Protein AF-A0A8S7B113-F1 (afdb_monomer)

InterPro domains:
  IPR005068 Bacteriophage lambda, Tail fiber protein, repeat-2 [PF03406] (5-46)
  IPR051934 Bacteriophage Tail Fiber Structural Protein [PTHR35191] (2-451)

Secondary structure (DSSP, 8-state):
-PPP-SSS-----EE--SS---TTSEEPHHHHHHHHHHHHHTT-GGGTTTT-TTHHHHHHHTT--EEEEEEE---SSEE-HHHHHHHHHHTTGGGSSEEEEEE-S-GGGS-EE---SS--EE-TT-EEEEEEETTEEEEEEE--S--SSSPPPS-EEEEEES-GGG--EEEEE--SSSPPPGGGGTPPBTTB----SPPP-SS---SPPPSTTTS--S-SS-EEETTEEE-SSS----BTTTB--S------TTT--S-SS-EEETTEEE-SSS----BTTTB--S----S-TTT--S-SS-EEETTEEE-SSS----BTTTB--SS-----TTT--S-SS-EEETTEEE-SSSPPP--SSEEEEE-PPP-TT---SSSEEEEEEEESSSSSSSEEEEEEEE-SSS--EEEEEEEPPSSTTPPPPEEEEEE-SSTTPPPPPPEEE--TTS--TTB-TTSSB--TTTTTT-SS-SS-EEETTEEE-SSS----BTTTBS-----SS--SS-SS-SSPEEETTEEE-SSS----BTTTB--S------TTT-SS-SSPEEETTEEE-SSS-----TTTTT---HHHHHHHHHHHGGG------EEE-S------TTB-HHHHHHHHHHTTGGGSSEEEEETTTTT-TT-EEEEETTTEEEE-TT-EEEEEE-TTS-EEEEEE--S--TTS---SEEEEEEE-TTSSSS-EEEEEE--------

Nearest PDB structures (foldseek):
  8ju3-assembly1_A  TM=5.873E-01  e=2.689E-17  Escherichia phage Mu

Solvent-accessible surface area (backbone atoms only — not comparable to full-atom values): 43780 Å² total; per-residue (Å²): 131,76,71,91,53,98,86,55,95,66,88,73,56,72,38,66,60,79,80,69,84,59,90,84,44,46,74,32,72,67,15,53,48,54,50,50,54,53,55,62,64,54,83,32,75,92,52,75,62,68,84,50,77,59,57,68,61,50,34,36,75,72,54,46,70,50,73,47,66,60,71,45,67,70,36,63,56,78,34,46,65,67,57,49,52,53,50,40,49,74,73,47,33,44,73,23,56,27,21,34,38,21,24,19,77,46,56,70,35,20,29,29,35,67,73,42,88,60,60,33,45,35,36,25,46,10,39,40,39,35,36,37,32,88,65,42,31,37,38,37,38,39,30,32,84,66,64,72,93,74,30,52,47,62,33,40,37,39,36,43,35,66,41,89,90,56,72,56,48,52,42,57,60,70,44,96,90,44,61,75,52,37,76,76,72,77,43,79,44,96,94,52,84,83,80,92,68,94,82,86,74,86,90,71,84,90,77,88,64,80,60,70,76,66,62,58,52,55,47,97,68,57,44,74,57,96,86,38,79,44,34,68,74,62,86,86,73,44,57,52,76,79,37,93,47,92,50,85,66,93,62,74,75,91,76,68,58,56,51,96,66,64,44,73,52,91,88,36,82,43,36,66,75,63,88,85,78,37,58,43,77,81,36,94,48,96,51,87,66,95,61,76,73,94,75,63,56,59,51,97,67,63,44,75,52,88,88,38,81,44,32,72,71,62,88,85,70,38,53,48,77,81,35,93,46,90,54,88,59,91,66,59,78,92,74,64,57,55,51,95,66,64,45,67,57,97,82,42,80,44,32,60,82,59,88,84,83,75,70,90,62,48,72,69,48,76,52,66,52,76,56,60,54,62,76,82,93,62,65,40,68,36,31,34,28,34,62,76,35,77,47,101,40,57,37,30,44,29,43,38,38,26,44,85,85,52,70,25,36,39,38,42,36,41,28,58,42,96,44,93,92,49,82,54,59,34,34,39,36,43,25,56,61,48,83,83,35,46,56,50,72,78,41,74,61,81,52,87,86,51,85,48,91,65,32,49,91,82,76,49,79,45,64,81,72,54,69,93,74,51,56,51,48,95,69,59,44,72,54,89,87,36,80,42,32,69,73,58,87,84,72,39,46,61,77,79,38,94,47,90,53,91,58,97,61,75,70,93,76,55,57,51,50,94,68,61,44,75,55,90,89,36,82,43,32,71,72,59,87,84,72,40,51,44,77,78,38,93,46,96,44,89,61,93,62,58,80,94,75,59,52,54,50,99,66,62,44,67,59,63,84,43,78,44,33,69,73,62,88,85,85,78,52,39,76,44,70,80,42,79,43,74,66,54,51,51,51,54,53,58,53,60,61,72,77,60,93,73,78,72,76,51,78,60,80,66,73,39,92,74,34,58,70,58,33,45,68,70,56,52,53,48,53,40,48,78,72,43,33,70,80,32,60,37,25,43,40,37,20,48,30,60,18,14,68,74,10,26,39,35,79,41,86,95,66,46,39,34,42,31,35,70,12,42,41,35,30,41,32,45,97,87,77,28,37,37,40,38,37,38,27,24,87,68,60,92,82,76,28,55,45,52,29,39,37,37,35,47,39,40,92,90,47,86,79,63,50,52,78,43,80,51,70,66,84,82,76,85,80,82,136

Radius of gyration: 77.64 Å; Cα contacts (8 Å, |Δi|>4): 1077; chains: 1; bounding box: 162×115×204 Å

Organism: Escherichia coli (NCBI:txid562)

Structure (mmCIF, N/CA/C/O backbone):
data_AF-A0A8S7B113-F1
#
_entry.id   AF-A0A8S7B113-F1
#
loop_
_atom_site.group_PDB
_atom_site.id
_atom_site.type_symbol
_atom_site.label_atom_id
_atom_site.label_alt_id
_atom_site.label_comp_id
_atom_site.label_asym_id
_atom_site.label_entity_id
_atom_site.label_seq_id
_atom_site.pdbx_PDB_ins_code
_atom_site.Cartn_x
_atom_site.Cartn_y
_atom_site.Cartn_z
_atom_site.occupancy
_atom_site.B_iso_or_equiv
_atom_site.auth_seq_id
_atom_site.auth_comp_id
_atom_site.auth_asym_id
_atom_site.auth_atom_id
_atom_site.pdbx_PDB_model_num
ATOM 1 N N . MET A 1 1 ? -66.115 15.717 40.373 1.00 54.06 1 MET A N 1
ATOM 2 C CA . MET A 1 1 ? -64.845 16.170 40.979 1.00 54.06 1 MET A CA 1
ATOM 3 C C . MET A 1 1 ? -63.897 16.385 39.825 1.00 54.06 1 MET A C 1
ATOM 5 O O . MET A 1 1 ? -63.901 15.538 38.944 1.00 54.06 1 MET A O 1
ATOM 9 N N . GLU A 1 2 ? -63.210 17.523 39.769 1.00 51.72 2 GLU A N 1
ATOM 10 C CA . GLU A 1 2 ? -62.232 17.773 38.703 1.00 51.72 2 GLU A CA 1
ATOM 11 C C . GLU A 1 2 ? -61.093 16.748 38.760 1.00 51.72 2 GLU A C 1
ATOM 13 O O . GLU A 1 2 ? -60.703 16.305 39.846 1.00 51.72 2 GLU A O 1
ATOM 18 N N . ASP A 1 3 ? -60.583 16.389 37.583 1.00 65.88 3 ASP A N 1
ATOM 19 C CA . ASP A 1 3 ? -59.358 15.612 37.420 1.00 65.88 3 ASP A CA 1
ATOM 20 C C . ASP A 1 3 ? -58.132 16.387 37.945 1.00 65.88 3 ASP A C 1
ATOM 22 O O . ASP A 1 3 ? -58.198 17.570 38.288 1.00 65.88 3 ASP A O 1
ATOM 26 N N . ALA A 1 4 ? -56.988 15.707 38.054 1.00 65.56 4 ALA A N 1
ATOM 27 C CA . ALA A 1 4 ? -55.756 16.287 38.588 1.00 65.56 4 ALA A CA 1
ATOM 28 C C . ALA A 1 4 ? -55.324 17.571 37.834 1.00 65.56 4 ALA A C 1
ATOM 30 O O . ALA A 1 4 ? -55.227 17.573 36.609 1.00 65.56 4 ALA A O 1
ATOM 31 N N . SER A 1 5 ? -55.006 18.646 38.572 1.00 69.44 5 SER A N 1
ATOM 32 C CA . SER A 1 5 ? -54.564 19.947 38.035 1.00 69.44 5 SER A CA 1
ATOM 33 C C . SER A 1 5 ? -53.130 20.285 38.467 1.00 69.44 5 SER A C 1
ATOM 35 O O . SER A 1 5 ? -52.732 20.016 39.601 1.00 69.44 5 SER A O 1
ATOM 37 N N . LEU A 1 6 ? -52.351 20.907 37.570 1.00 72.00 6 LEU A N 1
ATOM 38 C CA . LEU A 1 6 ? -51.001 21.422 37.863 1.00 72.00 6 LEU A CA 1
ATOM 39 C C . LEU A 1 6 ? -51.016 22.794 38.559 1.00 72.00 6 LEU A C 1
ATOM 41 O O . LEU A 1 6 ? -49.986 23.234 39.066 1.00 72.00 6 LEU A O 1
ATOM 45 N N . THR A 1 7 ? -52.159 23.484 38.573 1.00 75.62 7 THR A N 1
ATOM 46 C CA . THR A 1 7 ? -52.284 24.880 39.026 1.00 75.62 7 THR A CA 1
ATOM 47 C C . THR A 1 7 ? -53.353 25.082 40.107 1.00 75.62 7 THR A C 1
ATOM 49 O O . THR A 1 7 ? -53.442 26.169 40.677 1.00 75.62 7 THR A O 1
ATOM 52 N N . THR A 1 8 ? -54.150 24.060 40.442 1.00 64.75 8 THR A N 1
ATOM 53 C CA . THR A 1 8 ? -55.261 24.148 41.412 1.00 64.75 8 THR A CA 1
ATOM 54 C C . THR A 1 8 ? -55.312 22.902 42.311 1.00 64.75 8 THR A C 1
ATOM 56 O O . THR A 1 8 ? -55.013 21.798 41.866 1.00 64.75 8 THR A O 1
ATOM 59 N N . LYS A 1 9 ? -55.660 23.050 43.602 1.00 56.91 9 LYS A N 1
ATOM 60 C CA . LYS A 1 9 ? -55.700 21.926 44.566 1.00 56.91 9 LYS A CA 1
ATOM 61 C C . LYS A 1 9 ? -56.939 21.038 44.350 1.00 56.91 9 LYS A C 1
ATOM 63 O O . LYS A 1 9 ? -58.054 21.526 44.498 1.00 56.91 9 LYS A O 1
ATOM 68 N N . GLY A 1 10 ? -56.736 19.737 44.115 1.00 70.44 10 GLY A N 1
ATOM 69 C CA . GLY A 1 10 ? -57.782 18.700 44.034 1.00 70.44 10 GLY A CA 1
ATOM 70 C C . GLY A 1 10 ? -57.450 17.440 44.856 1.00 70.44 10 GLY A C 1
ATOM 71 O O . GLY A 1 10 ? -56.366 17.340 45.433 1.00 70.44 10 GLY A O 1
ATOM 72 N N . VAL A 1 11 ? -58.378 16.473 44.930 1.00 73.38 11 VAL A N 1
ATOM 73 C CA . VAL A 1 11 ? -58.171 15.179 45.622 1.00 73.38 11 VAL A CA 1
ATOM 74 C C . VAL A 1 11 ? -57.669 14.145 44.613 1.00 73.38 11 VAL A C 1
ATOM 76 O O . VAL A 1 11 ? -58.414 13.738 43.730 1.00 73.38 11 VAL A O 1
ATOM 79 N N . VAL A 1 12 ? -56.417 13.700 44.755 1.00 78.62 12 VAL A N 1
ATOM 80 C CA . VAL A 1 12 ? -55.773 12.730 43.851 1.00 78.62 12 VAL A CA 1
ATOM 81 C C . VAL A 1 12 ? -55.412 11.464 44.623 1.00 78.62 12 VAL A C 1
ATOM 83 O O . VAL A 1 12 ? -54.853 11.535 45.719 1.00 78.62 12 VAL A O 1
ATOM 86 N N . LYS A 1 13 ? -55.713 10.292 44.057 1.00 85.00 13 LYS A N 1
ATOM 87 C CA . LYS A 1 13 ? -55.262 9.012 44.614 1.00 85.00 13 LYS A CA 1
ATOM 88 C C . LYS A 1 13 ? -53.806 8.767 44.217 1.00 85.00 13 LYS A C 1
ATOM 90 O O . LYS A 1 13 ? -53.444 8.884 43.048 1.00 85.00 13 LYS A O 1
ATOM 95 N N . LEU A 1 14 ? -52.977 8.431 45.200 1.00 91.00 14 LEU A N 1
ATOM 96 C CA . LEU A 1 14 ? -51.532 8.304 45.034 1.00 91.00 14 LEU A CA 1
A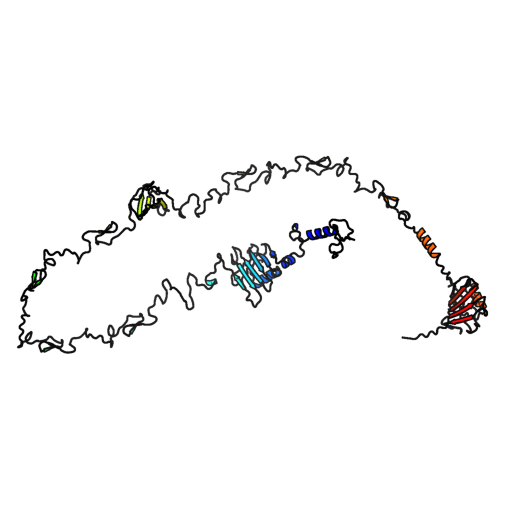TOM 97 C C . LEU A 1 14 ? -51.092 6.841 45.064 1.00 91.00 14 LEU A C 1
ATOM 99 O O . LEU A 1 14 ? -51.600 6.054 45.862 1.00 91.00 14 LEU A O 1
ATOM 103 N N . SER A 1 15 ? -50.094 6.500 44.252 1.00 92.81 15 SER A N 1
ATOM 104 C CA . SER A 1 15 ? -49.420 5.201 44.276 1.00 92.81 15 SER A CA 1
ATOM 105 C C . SER A 1 15 ? -47.916 5.374 44.462 1.00 92.81 15 SER A C 1
ATOM 107 O O . SER A 1 15 ? -47.302 6.286 43.911 1.00 92.81 15 SER A O 1
ATOM 109 N N . SER A 1 16 ? -47.315 4.488 45.258 1.00 94.31 16 SER A N 1
ATOM 110 C CA . SER A 1 16 ? -45.856 4.417 45.425 1.00 94.31 16 SER A CA 1
ATOM 111 C C . SER A 1 16 ? -45.215 3.247 44.667 1.00 94.31 16 SER A C 1
ATOM 113 O O . SER A 1 16 ? -44.033 2.979 44.872 1.00 94.31 16 SER A O 1
ATOM 115 N N . ALA A 1 17 ? -45.980 2.538 43.832 1.00 93.75 17 ALA A N 1
ATOM 116 C CA . ALA A 1 17 ? -45.459 1.479 42.973 1.00 93.75 17 ALA A CA 1
ATOM 117 C C . ALA A 1 17 ? -44.628 2.073 41.820 1.00 93.75 17 ALA A C 1
ATOM 119 O O . ALA A 1 17 ? -44.971 3.127 41.285 1.00 93.75 17 ALA A O 1
ATOM 120 N N . VAL A 1 18 ? -43.532 1.405 41.452 1.00 91.69 18 VAL A N 1
ATOM 121 C CA . VAL A 1 18 ? -42.600 1.836 40.384 1.00 91.69 18 VAL A CA 1
ATOM 122 C C . VAL A 1 18 ? -42.880 1.167 39.034 1.00 91.69 18 VAL A C 1
ATOM 124 O O . VAL A 1 18 ? -42.269 1.512 38.031 1.00 91.69 18 VAL A O 1
ATOM 127 N N . ASP A 1 19 ? -43.819 0.230 39.019 1.00 92.38 19 ASP A N 1
ATOM 128 C CA . ASP A 1 19 ? -44.293 -0.577 37.895 1.00 92.38 19 ASP A CA 1
ATOM 129 C C . ASP A 1 19 ? -45.807 -0.396 37.661 1.00 92.38 19 ASP A C 1
ATOM 131 O O . ASP A 1 19 ? -46.447 -1.195 36.981 1.00 92.38 19 ASP A O 1
ATOM 135 N N . SER A 1 20 ? -46.399 0.657 38.237 1.00 90.56 20 SER A N 1
ATOM 136 C CA . SER A 1 20 ? -47.830 0.941 38.112 1.00 90.56 20 SER A CA 1
ATOM 137 C C . SER A 1 20 ? -48.217 1.208 36.659 1.00 90.56 20 SER A C 1
ATOM 139 O O . SER A 1 20 ? -47.766 2.183 36.065 1.00 90.56 20 SER A O 1
ATOM 141 N N . THR A 1 21 ? -49.138 0.406 36.128 1.00 91.31 21 THR A N 1
ATOM 142 C CA . THR A 1 21 ? -49.782 0.622 34.821 1.00 91.31 21 THR A CA 1
ATOM 143 C C . THR A 1 21 ? -51.059 1.468 34.910 1.00 91.31 21 THR A C 1
ATOM 145 O O . THR A 1 21 ? -51.736 1.678 33.911 1.00 91.31 21 THR A O 1
ATOM 148 N N . SER A 1 22 ? -51.424 1.942 36.107 1.00 86.50 22 SER A N 1
ATOM 149 C CA . SER A 1 22 ? -52.656 2.703 36.329 1.00 86.50 22 SER A CA 1
ATOM 150 C C . SER A 1 22 ? -52.570 4.129 35.786 1.00 86.50 22 SER A C 1
ATOM 152 O O . SER A 1 22 ? -51.805 4.938 36.302 1.00 86.50 22 SER A O 1
ATOM 154 N N . GLU A 1 23 ? -53.465 4.472 34.863 1.00 85.50 23 GLU A N 1
ATOM 155 C CA . GLU A 1 23 ? -53.651 5.843 34.359 1.00 85.50 23 GLU A CA 1
ATOM 156 C C . GLU A 1 23 ? -54.512 6.724 35.289 1.00 85.50 23 GLU A C 1
ATOM 158 O O . GLU A 1 23 ? -54.588 7.934 35.112 1.00 85.50 23 GLU A O 1
ATOM 163 N N . SER A 1 24 ? -55.140 6.138 36.317 1.00 83.06 24 SER A N 1
ATOM 164 C CA . SER A 1 24 ? -56.037 6.840 37.259 1.00 83.06 24 SER A CA 1
ATOM 165 C C . SER A 1 24 ? -55.395 7.227 38.603 1.00 83.06 24 SER A C 1
ATOM 167 O O . SER A 1 24 ? -56.065 7.782 39.477 1.00 83.06 24 SER A O 1
ATOM 169 N N . LEU A 1 25 ? -54.107 6.922 38.803 1.00 88.31 25 LEU A N 1
ATOM 170 C CA . LEU A 1 25 ? -53.369 7.167 40.050 1.00 88.31 25 LEU A CA 1
ATOM 171 C C . LEU A 1 25 ? -52.114 7.992 39.757 1.00 88.31 25 LEU A C 1
ATOM 173 O O . LEU A 1 25 ? -51.383 7.679 38.823 1.00 88.31 25 LEU A O 1
ATOM 177 N N . ALA A 1 26 ? -51.813 8.993 40.586 1.00 87.94 26 ALA A N 1
ATOM 178 C CA . ALA A 1 26 ? -50.578 9.765 40.447 1.00 87.94 26 ALA A CA 1
ATOM 179 C C . ALA A 1 26 ? -49.415 9.127 41.226 1.00 87.94 26 ALA A C 1
ATOM 181 O O . ALA A 1 26 ? -49.587 8.624 42.342 1.00 87.94 26 ALA A O 1
ATOM 182 N N . ALA A 1 27 ? -48.210 9.175 40.656 1.00 92.69 27 ALA A N 1
ATOM 183 C CA . ALA A 1 27 ? -46.998 8.696 41.315 1.00 92.69 27 ALA A CA 1
ATOM 184 C C . ALA A 1 27 ? -46.603 9.609 42.487 1.00 92.69 27 ALA A C 1
ATOM 186 O O . ALA A 1 27 ? -46.608 10.836 42.376 1.00 92.69 27 ALA A O 1
ATOM 187 N N . THR A 1 28 ? -46.212 9.023 43.619 1.00 93.81 28 THR A N 1
ATOM 188 C CA . THR A 1 28 ? -45.641 9.793 44.733 1.00 93.81 28 THR A CA 1
ATOM 189 C C . THR A 1 28 ? -44.197 10.222 44.439 1.00 93.81 28 THR A C 1
ATOM 191 O O . THR A 1 28 ? -43.488 9.535 43.698 1.00 93.81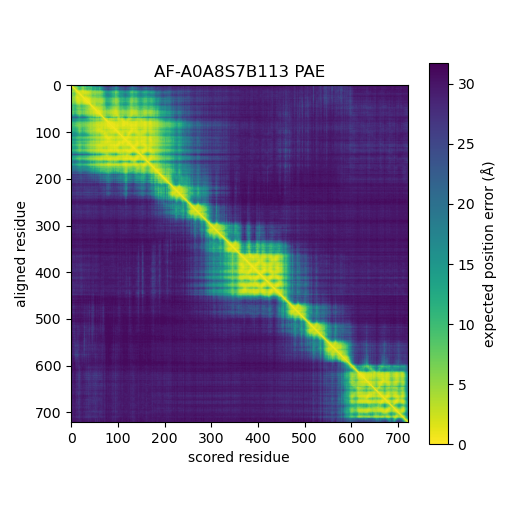 28 THR A O 1
ATOM 194 N N . PRO A 1 29 ? -43.672 11.273 45.105 1.00 93.88 29 PRO A N 1
ATOM 195 C CA . PRO A 1 29 ? -42.243 11.598 45.055 1.00 93.88 29 PRO A CA 1
ATOM 196 C C . PRO A 1 29 ? -41.334 10.419 45.435 1.00 93.88 29 PRO A C 1
ATOM 198 O O . PRO A 1 29 ? -40.223 10.306 44.925 1.00 93.88 29 PRO A O 1
ATOM 201 N N . LYS A 1 30 ? -41.813 9.506 46.295 1.00 94.06 30 LYS A N 1
ATOM 202 C CA . LYS A 1 30 ? -41.113 8.262 46.641 1.00 94.06 30 LYS A CA 1
ATOM 203 C C . LYS A 1 30 ? -40.966 7.338 45.428 1.00 94.06 30 LYS A C 1
ATOM 205 O O . LYS A 1 30 ? -39.863 6.850 45.200 1.00 94.06 30 LYS A O 1
ATOM 210 N N . ALA A 1 31 ? -42.037 7.117 44.659 1.00 95.06 31 ALA A N 1
ATOM 211 C CA . ALA A 1 31 ? -41.982 6.317 43.432 1.00 95.06 31 ALA A CA 1
ATOM 212 C C . ALA A 1 31 ? -41.057 6.955 42.388 1.00 95.06 31 ALA A C 1
ATOM 214 O O . ALA A 1 31 ? -40.193 6.273 41.841 1.00 95.06 31 ALA A O 1
ATOM 215 N N . VAL A 1 32 ? -41.172 8.273 42.179 1.00 94.50 32 VAL A N 1
ATOM 216 C CA . VAL A 1 32 ? -40.324 9.019 41.233 1.00 94.50 32 VAL A CA 1
ATOM 217 C C . VAL A 1 32 ? -38.848 8.929 41.626 1.00 94.50 32 VAL A C 1
ATOM 219 O O . VAL A 1 32 ? -38.003 8.631 40.784 1.00 94.50 32 VAL A O 1
ATOM 222 N N . LYS A 1 33 ? -38.524 9.115 42.913 1.00 95.00 33 LYS A N 1
ATOM 223 C CA . LYS A 1 33 ? -37.150 8.971 43.409 1.00 95.00 33 LYS A CA 1
ATOM 224 C C . LYS A 1 33 ? -36.627 7.548 43.218 1.00 95.00 33 LYS A C 1
ATOM 226 O O . LYS A 1 33 ? -35.521 7.388 42.719 1.00 95.00 33 LYS A O 1
ATOM 231 N N . ALA A 1 34 ? -37.408 6.528 43.578 1.00 94.88 34 ALA A N 1
ATOM 232 C CA . ALA A 1 34 ? -36.997 5.132 43.431 1.00 94.88 34 ALA A CA 1
ATOM 233 C C . ALA A 1 34 ? -36.744 4.751 41.960 1.00 94.88 34 ALA A C 1
ATOM 235 O O . ALA A 1 34 ? -35.751 4.087 41.659 1.00 94.88 34 ALA A O 1
ATOM 236 N N . ALA A 1 35 ? -37.592 5.218 41.039 1.00 93.12 35 ALA A N 1
ATOM 237 C CA . ALA A 1 35 ? -37.396 5.030 39.604 1.00 93.12 35 ALA A CA 1
ATOM 238 C C . ALA A 1 35 ? -36.121 5.734 39.100 1.00 93.12 35 ALA A C 1
ATOM 240 O O . ALA A 1 35 ? -35.330 5.127 38.376 1.00 93.12 35 ALA A O 1
ATOM 241 N N . ASN A 1 36 ? -35.882 6.979 39.530 1.00 92.94 36 ASN A N 1
ATOM 242 C CA . ASN A 1 36 ? -34.690 7.749 39.166 1.00 92.94 36 ASN A CA 1
ATOM 243 C C . ASN A 1 36 ? -33.395 7.140 39.734 1.00 92.94 36 ASN A C 1
ATOM 245 O O . ASN A 1 36 ? -32.389 7.067 39.033 1.00 92.94 36 ASN A O 1
ATOM 249 N N . ASP A 1 37 ? -33.411 6.661 40.979 1.00 91.69 37 ASP A N 1
ATOM 250 C CA . ASP A 1 37 ? -32.266 5.989 41.604 1.00 91.69 37 ASP A CA 1
ATOM 251 C C . ASP A 1 37 ? -31.928 4.677 40.870 1.00 91.69 37 ASP A C 1
ATOM 253 O O . ASP A 1 37 ? -30.760 4.424 40.574 1.00 91.69 37 ASP A O 1
ATOM 257 N N . ASN A 1 38 ? -32.938 3.872 40.504 1.00 89.56 38 ASN A N 1
ATOM 258 C CA . ASN A 1 38 ? -32.733 2.684 39.670 1.00 89.56 38 ASN A CA 1
ATOM 259 C C . ASN A 1 38 ? -32.123 3.065 38.314 1.00 89.56 38 ASN A C 1
ATOM 261 O O . ASN A 1 38 ? -31.116 2.473 37.937 1.00 89.56 38 ASN A O 1
ATOM 265 N N . ALA A 1 39 ? -32.666 4.073 37.619 1.00 87.56 39 ALA A N 1
ATOM 266 C CA . ALA A 1 39 ? -32.130 4.537 36.337 1.00 87.56 39 ALA A CA 1
ATOM 267 C C . ALA A 1 39 ? -30.661 4.984 36.447 1.00 87.56 39 ALA A C 1
ATOM 269 O O . ALA A 1 39 ? -29.834 4.556 35.647 1.00 87.56 39 ALA A O 1
ATOM 270 N N . ASN A 1 40 ? -30.312 5.754 37.483 1.00 86.19 40 ASN A N 1
ATOM 271 C CA . ASN A 1 40 ? -28.939 6.207 37.729 1.00 86.19 40 ASN A CA 1
ATOM 272 C C . ASN A 1 40 ? -27.962 5.066 38.059 1.00 86.19 40 ASN A C 1
ATOM 274 O O . ASN A 1 40 ? -26.755 5.236 37.898 1.00 86.19 40 ASN A O 1
ATOM 278 N N . SER A 1 41 ? -28.460 3.912 38.515 1.00 84.00 41 SER A N 1
ATOM 279 C CA . SER A 1 41 ? -27.631 2.738 38.811 1.00 84.00 41 SER A CA 1
ATOM 280 C C . SER A 1 41 ? -27.372 1.822 37.608 1.00 84.00 41 SER A C 1
ATOM 282 O O . SER A 1 41 ? -26.519 0.943 37.703 1.00 84.00 41 SER A O 1
ATOM 284 N N . ARG A 1 42 ? -28.080 1.996 36.481 1.00 85.31 42 ARG A N 1
ATOM 285 C CA . ARG A 1 42 ? -27.907 1.172 35.271 1.00 85.31 42 ARG A CA 1
ATOM 286 C C . ARG A 1 42 ? -26.934 1.841 34.304 1.00 85.31 42 ARG A C 1
ATOM 288 O O . ARG A 1 42 ? -27.140 2.989 33.929 1.00 85.31 42 ARG A O 1
ATOM 295 N N . LEU A 1 43 ? -25.914 1.110 33.856 1.00 83.44 43 LEU A N 1
ATOM 296 C CA . LEU A 1 43 ? -24.853 1.592 32.963 1.00 83.44 43 LEU A CA 1
ATOM 297 C C . LEU A 1 43 ? -24.201 2.875 33.489 1.00 83.44 43 LEU A C 1
ATOM 299 O O . LEU A 1 43 ? -23.991 3.850 32.761 1.00 83.44 43 LEU A O 1
ATOM 303 N N . ALA A 1 44 ? -23.908 2.882 34.789 1.00 85.12 44 ALA A N 1
ATOM 304 C CA . ALA A 1 44 ? -23.406 4.060 35.472 1.00 85.12 44 ALA A CA 1
ATOM 305 C C . ALA A 1 44 ? -22.057 4.496 34.869 1.00 85.12 44 ALA A C 1
ATOM 307 O O . ALA A 1 44 ? -21.067 3.762 34.913 1.00 85.12 44 ALA A O 1
ATOM 308 N N . LYS A 1 45 ? -21.995 5.717 34.312 1.00 83.00 45 LYS A N 1
ATOM 309 C CA . LYS A 1 45 ? -20.801 6.231 33.604 1.00 83.00 45 LYS A CA 1
ATOM 310 C C . LYS A 1 45 ? -19.531 6.161 34.454 1.00 83.00 45 LYS A C 1
ATOM 312 O O . LYS A 1 45 ? -18.469 5.832 33.947 1.00 83.00 45 LYS A O 1
ATOM 317 N N . ASN A 1 46 ? -19.643 6.446 35.750 1.00 87.50 46 ASN A N 1
ATOM 318 C CA . ASN A 1 46 ? -18.523 6.407 36.693 1.00 87.50 46 ASN A CA 1
ATOM 319 C C . ASN A 1 46 ? -18.040 4.983 37.025 1.00 87.50 46 ASN A C 1
ATOM 321 O O . ASN A 1 46 ? -16.961 4.838 37.591 1.00 87.50 46 ASN A O 1
ATOM 325 N N . GLN A 1 47 ? -18.810 3.948 36.683 1.00 89.12 47 GLN A N 1
ATOM 326 C CA . GLN A 1 47 ? -18.435 2.550 36.883 1.00 89.12 47 GLN A CA 1
ATOM 327 C C . GLN A 1 47 ? -17.782 1.914 35.650 1.00 89.12 47 GLN A C 1
ATOM 329 O O . GLN A 1 47 ? -17.285 0.795 35.752 1.00 89.12 47 GLN A O 1
ATOM 334 N N . ASN A 1 48 ? -17.750 2.600 34.498 1.00 89.00 48 ASN A N 1
ATOM 335 C CA . ASN A 1 48 ? -17.089 2.134 33.270 1.00 89.00 48 ASN A CA 1
ATOM 336 C C . ASN A 1 48 ? -17.452 0.681 32.879 1.00 89.00 48 ASN A C 1
ATOM 338 O O . ASN A 1 48 ? -16.589 -0.102 32.484 1.00 89.00 48 ASN A O 1
ATOM 342 N N . GLY A 1 49 ? -18.728 0.301 33.020 1.00 88.75 49 GLY A N 1
ATOM 343 C CA . GLY A 1 49 ? -19.232 -1.036 32.678 1.00 88.75 49 GLY A CA 1
ATOM 344 C C . GLY A 1 49 ? -18.986 -2.121 33.735 1.00 88.75 49 GLY A C 1
ATOM 345 O O . GLY A 1 49 ? -19.207 -3.304 33.461 1.00 88.75 49 GLY A O 1
ATOM 346 N N . ALA A 1 50 ? -18.534 -1.766 34.945 1.00 88.94 50 ALA A N 1
ATOM 347 C CA . ALA A 1 50 ? -18.372 -2.722 36.043 1.00 88.94 50 ALA A CA 1
ATOM 348 C C . ALA A 1 50 ? -19.700 -3.385 36.455 1.00 88.94 50 ALA A C 1
ATOM 350 O O . ALA A 1 50 ? -19.694 -4.573 36.791 1.00 88.94 50 ALA A O 1
ATOM 351 N N . ASP A 1 51 ? -20.813 -2.661 36.344 1.00 89.06 51 ASP A N 1
ATOM 352 C CA . ASP A 1 51 ? -22.184 -3.092 36.635 1.00 89.06 51 ASP A CA 1
ATOM 353 C C . ASP A 1 51 ? -22.771 -4.089 35.632 1.00 89.06 51 ASP A C 1
ATOM 355 O O . ASP A 1 51 ? -23.799 -4.698 35.918 1.00 89.06 51 ASP A O 1
ATOM 359 N N . ILE A 1 52 ? -22.129 -4.295 34.478 1.00 92.12 52 ILE A N 1
ATOM 360 C CA . ILE A 1 52 ? -22.610 -5.220 33.449 1.00 92.12 52 ILE A CA 1
ATOM 361 C C . ILE A 1 52 ? -22.460 -6.672 33.941 1.00 92.12 52 ILE A C 1
ATOM 363 O O . ILE A 1 52 ? -21.320 -7.140 34.130 1.00 92.12 52 ILE A O 1
ATOM 367 N N . PRO A 1 53 ? -23.573 -7.419 34.109 1.00 90.12 53 PRO A N 1
ATOM 368 C CA . PRO A 1 53 ? -23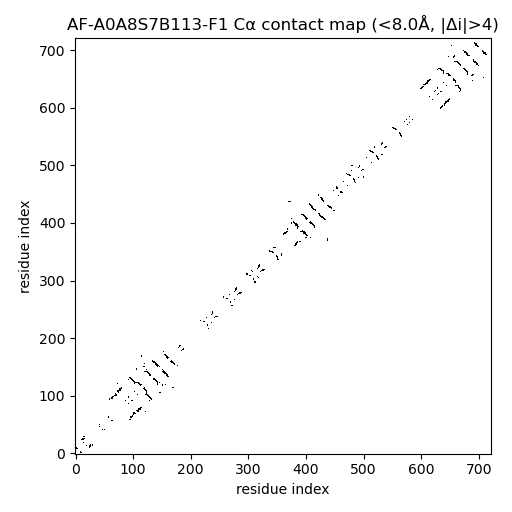.538 -8.851 34.385 1.00 90.12 53 PRO A CA 1
ATOM 369 C C . PRO A 1 53 ? -23.111 -9.604 33.121 1.00 90.12 53 PRO A C 1
ATOM 371 O O . PRO A 1 53 ? -23.607 -9.321 32.034 1.00 90.12 53 PRO A O 1
ATOM 374 N N . GLY A 1 54 ? -22.188 -10.564 33.239 1.00 92.31 54 GLY A N 1
ATOM 375 C CA . GLY A 1 54 ? -21.745 -11.359 32.085 1.00 92.31 54 GLY A CA 1
ATOM 376 C C . GLY A 1 54 ? -21.098 -10.516 30.976 1.00 92.31 54 GLY A C 1
ATOM 377 O O . GLY A 1 54 ? -21.550 -10.537 29.834 1.00 92.31 54 GLY A O 1
ATOM 378 N N . LYS A 1 55 ? -20.026 -9.780 31.308 1.00 90.25 55 LYS A N 1
ATOM 379 C CA . LYS A 1 55 ? -19.302 -8.868 30.393 1.00 90.25 55 LYS A CA 1
ATOM 380 C C . LYS A 1 55 ? -18.913 -9.515 29.056 1.00 90.25 55 LYS A C 1
ATOM 382 O O . LYS A 1 55 ? -18.919 -8.845 28.027 1.00 90.25 55 LYS A O 1
ATOM 387 N N . ASP A 1 56 ? -18.606 -10.809 29.068 1.00 89.12 56 ASP A N 1
ATOM 388 C CA . ASP A 1 56 ? -18.254 -11.584 27.876 1.00 89.12 56 ASP A CA 1
ATOM 389 C C . ASP A 1 56 ? -19.440 -11.706 26.896 1.00 89.12 56 ASP A C 1
ATOM 391 O O . ASP A 1 56 ? -19.342 -11.282 25.743 1.00 89.12 56 ASP A O 1
ATOM 395 N N . THR A 1 57 ? -20.606 -12.140 27.389 1.00 92.31 57 THR A N 1
ATOM 396 C CA . THR A 1 57 ? -21.870 -12.169 26.632 1.00 92.31 57 THR A CA 1
ATOM 397 C C . THR A 1 57 ? -22.289 -10.778 26.169 1.00 92.31 57 THR A C 1
ATOM 399 O O . THR A 1 57 ? -22.729 -10.615 25.033 1.00 92.31 57 THR A O 1
ATOM 402 N N . PHE A 1 58 ? -22.130 -9.758 27.018 1.00 92.44 58 PHE A N 1
ATOM 403 C CA . PHE A 1 58 ? -22.413 -8.377 26.630 1.00 92.44 58 PHE A CA 1
ATOM 404 C C . PHE A 1 58 ? -21.548 -7.948 25.438 1.00 92.44 58 PHE A C 1
ATOM 406 O O . PHE A 1 58 ? -22.090 -7.504 24.431 1.00 92.44 58 PHE A O 1
ATOM 413 N N . THR A 1 59 ? -20.229 -8.168 25.517 1.00 91.38 59 THR A N 1
ATOM 414 C CA . THR A 1 59 ? -19.253 -7.853 24.455 1.00 91.38 59 THR A CA 1
ATOM 415 C C . THR A 1 59 ? -19.610 -8.560 23.148 1.00 91.38 59 THR A C 1
ATOM 417 O O . THR A 1 59 ? -19.598 -7.940 22.085 1.00 91.38 59 THR A O 1
ATOM 420 N N . LYS A 1 60 ? -20.000 -9.839 23.230 1.00 91.12 60 LYS A N 1
ATOM 421 C CA . LYS A 1 60 ? -20.500 -10.623 22.095 1.00 91.12 60 LYS A CA 1
ATOM 422 C C . LYS A 1 60 ? -21.745 -9.995 21.459 1.00 91.12 60 LYS A C 1
ATOM 424 O O . LYS A 1 60 ? -21.768 -9.816 20.246 1.00 91.12 60 LYS A O 1
ATOM 429 N N . ASN A 1 61 ? -22.754 -9.654 22.261 1.00 92.38 61 ASN A N 1
ATOM 430 C CA . ASN A 1 61 ? -24.043 -9.157 21.769 1.00 92.38 61 ASN A CA 1
ATOM 431 C C . ASN A 1 61 ? -23.938 -7.784 21.099 1.00 92.38 61 ASN A C 1
ATOM 433 O O . ASN A 1 61 ? -24.640 -7.532 20.125 1.00 92.38 61 ASN A O 1
ATOM 437 N N . ILE A 1 62 ? -23.063 -6.905 21.599 1.00 92.88 62 ILE A N 1
ATOM 438 C CA . ILE A 1 62 ? -22.858 -5.575 21.005 1.00 92.88 62 ILE A CA 1
ATOM 439 C C . ILE A 1 62 ? -21.872 -5.584 19.825 1.00 92.88 62 ILE A C 1
ATOM 441 O O . ILE A 1 62 ? -21.638 -4.539 19.226 1.00 92.88 62 ILE A O 1
ATOM 445 N N . GLY A 1 63 ? -21.258 -6.731 19.510 1.00 89.44 63 GLY A N 1
ATOM 446 C CA . GLY A 1 63 ? -20.256 -6.847 18.446 1.00 89.44 63 GLY A CA 1
ATOM 447 C C . GLY A 1 63 ? -18.946 -6.105 18.731 1.00 89.44 63 GLY A C 1
ATOM 448 O O . GLY A 1 63 ? -18.205 -5.795 17.801 1.00 89.44 63 GLY A O 1
ATOM 449 N N . ALA A 1 64 ? -18.654 -5.805 20.000 1.00 90.19 64 ALA A N 1
ATOM 450 C CA . ALA A 1 64 ? -17.406 -5.159 20.382 1.00 90.19 64 ALA A CA 1
ATOM 451 C C . ALA A 1 64 ? -16.245 -6.153 20.308 1.00 90.19 64 ALA A C 1
ATOM 453 O O . ALA A 1 64 ? -16.392 -7.345 20.588 1.00 90.19 64 ALA A O 1
ATOM 454 N N . GLY A 1 65 ? -15.069 -5.646 19.946 1.00 87.94 65 GLY A N 1
ATOM 455 C CA . GLY A 1 65 ? -13.890 -6.481 19.820 1.00 87.94 65 GLY A CA 1
ATOM 456 C C . GLY A 1 65 ? -13.374 -6.987 21.157 1.00 87.94 65 GLY A C 1
ATOM 457 O O . GLY A 1 65 ? -13.045 -6.193 22.037 1.00 87.94 65 GLY A O 1
ATOM 458 N N . ARG A 1 66 ? -13.245 -8.309 21.298 1.00 90.25 66 ARG A N 1
ATOM 459 C CA . ARG A 1 66 ? -12.604 -8.915 22.471 1.00 90.25 66 ARG A CA 1
ATOM 460 C C . ARG A 1 66 ? -11.092 -8.937 22.273 1.00 90.25 66 ARG A C 1
ATOM 462 O O . ARG A 1 66 ? -10.593 -9.726 21.477 1.00 90.25 66 ARG A O 1
ATOM 469 N N . ALA A 1 67 ? -10.383 -8.057 22.975 1.00 87.81 67 ALA A N 1
ATOM 470 C CA . ALA A 1 67 ? -8.944 -7.858 22.822 1.00 87.81 67 ALA A CA 1
ATOM 471 C C . ALA A 1 67 ? -8.143 -8.441 23.997 1.00 87.81 67 ALA A C 1
ATOM 473 O O . ALA A 1 67 ? -8.411 -8.126 25.157 1.00 87.81 67 ALA A O 1
ATOM 474 N N . PHE A 1 68 ? -7.114 -9.232 23.694 1.00 85.00 68 PHE A N 1
ATOM 475 C CA . PHE A 1 68 ? -6.110 -9.698 24.653 1.00 85.00 68 PHE A CA 1
ATOM 476 C C . PHE A 1 68 ? -4.793 -8.935 24.469 1.00 85.00 68 PHE A C 1
ATOM 478 O O . PHE A 1 68 ? -4.336 -8.721 23.344 1.00 85.00 68 PHE A O 1
ATOM 485 N N . GLY A 1 69 ? -4.173 -8.527 25.582 1.00 77.88 69 GLY A N 1
ATOM 486 C CA . GLY A 1 69 ? -2.914 -7.775 25.587 1.00 77.88 69 GLY A CA 1
ATOM 487 C C . GLY A 1 69 ? -1.719 -8.552 25.015 1.00 77.88 69 GLY A C 1
ATOM 488 O O . GLY A 1 69 ? -1.790 -9.756 24.789 1.00 77.88 69 GLY A O 1
ATOM 489 N N . GLY A 1 70 ? -0.591 -7.860 24.812 1.00 76.31 70 GLY A N 1
ATOM 490 C CA . GLY A 1 70 ? 0.621 -8.368 24.143 1.00 76.31 70 GLY A CA 1
ATOM 491 C C . GLY A 1 70 ? 1.441 -9.433 24.878 1.00 76.31 70 GLY A C 1
ATOM 492 O O . GLY A 1 70 ? 2.648 -9.495 24.668 1.00 76.31 70 GLY A O 1
ATOM 493 N N . SER A 1 71 ? 0.826 -10.235 25.745 1.00 83.94 71 SER A N 1
ATOM 494 C CA . SER A 1 71 ? 1.502 -11.239 26.580 1.00 83.94 71 SER A CA 1
ATOM 495 C C . SER A 1 71 ? 1.071 -12.672 26.263 1.00 83.94 71 SER A C 1
ATOM 497 O O . SER A 1 71 ? 1.372 -13.583 27.033 1.00 83.94 71 SER A O 1
ATOM 499 N N . VAL A 1 72 ? 0.363 -12.894 25.152 1.00 89.88 72 VAL A N 1
ATOM 500 C CA . VAL A 1 72 ? -0.067 -14.241 24.765 1.00 89.88 72 VAL A CA 1
ATOM 501 C C . VAL A 1 72 ? 1.150 -15.054 24.322 1.00 89.88 72 VAL A C 1
ATOM 503 O O . VAL A 1 72 ? 1.858 -14.664 23.397 1.00 89.88 72 VAL A O 1
ATOM 506 N N . ASN A 1 73 ? 1.401 -16.174 25.002 1.00 91.38 73 ASN A N 1
ATOM 507 C CA . ASN A 1 73 ? 2.488 -17.101 24.697 1.00 91.38 73 ASN A CA 1
ATOM 508 C C . ASN A 1 73 ? 1.900 -18.369 24.087 1.00 91.38 73 ASN A C 1
ATOM 510 O O . ASN A 1 73 ? 1.068 -19.027 24.707 1.00 91.38 73 ASN A O 1
ATOM 514 N N . THR A 1 74 ? 2.365 -18.732 22.896 1.00 92.44 74 THR A N 1
ATOM 515 C CA . THR A 1 74 ? 1.943 -19.968 22.223 1.00 92.44 74 THR A CA 1
ATOM 516 C C . THR A 1 74 ? 2.932 -21.116 22.416 1.00 92.44 74 THR A C 1
ATOM 518 O O . THR A 1 74 ? 2.657 -22.211 21.942 1.00 92.44 74 THR A O 1
ATOM 521 N N . THR A 1 75 ? 4.014 -20.918 23.187 1.00 91.88 75 THR A N 1
ATOM 522 C CA . THR A 1 75 ? 5.179 -21.823 23.363 1.00 91.88 75 THR A CA 1
ATOM 523 C C . THR A 1 75 ? 6.037 -21.950 22.098 1.00 91.88 75 THR A C 1
ATOM 525 O O . THR A 1 75 ? 5.664 -21.435 21.052 1.00 91.88 75 THR A O 1
ATOM 528 N N . ALA A 1 76 ? 7.202 -22.598 22.178 1.00 90.81 76 ALA A N 1
ATOM 529 C CA . ALA A 1 76 ? 8.069 -22.824 21.018 1.00 90.81 76 ALA A CA 1
ATOM 530 C C . ALA A 1 76 ? 7.481 -23.850 20.026 1.00 90.81 76 ALA A C 1
ATOM 532 O O . ALA A 1 76 ? 6.640 -24.684 20.385 1.00 90.81 76 ALA A O 1
ATOM 533 N N . GLY A 1 77 ? 7.985 -23.840 18.790 1.00 92.88 77 GLY A N 1
ATOM 534 C CA . GLY A 1 77 ? 7.745 -24.874 17.777 1.00 92.88 77 GLY A CA 1
ATOM 535 C C . GLY A 1 77 ? 6.775 -24.463 16.670 1.00 92.88 77 GLY A C 1
ATOM 536 O O . GLY A 1 77 ? 6.389 -23.303 16.558 1.00 92.88 77 GLY A O 1
ATOM 537 N N . ASN A 1 78 ? 6.373 -25.432 15.849 1.00 95.62 78 ASN A N 1
ATOM 538 C CA . ASN A 1 78 ? 5.577 -25.171 14.651 1.00 95.62 78 ASN A CA 1
ATOM 539 C C . ASN A 1 78 ? 4.119 -25.600 14.834 1.00 95.62 78 ASN A C 1
ATOM 541 O O . ASN A 1 78 ? 3.815 -26.515 15.604 1.00 95.62 78 ASN A O 1
ATOM 545 N N . TRP A 1 79 ? 3.231 -24.945 14.095 1.00 97.44 79 TRP A N 1
ATOM 546 C CA . TRP A 1 79 ? 1.837 -25.326 13.934 1.00 97.44 79 TRP A CA 1
ATOM 547 C C . TRP A 1 79 ? 1.480 -25.486 12.461 1.00 97.44 79 TRP A C 1
ATOM 549 O O . TRP A 1 79 ? 1.939 -24.741 11.598 1.00 97.44 79 TRP A O 1
ATOM 559 N N . THR A 1 80 ? 0.591 -26.439 12.207 1.00 97.94 80 THR A N 1
ATOM 560 C CA . THR A 1 80 ? -0.267 -26.419 11.019 1.00 97.94 80 THR A CA 1
ATOM 561 C C . THR A 1 80 ? -1.383 -25.394 11.205 1.00 97.94 80 THR A C 1
ATOM 563 O O . THR A 1 80 ? -1.748 -25.033 12.329 1.00 97.94 80 THR A O 1
ATOM 566 N N . THR A 1 81 ? -1.993 -24.966 10.108 1.00 96.88 81 THR A N 1
ATOM 567 C CA . THR A 1 81 ? -3.137 -24.054 10.117 1.00 96.88 81 THR A CA 1
ATOM 568 C C . THR A 1 81 ? -4.296 -24.637 10.928 1.00 96.88 81 THR A C 1
ATOM 570 O O . THR A 1 81 ? -4.921 -23.920 11.705 1.00 96.88 81 THR A O 1
ATOM 573 N N . ALA A 1 82 ? -4.535 -25.950 10.834 1.00 95.75 82 ALA A N 1
ATOM 574 C CA . ALA A 1 82 ? -5.556 -26.636 11.626 1.00 95.75 82 ALA A CA 1
ATOM 575 C C . ALA A 1 82 ? -5.284 -26.542 13.139 1.00 95.75 82 ALA A C 1
ATOM 577 O O . ALA A 1 82 ? -6.178 -26.195 13.906 1.00 95.75 82 ALA A O 1
ATOM 578 N N . GLN A 1 83 ? -4.041 -26.779 13.575 1.00 98.06 83 GLN A N 1
ATOM 579 C CA . GLN A 1 83 ? -3.665 -26.659 14.990 1.00 98.06 83 GLN A CA 1
ATOM 580 C C . GLN A 1 83 ? -3.778 -25.220 15.503 1.00 98.06 83 GLN A C 1
ATOM 582 O O . GLN A 1 83 ? -4.195 -25.004 16.640 1.00 98.06 83 GLN A O 1
ATOM 587 N N . PHE A 1 84 ? -3.438 -24.236 14.669 1.00 97.69 84 PHE A N 1
ATOM 588 C CA . PHE A 1 84 ? -3.614 -22.828 15.010 1.00 97.69 84 PHE A CA 1
ATOM 589 C C . PHE A 1 84 ? -5.096 -22.460 15.185 1.00 97.69 84 PHE A C 1
ATOM 591 O O . PHE A 1 84 ? -5.450 -21.791 16.154 1.00 97.69 84 PHE A O 1
ATOM 598 N N . VAL A 1 85 ? -5.972 -22.944 14.298 1.00 96.81 85 VAL A N 1
ATOM 599 C CA . VAL A 1 85 ? -7.427 -22.755 14.408 1.00 96.81 85 VAL A CA 1
ATOM 600 C C . VAL A 1 85 ? -7.984 -23.412 15.672 1.00 96.81 85 VAL A C 1
ATOM 602 O O . VAL A 1 85 ? -8.767 -22.783 16.378 1.00 96.81 85 VAL A O 1
ATOM 605 N N . GLU A 1 86 ? -7.562 -24.630 16.012 1.00 97.56 86 GLU A N 1
ATOM 606 C CA . GLU A 1 86 ? -7.984 -25.279 17.264 1.00 97.56 86 GLU A CA 1
ATOM 607 C C . GLU A 1 86 ? -7.511 -24.513 18.503 1.00 97.56 86 GLU A C 1
ATOM 609 O O . GLU A 1 86 ? -8.257 -24.349 19.471 1.00 97.56 86 GLU A O 1
ATOM 614 N N . TRP A 1 87 ? -6.294 -23.964 18.469 1.00 96.94 87 TRP A N 1
ATOM 615 C CA . TRP A 1 87 ? -5.833 -23.098 19.545 1.00 96.94 87 TRP A CA 1
ATOM 616 C C . TRP A 1 87 ? -6.707 -21.842 19.670 1.00 96.94 87 TRP A C 1
ATOM 618 O O . TRP A 1 87 ? -7.139 -21.528 20.777 1.00 96.94 87 TRP A O 1
ATOM 628 N N . LEU A 1 88 ? -7.044 -21.164 18.568 1.00 96.56 88 LEU A N 1
ATOM 629 C CA . LEU A 1 88 ? -7.949 -20.005 18.587 1.00 96.56 88 LEU A CA 1
ATOM 630 C C . LEU A 1 88 ? -9.330 -20.349 19.161 1.00 96.56 88 LEU A C 1
ATOM 632 O O . LEU A 1 88 ? -9.874 -19.582 19.959 1.00 96.56 88 LEU A O 1
ATOM 636 N N . ASP A 1 89 ? -9.873 -21.513 18.807 1.00 96.38 89 ASP A N 1
ATOM 637 C CA . ASP A 1 89 ? -11.142 -22.005 19.345 1.00 96.38 89 ASP A CA 1
ATOM 638 C C . ASP A 1 89 ? -11.068 -22.206 20.862 1.00 96.38 89 ASP A C 1
ATOM 640 O O . ASP A 1 89 ? -11.925 -21.720 21.600 1.00 96.38 89 ASP A O 1
ATOM 644 N N . SER A 1 90 ? -9.967 -22.787 21.354 1.00 94.94 90 SER A N 1
ATOM 645 C CA . SER A 1 90 ? -9.723 -22.942 22.796 1.00 94.94 90 SER A CA 1
ATOM 646 C C . SER A 1 90 ? -9.621 -21.608 23.552 1.00 94.94 90 SER A C 1
ATOM 648 O O . SER A 1 90 ? -9.917 -21.552 24.744 1.00 94.94 90 SER A O 1
ATOM 650 N N . GLN A 1 91 ? -9.235 -20.518 22.874 1.00 92.62 91 GLN A N 1
ATOM 651 C CA . GLN A 1 91 ? -9.217 -19.163 23.447 1.00 92.62 91 GLN A CA 1
ATOM 652 C C . GLN A 1 91 ? -10.592 -18.466 23.387 1.00 92.62 91 GLN A C 1
ATOM 654 O O . GLN A 1 91 ? -10.751 -17.328 23.850 1.00 92.62 91 GLN A O 1
ATOM 659 N N . GLY A 1 92 ? -11.597 -19.134 22.812 1.00 92.44 92 GLY A N 1
ATOM 660 C CA . GLY A 1 92 ? -12.931 -18.596 22.577 1.00 92.44 92 GLY A CA 1
ATOM 661 C C . GLY A 1 92 ? -12.984 -17.576 21.441 1.00 92.44 92 GLY A C 1
ATOM 662 O O . GLY A 1 92 ? -13.899 -16.755 21.421 1.00 92.44 92 GLY A O 1
ATOM 663 N N . ALA A 1 93 ? -12.024 -17.584 20.509 1.00 94.88 93 ALA A N 1
ATOM 664 C CA . ALA A 1 93 ? -11.962 -16.588 19.440 1.00 94.88 93 ALA A CA 1
ATOM 665 C C . ALA A 1 93 ? -13.208 -16.606 18.540 1.00 94.88 93 ALA A C 1
ATOM 667 O O . ALA A 1 93 ? -13.708 -15.552 18.162 1.00 94.88 93 ALA A O 1
ATOM 668 N N . PHE A 1 94 ? -13.764 -17.792 18.280 1.00 94.62 94 PHE A N 1
ATOM 669 C CA . PHE A 1 94 ? -14.958 -17.975 17.449 1.00 94.62 94 PHE A CA 1
ATOM 670 C C . PHE A 1 94 ? -16.286 -17.784 18.204 1.00 94.62 94 PHE A C 1
ATOM 672 O O . PHE A 1 94 ? -17.355 -17.926 17.611 1.00 94.62 94 PHE A O 1
ATOM 679 N N . ASN A 1 95 ? -16.240 -17.444 19.500 1.00 93.06 95 ASN A N 1
ATOM 680 C CA . ASN A 1 95 ? -17.431 -17.128 20.296 1.00 93.06 95 ASN A CA 1
ATOM 681 C C . ASN A 1 95 ? -17.846 -15.651 20.195 1.00 93.06 95 ASN A C 1
ATOM 683 O O . ASN A 1 95 ? -18.916 -15.291 20.696 1.00 93.06 95 ASN A O 1
ATOM 687 N N . HIS A 1 96 ? -17.037 -14.812 19.540 1.00 93.75 96 HIS A N 1
ATOM 688 C CA . HIS A 1 96 ? -17.284 -13.384 19.343 1.00 93.75 96 HIS A CA 1
ATOM 689 C C . HIS A 1 96 ? -17.265 -13.034 17.849 1.00 93.75 96 HIS A C 1
ATOM 691 O O . HIS A 1 96 ? -16.486 -13.626 17.109 1.00 93.75 96 HIS A O 1
ATOM 697 N N . PRO A 1 97 ? -18.055 -12.041 17.393 1.00 93.62 97 PRO A N 1
ATOM 698 C CA . PRO A 1 97 ? -18.005 -11.582 16.001 1.00 93.62 97 PRO A CA 1
ATOM 699 C C . PRO A 1 97 ? -16.622 -11.062 15.580 1.00 93.62 97 PRO A C 1
ATOM 701 O O . PRO A 1 97 ? -16.231 -11.213 14.422 1.00 93.62 97 PRO A O 1
ATOM 704 N N . TYR A 1 98 ? -15.893 -10.462 16.529 1.00 95.81 98 TYR A N 1
ATOM 705 C CA . TYR A 1 98 ? -14.520 -10.000 16.370 1.00 95.81 98 TYR A CA 1
ATOM 706 C C . TYR A 1 98 ? -13.715 -10.273 17.645 1.00 95.81 98 TYR A C 1
ATOM 708 O O . TYR A 1 98 ? -14.077 -9.837 18.744 1.00 95.81 98 TYR A O 1
ATOM 716 N N . TRP A 1 99 ? -12.597 -10.971 17.494 1.00 96.00 99 TRP A N 1
ATOM 717 C CA . TRP A 1 99 ? -11.656 -11.297 18.558 1.00 96.00 99 TRP A CA 1
ATOM 718 C C . TRP A 1 99 ? -10.247 -10.952 18.103 1.00 96.00 99 TRP A C 1
ATOM 720 O O . TRP A 1 99 ? -9.907 -11.141 16.938 1.00 96.00 99 TRP A O 1
ATOM 730 N N . MET A 1 100 ? -9.407 -10.446 18.999 1.00 95.88 100 MET A N 1
ATOM 731 C CA . MET A 1 100 ? -8.021 -10.169 18.654 1.00 95.88 100 MET A CA 1
ATOM 732 C C . MET A 1 100 ? -7.070 -10.365 19.827 1.00 95.88 100 MET A C 1
ATOM 734 O O . MET A 1 100 ? -7.418 -10.164 20.990 1.00 95.88 100 MET A O 1
ATOM 738 N N . CYS A 1 101 ? -5.839 -10.747 19.520 1.00 95.31 101 CYS A N 1
ATOM 739 C CA . CYS A 1 101 ? -4.764 -10.797 20.494 1.00 95.31 101 CYS A CA 1
ATOM 740 C C . CYS A 1 101 ? -3.448 -10.351 19.875 1.00 95.31 101 CYS A C 1
ATOM 742 O O . CYS A 1 101 ? -3.294 -10.274 18.655 1.00 95.31 101 CYS A O 1
ATOM 744 N N . LYS A 1 102 ? -2.461 -10.106 20.732 1.00 94.69 102 LYS A N 1
ATOM 745 C CA . LYS A 1 102 ? -1.087 -9.881 20.304 1.00 94.69 102 LYS A CA 1
ATOM 746 C C . LYS A 1 102 ? -0.167 -10.901 20.969 1.00 94.69 102 LYS A C 1
ATOM 748 O O . LYS A 1 102 ? -0.177 -11.044 22.192 1.00 94.69 102 LYS A O 1
ATOM 753 N N . GLY A 1 103 ? 0.615 -11.605 20.157 1.00 92.44 103 GLY A N 1
ATOM 754 C CA . GLY A 1 103 ? 1.637 -12.522 20.653 1.00 92.44 103 GLY A CA 1
ATOM 755 C C . GLY A 1 103 ? 2.734 -11.768 21.401 1.00 92.44 103 GLY A C 1
ATOM 756 O O . GLY A 1 103 ? 3.035 -10.609 21.090 1.00 92.44 103 GLY A O 1
ATOM 757 N N . SER A 1 104 ? 3.339 -12.415 22.394 1.00 92.56 104 SER A N 1
ATOM 758 C CA . SER A 1 104 ? 4.448 -11.824 23.144 1.00 92.56 104 SER A CA 1
ATOM 759 C C . SER A 1 104 ? 5.662 -11.565 22.252 1.00 92.56 104 SER A C 1
ATOM 761 O O . SER A 1 104 ? 5.847 -12.206 21.221 1.00 92.56 104 SER A O 1
ATOM 763 N N . TRP A 1 105 ? 6.530 -10.629 22.640 1.00 91.81 105 TRP A N 1
ATOM 764 C CA . TRP A 1 105 ? 7.759 -10.335 21.883 1.00 91.81 105 TRP A CA 1
ATOM 765 C C . TRP A 1 105 ? 8.818 -11.450 21.947 1.00 91.81 105 TRP A C 1
ATOM 767 O O . TRP A 1 105 ? 9.836 -11.370 21.263 1.00 91.81 105 TRP A O 1
ATOM 777 N N . SER A 1 106 ? 8.607 -12.489 22.758 1.00 91.12 106 SER A N 1
ATOM 778 C CA . SER A 1 106 ? 9.571 -13.578 22.907 1.00 91.12 106 SER A CA 1
ATOM 779 C C . SER A 1 106 ? 9.477 -14.555 21.737 1.00 91.12 106 SER A C 1
ATOM 781 O O . SER A 1 106 ? 8.531 -15.336 21.640 1.00 91.12 106 SER A O 1
ATOM 783 N N . TYR A 1 107 ? 10.494 -14.553 20.877 1.00 89.75 107 TYR A N 1
ATOM 784 C CA . TYR A 1 107 ? 10.611 -15.488 19.754 1.00 89.75 107 TYR A CA 1
ATOM 785 C C . TYR A 1 107 ? 10.630 -16.959 20.199 1.00 89.75 107 TYR A C 1
ATOM 787 O O . TYR A 1 107 ? 10.092 -17.818 19.517 1.00 89.75 107 TYR A O 1
ATOM 795 N N . GLY A 1 108 ? 11.201 -17.259 21.371 1.00 88.69 108 GLY A N 1
ATOM 796 C CA . GLY A 1 108 ? 11.226 -18.622 21.916 1.00 88.69 108 GLY A CA 1
ATOM 797 C C . GLY A 1 108 ? 9.900 -19.080 22.530 1.00 88.69 108 GLY A C 1
ATOM 798 O O . GLY A 1 108 ? 9.718 -20.268 22.762 1.00 88.69 108 GLY A O 1
ATOM 799 N N . ASN A 1 109 ? 8.962 -18.164 22.788 1.00 91.69 109 ASN A N 1
ATOM 800 C CA . ASN A 1 109 ? 7.682 -18.483 23.432 1.00 91.69 109 ASN A CA 1
ATOM 801 C C . ASN A 1 109 ? 6.498 -18.406 22.469 1.00 91.69 109 ASN A C 1
ATOM 803 O O . ASN A 1 109 ? 5.350 -18.416 22.926 1.00 91.69 109 ASN A O 1
ATOM 807 N N . ASN A 1 110 ? 6.760 -18.307 21.167 1.00 93.69 110 ASN A N 1
ATOM 808 C CA . ASN A 1 110 ? 5.718 -18.250 20.162 1.00 93.69 110 ASN A CA 1
ATOM 809 C C . ASN A 1 110 ? 5.962 -19.231 19.027 1.00 93.69 110 ASN A C 1
ATOM 811 O O . ASN A 1 110 ? 7.098 -19.506 18.646 1.00 93.69 110 ASN A O 1
ATOM 815 N N . LYS A 1 111 ? 4.859 -19.745 18.490 1.00 95.31 111 LYS A N 1
ATOM 816 C CA . LYS A 1 111 ? 4.880 -20.716 17.410 1.00 95.31 111 LYS A CA 1
ATOM 817 C C . LYS A 1 111 ? 4.955 -20.062 16.040 1.00 95.31 111 LYS A C 1
ATOM 819 O O . LYS A 1 111 ? 4.654 -18.875 15.870 1.00 95.31 111 LYS A O 1
ATOM 824 N N . ILE A 1 112 ? 5.329 -20.880 15.064 1.00 95.94 112 ILE A N 1
ATOM 825 C CA . ILE A 1 112 ? 5.387 -20.531 13.645 1.00 95.94 112 ILE A CA 1
ATOM 826 C C . ILE A 1 112 ? 4.382 -21.391 12.878 1.00 95.94 112 ILE A C 1
ATOM 828 O O . ILE A 1 112 ? 4.381 -22.611 13.023 1.00 95.94 112 ILE A O 1
ATOM 832 N N . ILE A 1 113 ? 3.524 -20.769 12.070 1.00 97.50 113 ILE A N 1
ATOM 833 C CA . ILE A 1 113 ? 2.608 -21.473 11.164 1.00 97.50 113 ILE A CA 1
ATOM 834 C C . ILE A 1 113 ? 3.332 -21.686 9.835 1.00 97.50 113 ILE A C 1
ATOM 836 O O . ILE A 1 113 ? 3.741 -20.701 9.219 1.00 97.50 113 ILE A O 1
ATOM 840 N N . THR A 1 114 ? 3.501 -22.938 9.408 1.00 96.44 114 THR A N 1
ATOM 841 C CA . THR A 1 114 ? 4.431 -23.293 8.313 1.00 96.44 114 THR A CA 1
ATOM 842 C C . THR A 1 114 ? 3.766 -23.880 7.065 1.00 96.44 114 THR A C 1
ATOM 844 O O . THR A 1 114 ? 4.422 -24.095 6.054 1.00 96.44 114 THR A O 1
ATOM 847 N N . ASP A 1 115 ? 2.466 -24.171 7.102 1.00 96.44 115 ASP A N 1
ATOM 848 C CA . ASP A 1 115 ? 1.718 -24.798 5.997 1.00 96.44 115 ASP A CA 1
ATOM 849 C C . ASP A 1 115 ? 0.870 -23.795 5.194 1.00 96.44 115 ASP A C 1
ATOM 851 O O . ASP A 1 115 ? -0.092 -24.165 4.527 1.00 96.44 115 ASP A O 1
ATOM 855 N N . THR A 1 116 ? 1.215 -22.507 5.250 1.00 95.75 116 THR A N 1
ATOM 856 C CA . THR A 1 116 ? 0.396 -21.436 4.661 1.00 95.75 116 THR A CA 1
ATOM 857 C C . THR A 1 116 ? 0.487 -21.369 3.137 1.00 95.75 116 THR A C 1
ATOM 859 O O . THR A 1 116 ? -0.381 -20.786 2.495 1.00 95.75 116 THR A O 1
ATOM 862 N N . GLY A 1 117 ? 1.561 -21.895 2.538 1.00 92.81 117 GLY A N 1
ATOM 863 C CA . GLY A 1 117 ? 1.835 -21.788 1.099 1.00 92.81 117 GLY A CA 1
ATOM 864 C C . GLY A 1 117 ? 2.197 -20.377 0.611 1.00 92.81 117 GLY A C 1
ATOM 865 O O . GLY A 1 117 ? 2.641 -20.221 -0.522 1.00 92.81 117 GLY A O 1
ATOM 866 N N . CYS A 1 118 ? 2.071 -19.349 1.455 1.00 92.06 118 CYS A N 1
ATOM 867 C CA . CYS A 1 118 ? 2.407 -17.960 1.134 1.00 92.06 118 CYS A CA 1
ATOM 868 C C . CYS A 1 118 ? 3.441 -17.345 2.099 1.00 92.06 118 CYS A C 1
ATOM 870 O O . CYS A 1 118 ? 3.576 -16.121 2.164 1.00 92.06 118 CYS A O 1
ATOM 872 N N . GLY A 1 119 ? 4.173 -18.190 2.833 1.00 91.94 119 GLY A N 1
ATOM 873 C CA . GLY A 1 119 ? 5.267 -17.832 3.740 1.00 91.94 119 GLY A CA 1
ATOM 874 C C . GLY A 1 119 ? 4.961 -18.117 5.213 1.00 91.94 119 GLY A C 1
ATOM 875 O O . GLY A 1 119 ? 3.819 -17.995 5.657 1.00 91.94 119 GLY A O 1
ATOM 876 N N . ASP A 1 120 ? 5.993 -18.463 5.978 1.00 95.12 120 ASP A N 1
ATOM 877 C CA . ASP A 1 120 ? 5.853 -18.829 7.389 1.00 95.12 120 ASP A CA 1
ATOM 878 C C . ASP A 1 120 ? 5.415 -17.635 8.249 1.00 95.12 120 ASP A C 1
ATOM 880 O O . ASP A 1 120 ? 5.935 -16.518 8.106 1.00 95.12 120 ASP A O 1
ATOM 884 N N . ILE A 1 121 ? 4.483 -17.873 9.177 1.00 96.38 121 ILE A N 1
ATOM 885 C CA . ILE A 1 121 ? 3.915 -16.849 10.064 1.00 96.38 121 ILE A CA 1
ATOM 886 C C . ILE A 1 121 ? 4.397 -17.093 11.492 1.00 96.38 121 ILE A C 1
ATOM 888 O O . ILE A 1 121 ? 3.866 -17.944 12.201 1.00 96.38 121 ILE A O 1
ATOM 892 N N . HIS A 1 122 ? 5.381 -16.320 11.946 1.00 95.31 122 HIS A N 1
ATOM 893 C CA . HIS A 1 122 ? 5.826 -16.358 13.339 1.00 95.31 122 HIS A CA 1
ATOM 894 C C . HIS A 1 122 ? 4.945 -15.439 14.198 1.00 95.31 122 HIS A C 1
ATOM 896 O O . HIS A 1 122 ? 4.844 -14.242 13.928 1.00 95.31 122 HIS A O 1
ATOM 902 N N . LEU A 1 123 ? 4.317 -15.991 15.240 1.00 94.94 123 LEU A N 1
ATOM 903 C CA . LEU A 1 123 ? 3.358 -15.270 16.085 1.00 94.94 123 LEU A CA 1
ATOM 904 C C . LEU A 1 123 ? 4.004 -14.311 17.103 1.00 94.94 123 LEU A C 1
ATOM 906 O O . LEU A 1 123 ? 3.295 -13.527 17.736 1.00 94.94 123 LEU A O 1
ATOM 910 N N . ALA A 1 124 ? 5.333 -14.326 17.257 1.00 94.12 124 ALA A N 1
ATOM 911 C CA . ALA A 1 124 ? 6.044 -13.408 18.144 1.00 94.12 124 ALA A CA 1
ATOM 912 C C . ALA A 1 124 ? 5.793 -11.951 17.736 1.00 94.12 124 ALA A C 1
ATOM 914 O O . ALA A 1 124 ? 6.034 -11.565 16.595 1.00 94.12 124 ALA A O 1
ATOM 915 N N . GLY A 1 125 ? 5.272 -11.143 18.659 1.00 92.56 125 GLY A N 1
ATOM 916 C CA . GLY A 1 125 ? 4.905 -9.749 18.416 1.00 92.56 125 GLY A CA 1
ATOM 917 C C . GLY A 1 125 ? 3.795 -9.545 17.373 1.00 92.56 125 GLY A C 1
ATOM 918 O O . GLY A 1 125 ? 3.433 -8.391 17.115 1.00 92.56 125 GLY A O 1
ATOM 919 N N . ALA A 1 126 ? 3.242 -10.611 16.788 1.00 95.19 126 ALA A N 1
ATOM 920 C CA . ALA A 1 126 ? 2.227 -10.530 15.748 1.00 95.19 126 ALA A CA 1
ATOM 921 C C . ALA A 1 126 ? 0.872 -10.133 16.338 1.00 95.19 126 ALA A C 1
ATOM 923 O O . ALA A 1 126 ? 0.532 -10.498 17.465 1.00 95.19 126 ALA A O 1
ATOM 924 N N . VAL A 1 127 ? 0.096 -9.374 15.570 1.00 96.81 127 VAL A N 1
ATOM 925 C CA . VAL A 1 127 ? -1.313 -9.105 15.871 1.00 96.81 127 VAL A CA 1
ATOM 926 C C . VAL A 1 127 ? -2.148 -10.152 15.151 1.00 96.81 127 VAL A C 1
ATOM 928 O O . VAL A 1 127 ? -1.965 -10.344 13.953 1.00 96.81 127 VAL A O 1
ATOM 931 N N . ILE A 1 128 ? -3.035 -10.820 15.879 1.00 97.25 128 ILE A N 1
ATOM 932 C CA . ILE A 1 128 ? -3.935 -11.855 15.374 1.00 97.25 128 ILE A CA 1
ATOM 933 C C . ILE A 1 128 ? -5.357 -11.331 15.536 1.00 97.25 128 ILE A C 1
ATOM 935 O O . ILE A 1 128 ? -5.771 -11.015 16.648 1.00 97.25 128 ILE A O 1
ATOM 939 N N . GLU A 1 129 ? -6.098 -11.248 14.442 1.00 97.44 129 GLU A N 1
ATOM 940 C CA . GLU A 1 129 ? -7.501 -10.845 14.401 1.00 97.44 129 GLU A CA 1
ATOM 941 C C . GLU A 1 129 ? -8.326 -12.004 13.843 1.00 97.44 129 GLU A C 1
ATOM 943 O O . GLU A 1 129 ? -7.966 -12.598 12.828 1.00 97.44 129 GLU A O 1
ATOM 948 N N . VAL A 1 130 ? -9.443 -12.315 14.486 1.00 97.12 130 VAL A N 1
ATOM 949 C CA . VAL A 1 130 ? -10.380 -13.366 14.094 1.00 97.12 130 VAL A CA 1
ATOM 950 C C . VAL A 1 130 ? -11.753 -12.732 13.943 1.00 97.12 130 VAL A C 1
ATOM 952 O O . VAL A 1 130 ? -12.263 -12.089 14.859 1.00 97.12 130 VAL A O 1
ATOM 955 N N . MET A 1 131 ? -12.337 -12.897 12.765 1.00 96.25 131 MET A N 1
ATOM 956 C CA . MET A 1 131 ? -13.645 -12.383 12.381 1.00 96.25 131 MET A CA 1
ATOM 957 C C . MET A 1 131 ? -14.546 -13.558 12.001 1.00 96.25 131 MET A C 1
ATOM 959 O O . MET A 1 131 ? -14.152 -14.394 11.186 1.00 96.25 131 MET A O 1
ATOM 963 N N . GLY A 1 132 ? -15.760 -13.596 12.549 1.00 93.44 132 GLY A N 1
ATOM 964 C CA . GLY A 1 132 ? -16.739 -14.651 12.272 1.00 93.44 132 GLY A CA 1
ATOM 965 C C . GLY A 1 132 ? -16.641 -15.865 13.202 1.00 93.44 132 GLY A C 1
ATOM 966 O O . GLY A 1 132 ? -16.134 -15.784 14.317 1.00 93.44 132 GLY A O 1
ATOM 967 N N . ILE A 1 133 ? -17.177 -16.997 12.747 1.00 92.56 133 ILE A N 1
ATOM 968 C CA . ILE A 1 133 ? -17.330 -18.238 13.529 1.00 92.56 133 ILE A CA 1
ATOM 969 C C . ILE A 1 133 ? -16.469 -19.365 12.950 1.00 92.56 133 ILE A C 1
ATOM 971 O O . ILE A 1 133 ? -16.012 -19.275 11.816 1.00 92.56 133 ILE A O 1
ATOM 975 N N . LYS A 1 134 ? -16.286 -20.473 13.681 1.00 93.06 134 LYS A N 1
ATOM 976 C CA . LYS A 1 134 ? -15.383 -21.566 13.264 1.00 93.06 134 LYS A CA 1
ATOM 977 C C . LYS A 1 134 ? -15.731 -22.176 11.892 1.00 93.06 134 LYS A C 1
ATOM 979 O O . LYS A 1 134 ? -14.846 -22.635 11.181 1.00 93.06 134 LYS A O 1
ATOM 984 N N . SER A 1 135 ? -17.000 -22.166 11.484 1.00 90.25 135 SER A N 1
ATOM 985 C CA . SER A 1 135 ? -17.431 -22.654 10.162 1.00 90.25 135 SER A CA 1
ATOM 986 C C . SER A 1 135 ? -17.370 -21.600 9.044 1.00 90.25 135 SER A C 1
ATOM 988 O O . SER A 1 135 ? -17.505 -21.951 7.875 1.00 90.25 135 SER A O 1
ATOM 990 N N . ALA A 1 136 ? -17.203 -20.321 9.393 1.00 92.75 136 ALA A N 1
ATOM 991 C CA . ALA A 1 136 ? -17.174 -19.175 8.487 1.00 92.75 136 ALA A CA 1
ATOM 992 C C . ALA A 1 136 ? -16.290 -18.075 9.096 1.00 92.75 136 ALA A C 1
ATOM 994 O O . ALA A 1 136 ? -16.778 -17.176 9.787 1.00 92.75 136 ALA A O 1
ATOM 995 N N . MET A 1 137 ? -14.978 -18.205 8.891 1.00 94.62 137 MET A N 1
ATOM 996 C CA . MET A 1 137 ? -13.954 -17.384 9.531 1.00 94.62 137 MET A CA 1
ATOM 997 C C . MET A 1 137 ? -13.129 -16.588 8.525 1.00 94.62 137 MET A C 1
ATOM 999 O O . MET A 1 137 ? -12.830 -17.035 7.414 1.00 94.62 137 MET A O 1
ATOM 1003 N N . THR A 1 138 ? -12.665 -15.435 8.987 1.00 96.88 138 THR A N 1
ATOM 1004 C CA . THR A 1 138 ? -11.511 -14.729 8.441 1.00 96.88 138 THR A CA 1
ATOM 1005 C C . THR A 1 138 ? -10.512 -14.509 9.569 1.00 96.88 138 THR A C 1
ATOM 1007 O O . THR A 1 138 ? -10.848 -13.891 10.576 1.00 96.88 138 THR A O 1
ATOM 1010 N N . ILE A 1 139 ? -9.287 -15.004 9.413 1.00 98.12 139 ILE A N 1
ATOM 1011 C CA . ILE A 1 139 ? -8.189 -14.757 10.350 1.00 98.12 139 ILE A CA 1
ATOM 1012 C C . ILE A 1 139 ? -7.179 -13.859 9.655 1.00 98.12 139 ILE A C 1
ATOM 1014 O O . ILE A 1 139 ? -6.750 -14.160 8.547 1.00 98.12 139 ILE A O 1
ATOM 1018 N N . ARG A 1 140 ? -6.775 -12.768 10.296 1.00 98.31 140 ARG A N 1
ATOM 1019 C CA . ARG A 1 140 ? -5.736 -11.869 9.798 1.00 98.31 140 ARG A CA 1
ATOM 1020 C C . ARG A 1 140 ? -4.585 -11.832 10.789 1.00 98.31 140 ARG A C 1
ATOM 1022 O O . ARG A 1 140 ? -4.797 -11.611 11.976 1.00 98.31 140 ARG A O 1
ATOM 1029 N N . VAL A 1 141 ? -3.368 -12.042 10.302 1.00 97.62 141 VAL A N 1
ATOM 1030 C CA . VAL A 1 141 ? -2.148 -11.980 11.106 1.00 97.62 141 VAL A CA 1
ATOM 1031 C C . VAL A 1 141 ? -1.218 -10.928 10.527 1.00 97.62 141 VAL A C 1
ATOM 1033 O O . VAL A 1 141 ? -0.783 -11.037 9.383 1.00 97.62 141 VAL A O 1
ATOM 1036 N N . THR A 1 142 ? -0.901 -9.911 11.323 1.00 96.19 142 THR A N 1
ATOM 1037 C CA . THR A 1 142 ? 0.060 -8.864 10.961 1.00 96.19 142 THR A CA 1
ATOM 1038 C C . THR A 1 142 ? 1.362 -9.110 11.711 1.00 96.19 142 THR A C 1
ATOM 1040 O O . THR A 1 142 ? 1.394 -9.039 12.944 1.00 96.19 142 THR A O 1
ATOM 1043 N N . THR A 1 143 ? 2.431 -9.423 10.979 1.00 94.44 143 THR A N 1
ATOM 1044 C CA . THR A 1 143 ? 3.735 -9.765 11.557 1.00 94.44 143 THR A CA 1
ATOM 1045 C C . THR A 1 143 ? 4.564 -8.513 11.867 1.00 94.44 143 THR A C 1
ATOM 1047 O O . THR A 1 143 ? 4.400 -7.474 11.219 1.00 94.44 143 THR A O 1
ATOM 1050 N N . PRO A 1 144 ? 5.455 -8.564 12.874 1.00 92.06 144 PRO A N 1
ATOM 1051 C CA . PRO A 1 144 ? 6.312 -7.432 13.219 1.00 92.06 144 PRO A CA 1
ATOM 1052 C C . PRO A 1 144 ? 7.374 -7.142 12.147 1.00 92.06 144 PRO A C 1
ATOM 1054 O O . PRO A 1 144 ? 7.562 -7.882 11.180 1.00 92.06 144 PRO A O 1
ATOM 1057 N N . THR A 1 145 ? 8.124 -6.059 12.350 1.00 90.50 145 THR A N 1
ATOM 1058 C CA . THR A 1 145 ? 9.207 -5.627 11.455 1.00 90.50 145 THR A CA 1
ATOM 1059 C C . THR A 1 145 ? 10.455 -6.516 11.520 1.00 90.50 145 THR A C 1
ATOM 1061 O O . THR A 1 145 ? 11.285 -6.459 10.611 1.00 90.50 145 THR A O 1
ATOM 1064 N N . THR A 1 146 ? 10.578 -7.355 12.554 1.00 88.88 146 THR A N 1
ATOM 1065 C CA . THR A 1 146 ? 11.717 -8.248 12.815 1.00 88.88 146 THR A CA 1
ATOM 1066 C C . THR A 1 146 ? 11.245 -9.620 13.289 1.00 88.88 146 THR A C 1
ATOM 1068 O O . THR A 1 146 ? 10.287 -9.715 14.050 1.00 88.88 146 THR A O 1
ATOM 1071 N N . SER A 1 147 ? 11.934 -10.683 12.880 1.00 87.00 147 SER A N 1
ATOM 1072 C CA . SER A 1 147 ? 11.682 -12.054 13.330 1.00 87.00 147 SER A CA 1
ATOM 1073 C C . SER A 1 147 ? 13.011 -12.796 13.437 1.00 87.00 147 SER A C 1
ATOM 1075 O O . SER A 1 147 ? 13.898 -12.585 12.609 1.00 87.00 147 SER A O 1
ATOM 1077 N N . SER A 1 148 ? 13.150 -13.664 14.436 1.00 82.56 148 SER A N 1
ATOM 1078 C CA . SER A 1 148 ? 14.155 -14.728 14.448 1.00 82.56 148 SER A CA 1
ATOM 1079 C C . SER A 1 148 ? 13.446 -16.079 14.317 1.00 82.56 148 SER A C 1
ATOM 1081 O O . SER A 1 148 ? 12.306 -16.227 14.752 1.00 82.56 148 SER A O 1
ATOM 1083 N N . GLY A 1 149 ? 14.078 -17.056 13.662 1.00 77.56 149 GLY A N 1
ATOM 1084 C CA . GLY A 1 149 ? 13.504 -18.401 13.498 1.00 77.56 149 GLY A CA 1
ATOM 1085 C C . GLY A 1 149 ? 12.666 -18.643 12.234 1.00 77.56 149 GLY A C 1
ATOM 1086 O O . GLY A 1 149 ? 12.021 -19.678 12.159 1.00 77.56 149 GLY A O 1
ATOM 1087 N N . GLY A 1 150 ? 12.691 -17.747 11.236 1.00 82.94 150 GLY A N 1
ATOM 1088 C CA . GLY A 1 150 ? 12.183 -18.038 9.879 1.00 82.94 150 GLY A CA 1
ATOM 1089 C C . GLY A 1 150 ? 10.837 -17.414 9.488 1.00 82.94 150 GLY A C 1
ATOM 1090 O O . GLY A 1 150 ? 10.421 -17.550 8.343 1.00 82.94 150 GLY A O 1
ATOM 1091 N N . GLY A 1 151 ? 10.173 -16.674 10.382 1.00 90.12 151 GLY A N 1
ATOM 1092 C CA . GLY A 1 151 ? 8.914 -15.993 10.062 1.00 90.12 151 GLY A CA 1
ATOM 1093 C C . GLY A 1 151 ? 9.067 -14.816 9.094 1.00 90.12 151 GLY A C 1
ATOM 1094 O O . GLY A 1 151 ? 9.996 -14.012 9.204 1.00 90.12 151 GLY A O 1
ATOM 1095 N N . THR A 1 152 ? 8.097 -14.654 8.196 1.00 92.19 152 THR A N 1
ATOM 1096 C CA . THR A 1 152 ? 8.025 -13.510 7.277 1.00 92.19 152 THR A CA 1
ATOM 1097 C C . THR A 1 152 ? 7.690 -12.230 8.048 1.00 92.19 152 THR A C 1
ATOM 1099 O O . THR A 1 152 ? 6.651 -12.143 8.703 1.00 92.19 152 THR A O 1
ATOM 1102 N N . THR A 1 153 ? 8.540 -11.209 7.953 1.00 92.81 153 THR A N 1
ATOM 1103 C CA . THR A 1 153 ? 8.350 -9.911 8.624 1.00 92.81 153 THR A CA 1
ATOM 1104 C C . THR A 1 153 ? 7.638 -8.901 7.729 1.00 92.81 153 THR A C 1
ATOM 1106 O O . THR A 1 153 ? 7.632 -9.043 6.508 1.00 92.81 153 THR A O 1
ATOM 1109 N N . ASN A 1 154 ? 7.100 -7.831 8.325 1.00 92.38 154 ASN A N 1
ATOM 1110 C CA . ASN A 1 154 ? 6.467 -6.717 7.606 1.00 92.38 154 ASN A CA 1
ATOM 1111 C C . ASN A 1 154 ? 5.346 -7.176 6.653 1.00 92.38 154 ASN A C 1
ATOM 1113 O O . ASN A 1 154 ? 5.197 -6.630 5.557 1.00 92.38 154 ASN A O 1
ATOM 1117 N N . ALA A 1 155 ? 4.589 -8.202 7.047 1.00 93.75 155 ALA A N 1
ATOM 1118 C CA . ALA A 1 155 ? 3.597 -8.843 6.199 1.00 93.75 155 ALA A CA 1
ATOM 1119 C C . ALA A 1 155 ? 2.238 -8.935 6.895 1.00 93.75 155 ALA A C 1
ATOM 1121 O O . ALA A 1 155 ? 2.137 -9.006 8.122 1.00 93.75 155 ALA A O 1
ATOM 1122 N N . GLN A 1 156 ? 1.190 -8.954 6.077 1.00 96.50 156 GLN A N 1
ATOM 1123 C CA . GLN A 1 156 ? -0.163 -9.264 6.501 1.00 96.50 156 GLN A CA 1
ATOM 1124 C C . GLN A 1 156 ? -0.601 -10.542 5.801 1.00 96.50 156 GLN A C 1
ATOM 1126 O O . GLN A 1 156 ? -0.526 -10.659 4.578 1.00 96.50 156 GLN A O 1
ATOM 1131 N N . PHE A 1 157 ? -1.031 -11.506 6.600 1.00 97.44 157 PHE A N 1
ATOM 1132 C CA . PHE A 1 157 ? -1.545 -12.785 6.154 1.00 97.44 157 PHE A CA 1
ATOM 1133 C C . PHE A 1 157 ? -3.032 -12.835 6.449 1.00 97.44 157 PHE A C 1
ATOM 1135 O O . PHE A 1 157 ? -3.440 -12.514 7.561 1.00 97.44 157 PHE A O 1
ATOM 1142 N N . THR A 1 158 ? -3.842 -13.250 5.484 1.00 97.62 158 THR A N 1
ATOM 1143 C CA . THR A 1 158 ? -5.271 -13.469 5.691 1.00 97.62 158 THR A CA 1
ATOM 1144 C C . THR A 1 158 ? -5.626 -14.907 5.342 1.00 97.62 158 THR A C 1
ATOM 1146 O O . THR A 1 158 ? -5.388 -15.346 4.223 1.00 97.62 158 THR A O 1
ATOM 1149 N N . TYR A 1 159 ? -6.212 -15.630 6.284 1.00 97.38 159 TYR A N 1
ATOM 1150 C CA . TYR A 1 159 ? -6.848 -16.920 6.070 1.00 97.38 159 TYR A CA 1
ATOM 1151 C C . TYR A 1 159 ? -8.352 -16.723 5.971 1.00 97.38 159 TYR A C 1
ATOM 1153 O O . TYR A 1 159 ? -8.941 -16.049 6.815 1.00 97.38 159 TYR A O 1
ATOM 1161 N N . ILE A 1 160 ? -8.981 -17.315 4.964 1.00 95.56 160 ILE A N 1
ATOM 1162 C CA . ILE A 1 160 ? -10.438 -17.313 4.825 1.00 95.56 160 ILE A CA 1
ATOM 1163 C C . ILE A 1 160 ? -10.904 -18.758 4.713 1.00 95.56 160 ILE A C 1
ATOM 1165 O O . ILE A 1 160 ? -10.367 -19.517 3.912 1.00 95.56 160 ILE A O 1
ATOM 1169 N N . ASN A 1 161 ? -11.918 -19.128 5.495 1.00 94.31 161 ASN A N 1
ATOM 1170 C CA . ASN A 1 161 ? -12.569 -20.430 5.401 1.00 94.31 161 ASN A CA 1
ATOM 1171 C C . ASN A 1 161 ? -14.079 -20.284 5.621 1.00 94.31 161 ASN A C 1
ATOM 1173 O O . ASN A 1 161 ? -14.507 -19.952 6.722 1.00 94.31 161 ASN A O 1
ATOM 1177 N N . HIS A 1 162 ? -14.865 -20.561 4.577 1.00 91.69 162 HIS A N 1
ATOM 1178 C CA . HIS A 1 162 ? -16.336 -20.561 4.594 1.00 91.69 162 HIS A CA 1
ATOM 1179 C C . HIS A 1 162 ? -16.920 -21.965 4.348 1.00 91.69 162 HIS A C 1
ATOM 1181 O O . HIS A 1 162 ? -18.040 -22.110 3.865 1.00 91.69 162 HIS A O 1
ATOM 1187 N N . GLY A 1 163 ? -16.146 -23.009 4.656 1.00 84.56 163 GLY A N 1
ATOM 1188 C CA . GLY A 1 163 ? -16.490 -24.404 4.400 1.00 84.56 163 GLY A CA 1
ATOM 1189 C C . GLY A 1 163 ? -15.734 -24.995 3.210 1.00 84.56 163 GLY A C 1
ATOM 1190 O O . GLY A 1 163 ? -15.109 -24.294 2.413 1.00 84.56 163 GLY A O 1
ATOM 1191 N N . THR A 1 164 ? -15.808 -26.320 3.082 1.00 76.56 164 THR A N 1
ATOM 1192 C CA . THR A 1 164 ? -15.040 -27.115 2.105 1.00 76.56 164 THR A CA 1
ATOM 1193 C C . THR A 1 164 ? -15.327 -26.753 0.647 1.00 76.56 164 THR A C 1
ATOM 1195 O O . THR A 1 164 ? -14.467 -26.946 -0.205 1.00 76.56 164 THR A O 1
ATOM 1198 N N . ASN A 1 165 ? -16.492 -26.167 0.360 1.00 84.44 165 ASN A N 1
ATOM 1199 C CA . ASN A 1 165 ? -16.882 -25.735 -0.985 1.00 84.44 165 ASN A CA 1
ATOM 1200 C C . ASN A 1 165 ? -16.245 -24.399 -1.421 1.00 84.44 165 ASN A C 1
ATOM 1202 O O . ASN A 1 165 ? -16.417 -23.998 -2.568 1.00 84.44 165 ASN A O 1
ATOM 1206 N N . PHE A 1 166 ? -15.531 -23.695 -0.533 1.00 83.25 166 PHE A N 1
ATOM 1207 C CA . PHE A 1 166 ? -15.075 -22.315 -0.757 1.00 83.25 166 PHE A CA 1
ATOM 1208 C C . PHE A 1 166 ? -13.548 -22.158 -0.798 1.00 83.25 166 PHE A C 1
ATOM 1210 O O . PHE A 1 166 ? -13.050 -21.057 -0.583 1.00 83.25 166 PHE A O 1
ATOM 1217 N N . SER A 1 167 ? -12.810 -23.240 -1.090 1.00 87.44 167 SER A N 1
ATOM 1218 C CA . SER A 1 167 ? -11.341 -23.247 -1.254 1.00 87.44 167 SER A CA 1
ATOM 1219 C C . SER A 1 167 ? -10.603 -22.490 -0.137 1.00 87.44 167 SER A C 1
ATOM 1221 O O . SER A 1 167 ? -9.991 -21.450 -0.398 1.00 87.44 167 SER A O 1
ATOM 1223 N N . PRO A 1 168 ? -10.689 -22.964 1.121 1.00 91.19 168 PRO A N 1
ATOM 1224 C CA . PRO A 1 168 ? -10.050 -22.287 2.238 1.00 91.19 168 PRO A CA 1
ATOM 1225 C C . PRO A 1 168 ? -8.537 -22.186 2.033 1.00 91.19 168 PRO A C 1
ATOM 1227 O O . PRO A 1 168 ? -7.901 -23.134 1.574 1.00 91.19 168 PRO A O 1
ATOM 1230 N N . GLY A 1 169 ? -7.953 -21.044 2.389 1.00 92.75 169 GLY A N 1
ATOM 1231 C CA . GLY A 1 169 ? -6.535 -20.817 2.140 1.00 92.75 169 GLY A CA 1
ATOM 1232 C C . GLY A 1 169 ? -5.998 -19.518 2.717 1.00 92.75 169 GLY A C 1
ATOM 1233 O O . GLY A 1 169 ? -6.743 -18.576 3.007 1.00 92.75 169 GLY A O 1
ATOM 1234 N N . TRP A 1 170 ? -4.678 -19.492 2.890 1.00 96.75 170 TRP A N 1
ATOM 1235 C CA . TRP A 1 170 ? -3.936 -18.293 3.250 1.00 96.75 170 TRP A CA 1
ATOM 1236 C C . TRP A 1 170 ? -3.580 -17.484 2.009 1.00 96.75 170 TRP A C 1
ATOM 1238 O O . TRP A 1 170 ? -3.270 -18.019 0.947 1.00 96.75 170 TRP A O 1
ATOM 1248 N N . ARG A 1 171 ? -3.563 -16.167 2.181 1.00 93.94 171 ARG A N 1
ATOM 1249 C CA . ARG A 1 171 ? -2.986 -15.220 1.233 1.00 93.94 171 ARG A CA 1
ATOM 1250 C C . ARG A 1 171 ? -2.137 -14.205 1.980 1.00 93.94 171 ARG A C 1
ATOM 1252 O O . ARG A 1 171 ? -2.465 -13.829 3.106 1.00 93.94 171 ARG A O 1
ATOM 1259 N N . ARG A 1 172 ? -1.061 -13.755 1.344 1.00 93.62 172 ARG A N 1
ATOM 1260 C CA . ARG A 1 172 ? -0.167 -12.720 1.866 1.00 93.62 172 ARG A CA 1
ATOM 1261 C C . ARG A 1 172 ? -0.342 -11.452 1.044 1.00 93.62 172 ARG A C 1
ATOM 1263 O O . ARG A 1 172 ? -0.209 -11.496 -0.176 1.00 93.62 172 ARG A O 1
ATOM 1270 N N . ASP A 1 173 ? -0.600 -10.336 1.711 1.00 91.75 173 ASP A N 1
ATOM 1271 C CA . ASP A 1 173 ? -0.728 -9.042 1.049 1.00 91.75 173 ASP A CA 1
ATOM 1272 C C . ASP A 1 173 ? 0.669 -8.462 0.766 1.00 91.75 173 ASP A C 1
ATOM 1274 O O . ASP A 1 173 ? 1.510 -8.337 1.664 1.00 91.75 173 ASP A O 1
ATOM 1278 N N . TYR A 1 174 ? 0.928 -8.108 -0.494 1.00 88.44 174 TYR A N 1
ATOM 1279 C CA . TYR A 1 174 ? 2.175 -7.457 -0.895 1.00 88.44 174 TYR A CA 1
ATOM 1280 C C . TYR A 1 174 ? 2.155 -5.963 -0.572 1.00 88.44 174 TYR A C 1
ATOM 1282 O O . TYR A 1 174 ? 1.123 -5.301 -0.673 1.00 88.44 174 TYR A O 1
ATOM 1290 N N . ASN A 1 175 ? 3.313 -5.405 -0.220 1.00 85.88 175 ASN A N 1
ATOM 1291 C CA . ASN A 1 175 ? 3.432 -3.993 0.137 1.00 85.88 175 ASN A CA 1
ATOM 1292 C C . ASN A 1 175 ? 4.766 -3.392 -0.335 1.00 85.88 175 ASN A C 1
ATOM 1294 O O . ASN A 1 175 ? 5.615 -4.065 -0.913 1.00 85.88 175 ASN A O 1
ATOM 1298 N N . THR A 1 176 ? 4.965 -2.094 -0.108 1.00 85.94 176 THR A N 1
ATOM 1299 C CA . THR A 1 176 ? 6.161 -1.373 -0.579 1.00 85.94 176 THR A CA 1
ATOM 1300 C C . THR A 1 176 ? 7.464 -1.866 0.050 1.00 85.94 176 THR A C 1
ATOM 1302 O O . THR A 1 176 ? 8.517 -1.744 -0.581 1.00 85.94 176 THR A O 1
ATOM 1305 N N . LYS A 1 177 ? 7.404 -2.433 1.262 1.00 84.00 177 LYS A N 1
ATOM 1306 C CA . LYS A 1 177 ? 8.544 -3.038 1.958 1.00 84.00 177 LYS A CA 1
ATOM 1307 C C . LYS A 1 177 ? 8.776 -4.484 1.517 1.00 84.00 177 LYS A C 1
ATOM 1309 O O . LYS A 1 177 ? 9.929 -4.882 1.382 1.00 84.00 177 LYS A O 1
ATOM 1314 N N . TYR A 1 178 ? 7.703 -5.234 1.268 1.00 79.06 178 TYR A N 1
ATOM 1315 C CA . TYR A 1 178 ? 7.722 -6.617 0.800 1.00 79.06 178 TYR A CA 1
ATOM 1316 C C . TYR A 1 178 ? 7.053 -6.724 -0.575 1.00 79.06 178 TYR A C 1
ATOM 1318 O O . TYR A 1 178 ? 5.883 -7.098 -0.713 1.00 79.06 178 TYR A O 1
ATOM 1326 N N . LYS A 1 179 ? 7.807 -6.324 -1.602 1.00 84.81 179 LYS A N 1
ATOM 1327 C CA . LYS A 1 179 ? 7.374 -6.417 -2.998 1.00 84.81 179 LYS A CA 1
ATOM 1328 C C . LYS A 1 179 ? 7.400 -7.885 -3.443 1.00 84.81 179 LYS A C 1
ATOM 1330 O O . LYS A 1 179 ? 8.320 -8.595 -3.037 1.00 84.81 179 LYS A O 1
ATOM 1335 N N . PRO A 1 180 ? 6.457 -8.334 -4.288 1.00 87.00 180 PRO A N 1
ATOM 1336 C CA . PRO A 1 180 ? 6.560 -9.653 -4.889 1.00 87.00 180 PRO A CA 1
ATOM 1337 C C . PRO A 1 180 ? 7.813 -9.717 -5.762 1.00 87.00 180 PRO A C 1
ATOM 1339 O O . PRO A 1 180 ? 8.152 -8.758 -6.464 1.00 87.00 180 PRO A O 1
ATOM 1342 N N . THR A 1 181 ? 8.495 -10.853 -5.738 1.00 85.50 181 THR A N 1
ATOM 1343 C CA . THR A 1 181 ? 9.474 -11.190 -6.770 1.00 85.50 181 THR A CA 1
ATOM 1344 C C . THR A 1 181 ? 8.747 -11.492 -8.086 1.00 85.50 181 THR A C 1
ATOM 1346 O O . THR A 1 181 ? 7.571 -11.858 -8.064 1.00 85.50 181 THR A O 1
ATOM 1349 N N . PRO A 1 182 ? 9.408 -11.386 -9.252 1.00 86.38 182 PRO A N 1
ATOM 1350 C CA . PRO A 1 182 ? 8.798 -11.789 -10.518 1.00 86.38 182 PRO A CA 1
ATOM 1351 C C . PRO A 1 182 ? 8.248 -13.224 -10.479 1.00 86.38 182 PRO A C 1
ATOM 1353 O O . PRO A 1 182 ? 7.129 -13.457 -10.926 1.00 86.38 182 PRO A O 1
ATOM 1356 N N . SER A 1 183 ? 8.962 -14.154 -9.833 1.00 83.94 183 SER A N 1
ATOM 1357 C CA . SER A 1 183 ? 8.484 -15.525 -9.610 1.00 83.94 183 SER A CA 1
ATOM 1358 C C . SER A 1 183 ? 7.199 -15.600 -8.786 1.00 83.94 183 SER A C 1
ATOM 1360 O O . SER A 1 183 ? 6.352 -16.432 -9.091 1.00 83.94 183 SER A O 1
ATOM 1362 N N . ASP A 1 184 ? 7.017 -14.723 -7.794 1.00 82.62 184 ASP A N 1
ATOM 1363 C CA . ASP A 1 184 ? 5.824 -14.729 -6.936 1.00 82.62 184 ASP A CA 1
ATOM 1364 C C . ASP A 1 184 ? 4.533 -14.383 -7.696 1.00 82.62 184 ASP A C 1
ATOM 1366 O O . ASP A 1 184 ? 3.446 -14.747 -7.256 1.00 82.62 184 ASP A O 1
ATOM 1370 N N . ILE A 1 185 ? 4.636 -13.668 -8.820 1.00 86.12 185 ILE A N 1
ATOM 1371 C CA . ILE A 1 185 ? 3.484 -13.206 -9.615 1.00 86.12 185 ILE A CA 1
ATOM 1372 C C . ILE A 1 185 ? 3.481 -13.758 -11.046 1.00 86.12 185 ILE A C 1
ATOM 1374 O O . ILE A 1 185 ? 2.715 -13.287 -11.883 1.00 86.12 185 ILE A O 1
ATOM 1378 N N . GLY A 1 186 ? 4.353 -14.723 -11.354 1.00 82.25 186 GLY A N 1
ATOM 1379 C CA . GLY A 1 186 ? 4.487 -15.278 -12.705 1.00 82.25 186 GLY A CA 1
ATOM 1380 C C . GLY A 1 186 ? 5.000 -14.277 -13.750 1.00 82.25 186 GLY A C 1
ATOM 1381 O O . GLY A 1 186 ? 4.749 -14.448 -14.941 1.00 82.25 186 GLY A O 1
ATOM 1382 N N . ALA A 1 187 ? 5.703 -13.226 -13.324 1.00 85.06 187 ALA A N 1
ATOM 1383 C CA . ALA A 1 187 ? 6.332 -12.248 -14.204 1.00 85.06 187 ALA A CA 1
ATOM 1384 C C . ALA A 1 187 ? 7.765 -12.662 -14.586 1.00 85.06 187 ALA A C 1
ATOM 1386 O O . ALA A 1 187 ? 8.465 -13.349 -13.839 1.00 85.06 187 ALA A O 1
ATOM 1387 N N . LEU A 1 188 ? 8.231 -12.189 -15.744 1.00 85.88 188 LEU A N 1
ATOM 1388 C CA . LEU A 1 188 ? 9.621 -12.349 -16.172 1.00 85.88 188 LEU A CA 1
ATOM 1389 C C . LEU A 1 188 ? 10.521 -11.378 -15.395 1.00 85.88 188 LEU A C 1
ATOM 1391 O O . LEU A 1 188 ? 10.183 -10.203 -15.240 1.00 85.88 188 LEU A O 1
ATOM 1395 N N . SER A 1 189 ? 11.668 -11.846 -14.901 1.00 85.00 189 SER A N 1
ATOM 1396 C CA . SER A 1 189 ? 12.602 -10.971 -14.187 1.00 85.00 189 SER A CA 1
ATOM 1397 C C . SER A 1 189 ? 13.339 -10.028 -15.151 1.00 85.00 189 SER A C 1
ATOM 1399 O O . SER A 1 189 ? 13.524 -10.325 -16.332 1.00 85.00 189 SER A O 1
ATOM 1401 N N . THR A 1 190 ? 13.843 -8.906 -14.630 1.00 81.31 190 THR A N 1
ATOM 1402 C CA . THR A 1 190 ? 14.715 -7.993 -15.390 1.00 81.31 190 THR A CA 1
ATOM 1403 C C . THR A 1 190 ? 16.118 -8.553 -15.630 1.00 81.31 190 THR A C 1
ATOM 1405 O O . THR A 1 190 ? 16.851 -8.004 -16.446 1.00 81.31 190 THR A O 1
ATOM 1408 N N . SER A 1 191 ? 16.513 -9.621 -14.930 1.00 82.62 191 SER A N 1
ATOM 1409 C CA . SER A 1 191 ? 17.751 -10.360 -15.206 1.00 82.62 191 SER A CA 1
ATOM 1410 C C . SER A 1 191 ? 17.574 -11.434 -16.287 1.00 82.62 191 SER A C 1
ATOM 1412 O O . SER A 1 191 ? 18.543 -12.106 -16.635 1.00 82.62 191 SER A O 1
ATOM 1414 N N . GLY A 1 192 ? 16.366 -11.566 -16.847 1.00 75.44 192 GLY A N 1
ATOM 1415 C CA . GLY A 1 192 ? 16.054 -12.424 -17.986 1.00 75.44 192 GLY A CA 1
ATOM 1416 C C . GLY A 1 192 ? 15.209 -13.650 -17.633 1.00 75.44 192 GLY A C 1
ATOM 1417 O O . GLY A 1 192 ? 14.733 -13.827 -16.513 1.00 75.44 192 GLY A O 1
ATOM 1418 N N . GLY A 1 193 ? 15.001 -14.503 -18.635 1.00 78.56 193 GLY A N 1
ATOM 1419 C CA . GLY A 1 193 ? 14.268 -15.764 -18.537 1.00 78.56 193 GLY A CA 1
ATOM 1420 C C . GLY A 1 193 ? 13.783 -16.235 -19.910 1.00 78.56 193 GLY A C 1
ATOM 1421 O O . GLY A 1 193 ? 14.087 -15.614 -20.927 1.00 78.56 193 GLY A O 1
ATOM 1422 N N . THR A 1 194 ? 13.034 -17.338 -19.942 1.00 77.00 194 THR A N 1
ATOM 1423 C CA . THR A 1 194 ? 12.468 -17.902 -21.180 1.00 77.00 194 THR A CA 1
ATOM 1424 C C . THR A 1 194 ? 10.954 -17.723 -21.183 1.00 77.00 194 THR A C 1
ATOM 1426 O O . THR A 1 194 ? 10.291 -18.113 -20.226 1.00 77.00 194 THR A O 1
ATOM 1429 N N . VAL A 1 195 ? 10.399 -17.166 -22.261 1.00 79.75 195 VAL A N 1
ATOM 1430 C CA . VAL A 1 195 ? 8.949 -17.143 -22.500 1.00 79.75 195 VAL A CA 1
ATOM 1431 C C . VAL A 1 195 ? 8.596 -18.345 -23.375 1.00 79.75 195 VAL A C 1
ATOM 1433 O O . VAL A 1 195 ? 9.022 -18.428 -24.523 1.00 79.75 195 VAL A O 1
ATOM 1436 N N . SER A 1 196 ? 7.841 -19.293 -22.822 1.00 75.50 196 SER A N 1
ATOM 1437 C CA . SER A 1 196 ? 7.323 -20.463 -23.538 1.00 75.50 196 SER A CA 1
ATOM 1438 C C . SER A 1 196 ? 5.948 -20.130 -24.123 1.00 75.50 196 SER A C 1
ATOM 1440 O O . SER A 1 196 ? 4.948 -20.181 -23.412 1.00 75.50 196 SER A O 1
ATOM 1442 N N . GLY A 1 197 ? 5.895 -19.771 -25.406 1.00 81.06 197 GLY A N 1
ATOM 1443 C CA . GLY A 1 197 ? 4.655 -19.451 -26.121 1.00 81.06 197 GLY A CA 1
ATOM 1444 C C . GLY A 1 197 ? 4.834 -18.321 -27.141 1.00 81.06 197 GLY A C 1
ATOM 1445 O O . GLY A 1 197 ? 5.920 -17.748 -27.239 1.00 81.06 197 GLY A O 1
ATOM 1446 N N . PRO A 1 198 ? 3.791 -17.993 -27.924 1.00 79.06 198 PRO A N 1
ATOM 1447 C CA . PRO A 1 198 ? 3.835 -16.854 -28.834 1.00 79.06 198 PRO A CA 1
ATOM 1448 C C . PRO A 1 198 ? 3.957 -15.535 -28.051 1.00 79.06 198 PRO A C 1
ATOM 1450 O O . PRO A 1 198 ? 3.133 -15.240 -27.187 1.00 79.06 198 PRO A O 1
ATOM 1453 N N . LEU A 1 199 ? 4.973 -14.728 -28.373 1.00 82.31 199 LEU A N 1
ATOM 1454 C CA . LEU A 1 199 ? 5.168 -13.376 -27.841 1.00 82.31 199 LEU A CA 1
ATOM 1455 C C . LEU A 1 199 ? 4.723 -12.346 -28.891 1.00 82.31 199 LEU A C 1
ATOM 1457 O O . LEU A 1 199 ? 5.327 -12.255 -29.957 1.00 82.31 199 LEU A O 1
ATOM 1461 N N . SER A 1 200 ? 3.689 -11.557 -28.585 1.00 83.88 200 SER A N 1
ATOM 1462 C CA . SER A 1 200 ? 3.258 -10.428 -29.422 1.00 83.88 200 SER A CA 1
ATOM 1463 C C . SER A 1 200 ? 3.806 -9.120 -28.852 1.00 83.88 200 SER A C 1
ATOM 1465 O O . SER A 1 200 ? 3.510 -8.775 -27.709 1.00 83.88 200 SER A O 1
ATOM 1467 N N . VAL A 1 201 ? 4.612 -8.390 -29.629 1.00 82.75 201 VAL A N 1
ATOM 1468 C CA . VAL A 1 201 ? 5.195 -7.099 -29.224 1.00 82.75 201 VAL A CA 1
ATOM 1469 C C . VAL A 1 201 ? 4.651 -5.998 -30.126 1.00 82.75 201 VAL A C 1
ATOM 1471 O O . VAL A 1 201 ? 4.879 -6.003 -31.333 1.00 82.75 201 VAL A O 1
ATOM 1474 N N . THR A 1 202 ? 3.948 -5.032 -29.535 1.00 77.19 202 THR A N 1
ATOM 1475 C CA . THR A 1 202 ? 3.443 -3.847 -30.246 1.00 77.19 202 THR A CA 1
ATOM 1476 C C . THR A 1 202 ? 4.427 -2.696 -30.034 1.00 77.19 202 THR A C 1
ATOM 1478 O O . THR A 1 202 ? 4.736 -2.373 -28.893 1.00 77.19 202 THR A O 1
ATOM 1481 N N . GLY A 1 203 ? 4.940 -2.094 -31.112 1.00 80.44 203 GLY A N 1
ATOM 1482 C CA . GLY A 1 203 ? 5.912 -0.986 -31.041 1.00 80.44 203 GLY A CA 1
ATOM 1483 C C . GLY A 1 203 ? 7.378 -1.360 -31.313 1.00 80.44 203 GLY A C 1
ATOM 1484 O O . GLY A 1 203 ? 8.235 -0.482 -31.285 1.00 80.44 203 GLY A O 1
ATOM 1485 N N . GLY A 1 204 ? 7.660 -2.627 -31.640 1.00 79.44 204 GLY A N 1
ATOM 1486 C CA . GLY A 1 204 ? 9.003 -3.112 -31.985 1.00 79.44 204 GLY A CA 1
ATOM 1487 C C . GLY A 1 204 ? 9.857 -3.513 -30.775 1.00 79.44 204 GLY A C 1
ATOM 1488 O O . GLY A 1 204 ? 9.498 -3.262 -29.628 1.00 79.44 204 GLY A O 1
ATOM 1489 N N . LEU A 1 205 ? 10.986 -4.179 -31.037 1.00 80.25 205 LEU A N 1
ATOM 1490 C CA . LEU A 1 205 ? 11.996 -4.520 -30.030 1.00 80.25 205 LEU A CA 1
ATOM 1491 C C . LEU A 1 205 ? 13.222 -3.621 -30.237 1.00 80.25 205 LEU A C 1
ATOM 1493 O O . LEU A 1 205 ? 13.793 -3.599 -31.325 1.00 80.25 205 LEU A O 1
ATOM 1497 N N . THR A 1 206 ? 13.645 -2.897 -29.201 1.00 77.00 206 THR A N 1
ATOM 1498 C CA . THR A 1 206 ? 14.875 -2.087 -29.207 1.00 77.00 206 THR A CA 1
ATOM 1499 C C . THR A 1 206 ? 16.015 -2.831 -28.514 1.00 77.00 206 THR A C 1
ATOM 1501 O O . THR A 1 206 ? 15.913 -3.132 -27.326 1.00 77.00 206 THR A O 1
ATOM 1504 N N . GLY A 1 207 ? 17.107 -3.097 -29.236 1.00 73.06 207 GLY A N 1
ATOM 1505 C CA . GLY A 1 207 ? 18.307 -3.780 -28.730 1.00 73.06 207 GLY A CA 1
ATOM 1506 C C . GLY A 1 207 ? 18.802 -4.886 -29.669 1.00 73.06 207 GLY A C 1
ATOM 1507 O O . GLY A 1 207 ? 18.132 -5.228 -30.641 1.00 73.06 207 GLY A O 1
ATOM 1508 N N . SER A 1 208 ? 19.983 -5.444 -29.390 1.00 69.44 208 SER A N 1
ATOM 1509 C CA . SER A 1 208 ? 20.518 -6.593 -30.136 1.00 69.44 208 SER A CA 1
ATOM 1510 C C . SER A 1 208 ? 19.766 -7.874 -29.765 1.00 69.44 208 SER A C 1
ATOM 1512 O O . SER A 1 208 ? 19.653 -8.206 -28.586 1.00 69.44 208 SER A O 1
ATOM 1514 N N . LEU A 1 209 ? 19.275 -8.617 -30.760 1.00 74.12 209 LEU A N 1
ATOM 1515 C CA . LEU A 1 209 ? 18.723 -9.959 -30.557 1.00 74.12 209 LEU A CA 1
ATOM 1516 C C . LEU A 1 209 ? 19.880 -10.969 -30.551 1.00 74.12 209 LEU A C 1
ATOM 1518 O O . LEU A 1 209 ? 20.715 -10.940 -31.448 1.00 74.12 209 LEU A O 1
ATOM 1522 N N . ASN A 1 210 ? 19.922 -11.872 -29.571 1.00 65.62 210 ASN A N 1
ATOM 1523 C CA . ASN A 1 210 ? 20.911 -12.954 -29.502 1.00 65.62 210 ASN A CA 1
ATOM 1524 C C . ASN A 1 210 ? 20.300 -14.285 -29.979 1.00 65.62 210 ASN A C 1
ATOM 1526 O O . ASN A 1 210 ? 19.096 -14.501 -29.845 1.00 65.62 210 ASN A O 1
ATOM 1530 N N . GLY A 1 211 ? 21.122 -15.194 -30.514 1.00 67.19 211 GLY A N 1
ATOM 1531 C CA . GLY A 1 211 ? 20.692 -16.503 -31.030 1.00 67.19 211 GLY A CA 1
ATOM 1532 C C . GLY A 1 211 ? 20.511 -16.511 -32.552 1.00 67.19 211 GLY A C 1
ATOM 1533 O O . GLY A 1 211 ? 21.170 -15.758 -33.260 1.00 67.19 211 GLY A O 1
ATOM 1534 N N . ASN A 1 212 ? 19.599 -17.339 -33.070 1.00 60.59 212 ASN A N 1
ATOM 1535 C CA . ASN A 1 212 ? 19.444 -17.559 -34.519 1.00 60.59 212 ASN A CA 1
ATOM 1536 C C . ASN A 1 212 ? 19.065 -16.304 -35.331 1.00 60.59 212 ASN A C 1
ATOM 1538 O O . ASN A 1 212 ? 19.176 -16.321 -36.552 1.00 60.59 212 ASN A O 1
ATOM 1542 N N . ALA A 1 213 ? 18.629 -15.221 -34.679 1.00 65.38 213 ALA A N 1
ATOM 1543 C CA . ALA A 1 213 ? 18.374 -13.938 -35.331 1.00 65.38 213 ALA A CA 1
ATOM 1544 C C . ALA A 1 213 ? 19.664 -13.141 -35.619 1.00 65.38 213 ALA A C 1
ATOM 1546 O O . ALA A 1 213 ? 19.729 -12.472 -36.646 1.00 65.38 213 ALA A O 1
ATOM 1547 N N . SER A 1 214 ? 20.700 -13.230 -34.768 1.00 58.75 214 SER A N 1
ATOM 1548 C CA . SER A 1 214 ? 22.012 -12.603 -35.026 1.00 58.75 214 SER A CA 1
ATOM 1549 C C . SER A 1 214 ? 22.950 -13.476 -35.857 1.00 58.75 214 SER A C 1
ATOM 1551 O O . SER A 1 214 ? 23.920 -12.971 -36.417 1.00 58.75 214 SER A O 1
ATOM 1553 N N . THR A 1 215 ? 22.646 -14.769 -35.982 1.00 61.91 215 THR A N 1
ATOM 1554 C CA . THR A 1 215 ? 23.360 -15.731 -36.833 1.00 61.91 215 THR A CA 1
ATOM 1555 C C . THR A 1 215 ? 22.530 -16.191 -38.030 1.00 61.91 215 THR A C 1
ATOM 1557 O O . THR A 1 215 ? 22.797 -17.255 -38.586 1.00 61.91 215 THR A O 1
ATOM 1560 N N . ALA A 1 216 ? 21.513 -15.423 -38.435 1.00 65.94 216 ALA A N 1
ATOM 1561 C CA . ALA A 1 216 ? 20.655 -15.774 -39.560 1.00 65.94 216 ALA A CA 1
ATOM 1562 C C . ALA A 1 216 ? 21.479 -15.858 -40.858 1.00 65.94 216 ALA A C 1
ATOM 1564 O O . ALA A 1 216 ? 21.739 -14.862 -41.524 1.00 65.94 216 ALA A O 1
ATOM 1565 N N . THR A 1 217 ? 21.892 -17.073 -41.216 1.00 71.25 217 THR A N 1
ATOM 1566 C CA . THR A 1 217 ? 22.624 -17.381 -42.452 1.00 71.25 217 THR A CA 1
ATOM 1567 C C . THR A 1 217 ? 21.690 -17.604 -43.641 1.00 71.25 217 THR A C 1
ATOM 1569 O O . THR A 1 217 ? 22.165 -17.787 -44.757 1.00 71.25 217 THR A O 1
ATOM 1572 N N . LYS A 1 218 ? 20.366 -17.617 -43.414 1.00 84.44 218 LYS A N 1
ATOM 1573 C CA . LYS A 1 218 ? 19.337 -17.884 -44.425 1.00 84.44 218 LYS A CA 1
ATOM 1574 C C . LYS A 1 218 ? 18.109 -16.984 -44.278 1.00 84.44 218 LYS A C 1
ATOM 1576 O O . LYS A 1 218 ? 17.625 -16.755 -43.173 1.00 84.44 218 LYS A O 1
ATOM 1581 N N . LEU A 1 219 ? 17.543 -16.562 -45.404 1.00 80.94 219 LEU A N 1
ATOM 1582 C CA . LEU A 1 219 ? 16.201 -15.997 -45.520 1.00 80.94 219 LEU A CA 1
ATOM 1583 C C . LEU A 1 219 ? 15.167 -17.100 -45.246 1.00 80.94 219 LEU A C 1
ATOM 1585 O O . LEU A 1 219 ? 15.216 -18.158 -45.869 1.00 80.94 219 LEU A O 1
ATOM 1589 N N . GLN A 1 220 ? 14.189 -16.835 -44.369 1.00 80.62 220 GLN A N 1
ATOM 1590 C CA . GLN A 1 220 ? 13.113 -17.787 -44.027 1.00 80.62 220 GLN A CA 1
ATOM 1591 C C . GLN A 1 220 ? 12.346 -18.290 -45.260 1.00 80.62 220 GLN A C 1
ATOM 1593 O O . GLN A 1 220 ? 11.860 -19.418 -45.298 1.00 80.62 220 GLN A O 1
ATOM 1598 N N . THR A 1 221 ? 12.239 -17.451 -46.287 1.00 82.50 221 THR A N 1
ATOM 1599 C CA . THR A 1 221 ? 11.721 -17.834 -47.596 1.00 82.50 221 THR A CA 1
ATOM 1600 C C . THR A 1 221 ? 12.688 -17.316 -48.647 1.00 82.50 221 THR A C 1
ATOM 1602 O O . THR A 1 221 ? 12.837 -16.101 -48.797 1.00 82.50 221 THR A O 1
ATOM 1605 N N . ALA A 1 222 ? 13.334 -18.233 -49.370 1.00 87.38 222 ALA A N 1
ATOM 1606 C CA . ALA A 1 222 ? 14.244 -17.899 -50.458 1.00 87.38 222 ALA A CA 1
ATOM 1607 C C . ALA A 1 222 ? 13.555 -16.981 -51.481 1.00 87.38 222 ALA A C 1
ATOM 1609 O O . ALA A 1 222 ? 12.351 -17.088 -51.736 1.00 87.38 222 ALA A O 1
ATOM 1610 N N . ARG A 1 223 ? 14.311 -16.047 -52.052 1.00 91.06 223 ARG A N 1
ATOM 1611 C CA . ARG A 1 223 ? 13.841 -15.163 -53.124 1.00 91.06 223 ARG A CA 1
ATOM 1612 C C . ARG A 1 223 ? 14.448 -15.615 -54.441 1.00 91.06 223 ARG A C 1
ATOM 1614 O O . ARG A 1 223 ? 15.586 -16.066 -54.471 1.00 91.06 223 ARG A O 1
ATOM 1621 N N . THR A 1 224 ? 13.701 -15.498 -55.530 1.00 87.81 224 THR A N 1
ATOM 1622 C CA . THR A 1 224 ? 14.198 -15.862 -56.860 1.00 87.81 224 THR A CA 1
ATOM 1623 C C . THR A 1 224 ? 14.948 -14.680 -57.473 1.00 87.81 224 THR A C 1
ATOM 1625 O O . THR A 1 224 ? 14.356 -13.625 -57.686 1.00 87.81 224 THR A O 1
ATOM 1628 N N . ILE A 1 225 ? 16.236 -14.848 -57.781 1.00 80.44 225 ILE A N 1
ATOM 1629 C CA . ILE A 1 225 ? 17.078 -13.858 -58.473 1.00 80.44 225 ILE A CA 1
ATOM 1630 C C . ILE A 1 225 ? 17.586 -14.513 -59.760 1.00 80.44 225 ILE A C 1
ATOM 1632 O O . ILE A 1 225 ? 18.234 -15.554 -59.712 1.00 80.44 225 ILE A O 1
ATOM 1636 N N . GLY A 1 226 ? 17.242 -13.955 -60.925 1.00 75.75 226 GLY A N 1
ATOM 1637 C CA . GLY A 1 226 ? 17.628 -14.537 -62.221 1.00 75.75 226 GLY A CA 1
ATOM 1638 C C . GLY A 1 226 ? 17.114 -15.969 -62.452 1.00 75.75 226 GLY A C 1
ATOM 1639 O O . GLY A 1 226 ? 17.757 -16.747 -63.148 1.00 75.75 226 GLY A O 1
ATOM 1640 N N . GLY A 1 227 ? 15.984 -16.338 -61.836 1.00 78.31 227 GLY A N 1
ATOM 1641 C CA . GLY A 1 227 ? 15.416 -17.692 -61.895 1.00 78.31 227 GLY A CA 1
ATOM 1642 C C . GLY A 1 227 ? 15.988 -18.683 -60.871 1.00 78.31 227 GLY A C 1
ATOM 1643 O O . GLY A 1 227 ? 15.465 -19.788 -60.759 1.00 78.31 227 GLY A O 1
ATOM 1644 N N . VAL A 1 228 ? 17.002 -18.300 -60.087 1.00 83.44 228 VAL A N 1
ATOM 1645 C CA . VAL A 1 228 ? 17.624 -19.151 -59.058 1.00 83.44 228 VAL A CA 1
ATOM 1646 C C . VAL A 1 228 ? 17.135 -18.746 -57.669 1.00 83.44 228 VAL A C 1
ATOM 1648 O O . VAL A 1 228 ? 17.101 -17.561 -57.338 1.00 83.44 228 VAL A O 1
ATOM 1651 N N . ALA A 1 229 ? 16.740 -19.724 -56.850 1.00 87.81 229 ALA A N 1
ATOM 1652 C CA . ALA A 1 229 ? 16.362 -19.488 -55.460 1.00 87.81 229 ALA A CA 1
ATOM 1653 C C . ALA A 1 229 ? 17.599 -19.119 -54.626 1.00 87.81 229 ALA A C 1
ATOM 1655 O O . ALA A 1 229 ? 18.588 -19.847 -54.610 1.00 87.81 229 ALA A O 1
ATOM 1656 N N . PHE A 1 230 ? 17.527 -17.995 -53.922 1.00 89.81 230 PHE A N 1
ATOM 1657 C CA . PHE A 1 230 ? 18.594 -17.468 -53.087 1.00 89.81 230 PHE A CA 1
ATOM 1658 C C . PHE A 1 230 ? 18.076 -17.213 -51.675 1.00 89.81 230 PHE A C 1
ATOM 1660 O O . PHE A 1 230 ? 17.131 -16.447 -51.470 1.00 89.81 230 PHE A O 1
ATOM 1667 N N . ASP A 1 231 ? 18.703 -17.864 -50.699 1.00 90.25 231 ASP A N 1
ATOM 1668 C CA . ASP A 1 231 ? 18.430 -17.671 -49.278 1.00 90.25 231 ASP A CA 1
ATOM 1669 C C . ASP A 1 231 ? 19.588 -16.987 -48.535 1.00 90.25 231 ASP A C 1
ATOM 1671 O O . ASP A 1 231 ? 19.424 -16.663 -47.371 1.00 90.25 231 ASP A O 1
ATOM 1675 N N . GLY A 1 232 ? 20.726 -16.704 -49.178 1.00 85.38 232 GLY A N 1
ATOM 1676 C CA . GLY A 1 232 ? 21.871 -16.045 -48.536 1.00 85.38 232 GLY A CA 1
ATOM 1677 C C . GLY A 1 232 ? 22.874 -16.977 -47.852 1.00 85.38 232 GLY A C 1
ATOM 1678 O O . GLY A 1 232 ? 23.877 -16.487 -47.342 1.00 85.38 232 GLY A O 1
ATOM 1679 N N . SER A 1 233 ? 22.669 -18.300 -47.887 1.00 85.56 233 SER A N 1
ATOM 1680 C CA . SER A 1 233 ? 23.607 -19.250 -47.261 1.00 85.56 233 SER A CA 1
ATOM 1681 C C . SER A 1 233 ? 24.908 -19.502 -48.018 1.00 85.56 233 SER A C 1
ATOM 1683 O O . SER A 1 233 ? 25.845 -20.057 -47.448 1.00 85.56 233 SER A O 1
ATOM 1685 N N . ALA A 1 234 ? 24.980 -19.111 -49.289 1.00 86.00 234 ALA A N 1
ATOM 1686 C CA . ALA A 1 234 ? 26.163 -19.214 -50.136 1.00 86.00 234 ALA A CA 1
ATOM 1687 C C . ALA A 1 234 ? 26.143 -18.107 -51.199 1.00 86.00 234 ALA A C 1
ATOM 1689 O O . ALA A 1 234 ? 25.108 -17.480 -51.426 1.00 86.00 234 ALA A O 1
ATOM 1690 N N . ASN A 1 235 ? 27.271 -17.892 -51.884 1.00 81.31 235 ASN A N 1
ATOM 1691 C CA . ASN A 1 235 ? 27.315 -17.030 -53.067 1.00 81.31 235 ASN A CA 1
ATOM 1692 C C . ASN A 1 235 ? 26.320 -17.521 -54.128 1.00 81.31 235 ASN A C 1
ATOM 1694 O O . ASN A 1 235 ? 26.158 -18.725 -54.334 1.00 81.31 235 ASN A O 1
ATOM 1698 N N . ILE A 1 236 ? 25.669 -16.588 -54.823 1.00 85.06 236 ILE A N 1
ATOM 1699 C CA . ILE A 1 236 ? 24.712 -16.927 -55.874 1.00 85.06 236 ILE A CA 1
ATOM 1700 C C . ILE A 1 236 ? 25.432 -17.294 -57.180 1.00 85.06 236 ILE A C 1
ATOM 1702 O O . ILE A 1 236 ? 26.240 -16.528 -57.710 1.00 85.06 236 ILE A O 1
ATOM 1706 N N . ASN A 1 237 ? 25.101 -18.467 -57.716 1.00 81.69 237 ASN A N 1
ATOM 1707 C CA . ASN A 1 237 ? 25.509 -18.893 -59.050 1.00 81.69 237 ASN A CA 1
ATOM 1708 C C . ASN A 1 237 ? 24.365 -18.619 -60.024 1.00 81.69 237 ASN A C 1
ATOM 1710 O O . ASN A 1 237 ? 23.302 -19.232 -59.930 1.00 81.69 237 ASN A O 1
ATOM 1714 N N . LEU A 1 238 ? 24.580 -17.681 -60.941 1.00 79.75 238 LEU A N 1
ATOM 1715 C CA . LEU A 1 238 ? 23.629 -17.299 -61.975 1.00 79.75 238 LEU A CA 1
ATOM 1716 C C . LEU A 1 238 ? 24.023 -17.988 -63.289 1.00 79.75 238 LEU A C 1
ATOM 1718 O O . LEU A 1 238 ? 25.101 -17.715 -63.835 1.00 79.75 238 LEU A O 1
ATOM 1722 N N . PRO A 1 239 ? 23.173 -18.883 -63.816 1.00 73.38 239 PRO A N 1
ATOM 1723 C CA . PRO A 1 239 ? 23.457 -19.556 -65.071 1.00 73.38 239 PRO A CA 1
ATOM 1724 C C . PRO A 1 239 ? 23.566 -18.542 -66.229 1.00 73.38 239 PRO A C 1
ATOM 1726 O O . PRO A 1 239 ? 22.736 -17.642 -66.362 1.00 73.38 239 PRO A O 1
ATOM 1729 N N . GLY A 1 240 ? 24.617 -18.666 -67.043 1.00 69.06 240 GLY A N 1
ATOM 1730 C CA . GLY A 1 240 ? 24.963 -17.716 -68.111 1.00 69.06 240 GLY A CA 1
ATOM 1731 C C . GLY A 1 240 ? 25.880 -16.559 -67.679 1.00 69.06 240 GLY A C 1
ATOM 1732 O O . GLY A 1 240 ? 26.336 -15.809 -68.539 1.00 69.06 240 GLY A O 1
ATOM 1733 N N . VAL A 1 241 ? 26.184 -16.428 -66.380 1.00 71.75 241 VAL A N 1
ATOM 1734 C CA . VAL A 1 241 ? 27.112 -15.415 -65.838 1.00 71.75 241 VAL A CA 1
ATOM 1735 C C . VAL A 1 241 ? 28.369 -16.069 -65.262 1.00 71.75 241 VAL A C 1
ATOM 1737 O O . VAL A 1 241 ? 29.459 -15.878 -65.789 1.00 71.75 241 VAL A O 1
ATOM 1740 N N . ASN A 1 242 ? 28.228 -16.853 -64.189 1.00 68.38 242 ASN A N 1
ATOM 1741 C CA . ASN A 1 242 ? 29.342 -17.497 -63.473 1.00 68.38 242 ASN A CA 1
ATOM 1742 C C . ASN A 1 242 ? 29.183 -19.026 -63.354 1.00 68.38 242 ASN A C 1
ATOM 1744 O O . ASN A 1 242 ? 29.982 -19.693 -62.703 1.00 68.38 242 ASN A O 1
ATOM 1748 N N . THR A 1 243 ? 28.162 -19.604 -63.986 1.00 68.25 243 THR A N 1
ATOM 1749 C CA . THR A 1 243 ? 27.979 -21.053 -64.155 1.00 68.25 243 THR A CA 1
ATOM 1750 C C . THR A 1 243 ? 27.385 -21.315 -65.538 1.00 68.25 243 THR A C 1
ATOM 1752 O O . THR A 1 243 ? 26.620 -20.493 -66.048 1.00 68.25 243 THR A O 1
ATOM 1755 N N . ALA A 1 244 ? 27.745 -22.440 -66.163 1.00 64.25 244 ALA A N 1
ATOM 1756 C CA . ALA A 1 244 ? 27.202 -22.832 -67.461 1.00 64.25 244 ALA A CA 1
ATOM 1757 C C . ALA A 1 244 ? 25.664 -22.887 -67.405 1.00 64.25 244 ALA A C 1
ATOM 1759 O O . ALA A 1 244 ? 25.088 -23.506 -66.511 1.00 64.25 244 ALA A O 1
ATOM 1760 N N . GLY A 1 245 ? 25.002 -22.208 -68.339 1.00 67.44 245 GLY A N 1
ATOM 1761 C CA . GLY A 1 245 ? 23.549 -22.080 -68.391 1.00 67.44 245 GLY A CA 1
ATOM 1762 C C . GLY A 1 245 ? 23.043 -21.958 -69.826 1.00 67.44 245 GLY A C 1
ATOM 1763 O O . GLY A 1 245 ? 23.796 -21.598 -70.724 1.00 67.44 245 GLY A O 1
ATOM 1764 N N . ASN A 1 246 ? 21.761 -22.263 -70.025 1.00 62.03 246 ASN A N 1
ATOM 1765 C CA . ASN A 1 246 ? 21.009 -22.135 -71.287 1.00 62.03 246 ASN A CA 1
ATOM 1766 C C . ASN A 1 246 ? 20.483 -20.691 -71.513 1.00 62.03 246 ASN A C 1
ATOM 1768 O O . ASN A 1 246 ? 19.758 -20.385 -72.452 1.00 62.03 246 ASN A O 1
ATOM 1772 N N . GLN A 1 247 ? 20.796 -19.767 -70.613 1.00 60.88 247 GLN A N 1
ATOM 1773 C CA . GLN A 1 247 ? 20.364 -18.383 -70.691 1.00 60.88 247 GLN A CA 1
ATOM 1774 C C . GLN A 1 247 ? 21.059 -17.703 -71.870 1.00 60.88 247 GLN A C 1
ATOM 1776 O O . GLN A 1 247 ? 22.283 -17.721 -71.985 1.00 60.88 247 GLN A O 1
ATOM 1781 N N . SER A 1 248 ? 20.271 -17.073 -72.736 1.00 59.28 248 SER A N 1
ATOM 1782 C CA . SER A 1 248 ? 20.785 -16.303 -73.863 1.00 59.28 248 SER A CA 1
ATOM 1783 C C . SER A 1 248 ? 21.419 -14.997 -73.365 1.00 59.28 248 SER A C 1
ATOM 1785 O O . SER A 1 248 ? 20.740 -13.987 -73.196 1.00 59.28 248 SER A O 1
ATOM 1787 N N . THR A 1 249 ? 22.726 -15.004 -73.101 1.00 59.06 249 THR A N 1
ATOM 1788 C CA . THR A 1 249 ? 23.534 -13.784 -72.991 1.00 59.06 249 THR A CA 1
ATOM 1789 C C . THR A 1 249 ? 23.996 -13.429 -74.401 1.00 59.06 249 THR A C 1
ATOM 1791 O O . THR A 1 249 ? 25.001 -13.926 -74.895 1.00 59.06 249 THR A O 1
ATOM 1794 N N . THR A 1 250 ? 23.191 -12.654 -75.129 1.00 55.94 250 THR A N 1
ATOM 1795 C CA . THR A 1 250 ? 23.295 -12.435 -76.586 1.00 55.94 250 THR A CA 1
ATOM 1796 C C . THR A 1 250 ? 24.510 -11.598 -77.028 1.00 55.94 250 THR A C 1
ATOM 1798 O O . THR A 1 250 ? 24.370 -10.595 -77.725 1.00 55.94 250 THR A O 1
ATOM 1801 N N . GLY A 1 251 ? 25.722 -12.000 -76.653 1.00 54.38 251 GLY A N 1
ATOM 1802 C CA . GLY A 1 251 ? 26.976 -11.412 -77.100 1.00 54.38 251 GLY A CA 1
ATOM 1803 C C . GLY A 1 251 ? 28.099 -12.434 -77.000 1.00 54.38 251 GLY A C 1
ATOM 1804 O O . GLY A 1 251 ? 28.541 -12.776 -75.909 1.00 54.38 251 GLY A O 1
ATOM 1805 N N . ASN A 1 252 ? 28.571 -12.905 -78.153 1.00 56.38 252 ASN A N 1
ATOM 1806 C CA . ASN A 1 252 ? 29.656 -13.873 -78.336 1.00 56.38 252 ASN A CA 1
ATOM 1807 C C . ASN A 1 252 ? 31.037 -13.260 -77.986 1.00 56.38 252 ASN A C 1
ATOM 1809 O O . ASN A 1 252 ? 31.959 -13.270 -78.796 1.00 56.38 252 ASN A O 1
ATOM 1813 N N . ALA A 1 253 ? 31.159 -12.614 -76.824 1.00 58.81 253 ALA A N 1
ATOM 1814 C CA . ALA A 1 253 ? 32.243 -11.677 -76.532 1.00 58.81 253 ALA A CA 1
ATOM 1815 C C . ALA A 1 253 ? 33.572 -12.358 -76.181 1.00 58.81 253 ALA A C 1
ATOM 1817 O O . ALA A 1 253 ? 34.629 -11.810 -76.471 1.00 58.81 253 ALA A O 1
ATOM 1818 N N . ALA A 1 254 ? 33.544 -13.542 -75.568 1.00 55.09 254 ALA A N 1
ATOM 1819 C CA . ALA A 1 254 ? 34.768 -14.118 -75.016 1.00 55.09 254 ALA A CA 1
ATOM 1820 C C . ALA A 1 254 ? 35.640 -14.864 -76.047 1.00 55.09 254 ALA A C 1
ATOM 1822 O O . ALA A 1 254 ? 36.826 -15.048 -75.790 1.00 55.09 254 ALA A O 1
ATOM 1823 N N . THR A 1 255 ? 35.099 -15.307 -77.193 1.00 60.41 255 THR A N 1
ATOM 1824 C CA . THR A 1 255 ? 35.821 -16.238 -78.097 1.00 60.41 255 THR A CA 1
ATOM 1825 C C . THR A 1 255 ? 35.544 -16.078 -79.600 1.00 60.41 255 THR A C 1
ATOM 1827 O O . THR A 1 255 ? 36.012 -16.895 -80.395 1.00 60.41 255 THR A O 1
ATOM 1830 N N . ALA A 1 256 ? 34.806 -15.056 -80.045 1.00 64.31 256 ALA A N 1
ATOM 1831 C CA . ALA A 1 256 ? 34.456 -14.930 -81.462 1.00 64.31 256 ALA A CA 1
ATOM 1832 C C . ALA A 1 256 ? 35.663 -14.556 -82.348 1.00 64.31 256 ALA A C 1
ATOM 1834 O O . ALA A 1 256 ? 36.077 -13.403 -82.407 1.00 64.31 256 ALA A O 1
ATOM 1835 N N . THR A 1 257 ? 36.174 -15.529 -83.107 1.00 68.06 257 THR A N 1
ATOM 1836 C CA . THR A 1 257 ? 37.204 -15.345 -84.149 1.00 68.06 257 THR A CA 1
ATOM 1837 C C . THR A 1 257 ? 36.624 -15.239 -85.568 1.00 68.06 257 THR A C 1
ATOM 1839 O O . THR A 1 257 ? 37.367 -15.047 -86.528 1.00 68.06 257 THR A O 1
ATOM 1842 N N . LYS A 1 258 ? 35.293 -15.352 -85.724 1.00 78.25 258 LYS A N 1
ATOM 1843 C CA . LYS A 1 258 ? 34.575 -15.289 -87.009 1.00 78.25 258 LYS A CA 1
ATOM 1844 C C . LYS A 1 258 ? 33.242 -14.540 -86.881 1.00 78.25 258 LYS A C 1
ATOM 1846 O O . LYS A 1 258 ? 32.482 -14.778 -85.945 1.00 78.25 258 LYS A O 1
ATOM 1851 N N . LEU A 1 259 ? 32.919 -13.690 -87.855 1.00 74.56 259 LEU A N 1
ATOM 1852 C CA . LEU A 1 259 ? 31.608 -13.049 -88.012 1.00 74.56 259 LEU A CA 1
ATOM 1853 C C . LEU A 1 259 ? 30.530 -14.097 -88.341 1.00 74.56 259 LEU A C 1
ATOM 1855 O O . LEU A 1 259 ? 30.697 -14.891 -89.269 1.00 74.56 259 LEU A O 1
ATOM 1859 N N . GLN A 1 260 ? 29.397 -14.060 -87.628 1.00 72.31 260 GLN A N 1
ATOM 1860 C CA . GLN A 1 260 ? 28.274 -14.997 -87.814 1.00 72.31 260 GLN A CA 1
ATOM 1861 C C . GLN A 1 260 ? 27.677 -14.948 -89.232 1.00 72.31 260 GLN A C 1
ATOM 1863 O O . GLN A 1 260 ? 27.166 -15.943 -89.740 1.00 72.31 260 GLN A O 1
ATOM 1868 N N . THR A 1 261 ? 27.794 -13.807 -89.910 1.00 77.56 261 THR A N 1
ATOM 1869 C CA . THR A 1 261 ? 27.535 -13.673 -91.346 1.00 77.56 261 THR A CA 1
ATOM 1870 C C . THR A 1 261 ? 28.646 -12.828 -91.951 1.00 77.56 261 THR A C 1
ATOM 1872 O O . THR A 1 261 ? 28.874 -11.705 -91.499 1.00 77.56 261 THR A O 1
ATOM 1875 N N . ALA A 1 262 ? 29.342 -13.362 -92.958 1.00 82.38 262 ALA A N 1
ATOM 1876 C CA . ALA A 1 262 ? 30.385 -12.626 -93.666 1.00 82.38 262 ALA A CA 1
ATOM 1877 C C . ALA A 1 262 ? 29.811 -11.346 -94.298 1.00 82.38 262 ALA A C 1
ATOM 1879 O O . ALA A 1 262 ? 28.651 -11.305 -94.718 1.00 82.38 262 ALA A O 1
ATOM 1880 N N . ARG A 1 263 ? 30.618 -10.288 -94.346 1.00 86.44 263 ARG A N 1
ATOM 1881 C CA . ARG A 1 263 ? 30.266 -9.000 -94.950 1.00 86.44 263 ARG A CA 1
ATOM 1882 C C . ARG A 1 263 ? 31.173 -8.742 -96.142 1.00 86.44 263 ARG A C 1
ATOM 1884 O O . ARG A 1 263 ? 32.357 -9.055 -96.092 1.00 86.44 263 ARG A O 1
ATOM 1891 N N . THR A 1 264 ? 30.631 -8.160 -97.202 1.00 81.69 264 THR A N 1
ATOM 1892 C CA . THR A 1 264 ? 31.422 -7.747 -98.364 1.00 81.69 264 THR A CA 1
ATOM 1893 C C . THR A 1 264 ? 32.045 -6.379 -98.090 1.00 81.69 264 THR A C 1
ATOM 1895 O O . THR A 1 264 ? 31.321 -5.427 -97.810 1.00 81.69 264 THR A O 1
ATOM 1898 N N . ILE A 1 265 ? 33.371 -6.267 -98.173 1.00 74.25 265 ILE A N 1
ATOM 1899 C CA . ILE A 1 265 ? 34.124 -5.012 -98.031 1.00 74.25 265 ILE A CA 1
ATOM 1900 C C . ILE A 1 265 ? 34.936 -4.835 -99.316 1.00 74.25 265 ILE A C 1
ATOM 1902 O O . ILE A 1 265 ? 35.667 -5.738 -99.708 1.00 74.25 265 ILE A O 1
ATOM 1906 N N . GLY A 1 266 ? 34.755 -3.717 -100.027 1.00 70.50 266 GLY A N 1
ATOM 1907 C CA . GLY A 1 266 ? 35.459 -3.453 -101.295 1.00 70.50 266 GLY A CA 1
ATOM 1908 C C . GLY A 1 266 ? 35.255 -4.523 -102.381 1.00 70.50 266 GLY A C 1
ATOM 1909 O O . GLY A 1 266 ? 36.136 -4.737 -103.205 1.00 70.50 266 GLY A O 1
ATOM 1910 N N . GLY A 1 267 ? 34.115 -5.226 -102.361 1.00 75.62 267 GLY A N 1
ATOM 1911 C CA . GLY A 1 267 ? 33.810 -6.336 -103.274 1.00 75.62 267 GLY A CA 1
ATOM 1912 C C . GLY A 1 267 ? 34.328 -7.712 -102.828 1.00 75.62 267 GLY A C 1
ATOM 1913 O O . GLY A 1 267 ? 34.010 -8.705 -103.475 1.00 75.62 267 GLY A O 1
ATOM 1914 N N . VAL A 1 268 ? 35.060 -7.804 -101.711 1.00 81.38 268 VAL A N 1
ATOM 1915 C CA . VAL A 1 268 ? 35.629 -9.057 -101.182 1.00 81.38 268 VAL A CA 1
ATOM 1916 C C . VAL A 1 268 ? 34.870 -9.507 -99.928 1.00 81.38 268 VAL A C 1
ATOM 1918 O O . VAL A 1 268 ? 34.588 -8.704 -99.039 1.00 81.38 268 VAL A O 1
ATOM 1921 N N . SER A 1 269 ? 34.519 -10.794 -99.840 1.00 84.25 269 SER A N 1
ATOM 1922 C CA . SER A 1 269 ? 33.856 -11.369 -98.659 1.00 84.25 269 SER A CA 1
ATOM 1923 C C . SER A 1 269 ? 34.819 -11.460 -97.472 1.00 84.25 269 SER A C 1
ATOM 1925 O O . SER A 1 269 ? 35.874 -12.081 -97.574 1.00 84.25 269 SER A O 1
ATOM 1927 N N . PHE A 1 270 ? 34.423 -10.916 -96.322 1.00 87.94 270 PHE A N 1
ATOM 1928 C CA . PHE A 1 270 ? 35.211 -10.878 -95.095 1.00 87.94 270 PHE A CA 1
ATOM 1929 C C . PHE A 1 270 ? 34.422 -11.394 -93.895 1.00 87.94 270 PHE A C 1
ATOM 1931 O O . PHE A 1 270 ? 33.294 -10.976 -93.631 1.00 87.94 270 PHE A O 1
ATOM 1938 N N . ASN A 1 271 ? 35.030 -12.303 -93.139 1.00 83.56 271 ASN A N 1
ATOM 1939 C CA . ASN A 1 271 ? 34.425 -12.911 -91.957 1.00 83.56 271 ASN A CA 1
ATOM 1940 C C . ASN A 1 271 ? 35.332 -12.849 -90.715 1.00 83.56 271 ASN A C 1
ATOM 1942 O O . ASN A 1 271 ? 34.998 -13.471 -89.715 1.00 83.56 271 ASN A O 1
ATOM 1946 N N . GLY A 1 272 ? 36.442 -12.104 -90.761 1.00 80.75 272 GLY A N 1
ATOM 1947 C CA . GLY A 1 272 ? 37.306 -11.857 -89.603 1.00 80.75 272 GLY A CA 1
ATOM 1948 C C . GLY A 1 272 ? 38.312 -12.956 -89.250 1.00 80.75 272 GLY A C 1
ATOM 1949 O O . GLY A 1 272 ? 39.145 -12.714 -88.387 1.00 80.75 272 GLY A O 1
ATOM 1950 N N . THR A 1 273 ? 38.300 -14.123 -89.910 1.00 81.00 273 THR A N 1
ATOM 1951 C CA . THR A 1 273 ? 39.226 -15.222 -89.557 1.00 81.00 273 THR A CA 1
ATOM 1952 C C . THR A 1 273 ? 40.652 -15.037 -90.084 1.00 81.00 273 THR A C 1
ATOM 1954 O O . THR A 1 273 ? 41.540 -15.794 -89.708 1.00 81.00 273 THR A O 1
ATOM 1957 N N . ALA A 1 274 ? 40.878 -14.075 -90.980 1.00 82.50 274 ALA A N 1
ATOM 1958 C CA . ALA A 1 274 ? 42.182 -13.705 -91.532 1.00 82.50 274 ALA A CA 1
ATOM 1959 C C . ALA A 1 274 ? 42.168 -12.225 -91.947 1.00 82.50 274 ALA A C 1
ATOM 1961 O O . ALA A 1 274 ? 41.092 -11.638 -92.063 1.00 82.50 274 ALA A O 1
ATOM 1962 N N . ASN A 1 275 ? 43.340 -11.635 -92.202 1.00 77.94 275 ASN A N 1
ATOM 1963 C CA . ASN A 1 275 ? 43.443 -10.288 -92.776 1.00 77.94 275 ASN A CA 1
ATOM 1964 C C . ASN A 1 275 ? 42.776 -10.229 -94.162 1.00 77.94 275 ASN A C 1
ATOM 1966 O O . ASN A 1 275 ? 42.785 -11.210 -94.904 1.00 77.94 275 ASN A O 1
ATOM 1970 N N . ILE A 1 276 ? 42.195 -9.078 -94.508 1.00 81.88 276 ILE A N 1
ATOM 1971 C CA . ILE A 1 276 ? 41.501 -8.879 -95.785 1.00 81.88 276 ILE A CA 1
ATOM 1972 C C . ILE A 1 276 ? 42.443 -8.311 -96.853 1.00 81.88 276 ILE A C 1
ATOM 1974 O O . ILE A 1 276 ? 43.058 -7.263 -96.655 1.00 81.88 276 ILE A O 1
ATOM 1978 N N . ASP A 1 277 ? 42.510 -8.980 -98.002 1.00 79.56 277 ASP A N 1
ATOM 1979 C CA . ASP A 1 277 ? 43.172 -8.472 -99.205 1.00 79.56 277 ASP A CA 1
ATOM 1980 C C . ASP A 1 277 ? 42.152 -7.702 -100.053 1.00 79.56 277 ASP A C 1
ATOM 1982 O O . ASP A 1 277 ? 41.280 -8.296 -100.690 1.00 79.56 277 ASP A O 1
ATOM 1986 N N . LEU A 1 278 ? 42.261 -6.377 -100.071 1.00 76.62 278 LEU A N 1
ATOM 1987 C CA . LEU A 1 278 ? 41.420 -5.487 -100.860 1.00 76.62 278 LEU A CA 1
ATOM 1988 C C . LEU A 1 278 ? 42.150 -5.072 -102.150 1.00 76.62 278 LEU A C 1
ATOM 1990 O O . LEU A 1 278 ? 43.208 -4.431 -102.086 1.00 76.62 278 LEU A O 1
ATOM 1994 N N . PRO A 1 279 ? 41.610 -5.416 -103.332 1.00 70.94 279 PRO A N 1
ATOM 1995 C CA . PRO A 1 279 ? 42.225 -5.044 -104.600 1.00 70.94 279 PRO A CA 1
ATOM 1996 C C . PRO A 1 279 ? 42.208 -3.512 -104.782 1.00 70.94 279 PRO A C 1
ATOM 1998 O O . PRO A 1 279 ? 41.184 -2.860 -104.575 1.00 70.94 279 PRO A O 1
ATOM 2001 N N . GLY A 1 280 ? 43.377 -2.939 -105.097 1.00 69.38 280 GLY A N 1
ATOM 2002 C CA . GLY A 1 280 ? 43.618 -1.488 -105.167 1.00 69.38 280 GLY A CA 1
ATOM 2003 C C . GLY A 1 280 ? 44.152 -0.852 -103.872 1.00 69.38 280 GLY A C 1
ATOM 2004 O O . GLY A 1 280 ? 44.579 0.295 -103.908 1.00 69.38 280 GLY A O 1
ATOM 2005 N N . VAL A 1 281 ? 44.179 -1.578 -102.743 1.00 69.44 281 VAL A N 1
ATOM 2006 C CA . VAL A 1 281 ? 44.683 -1.073 -101.446 1.00 69.44 281 VAL A CA 1
ATOM 2007 C C . VAL A 1 281 ? 45.964 -1.795 -101.018 1.00 69.44 281 VAL A C 1
ATOM 2009 O O . VAL A 1 281 ? 47.018 -1.178 -100.916 1.00 69.44 281 VAL A O 1
ATOM 2012 N N . ASN A 1 282 ? 45.889 -3.105 -100.775 1.00 66.25 282 ASN A N 1
ATOM 2013 C CA . ASN A 1 282 ? 47.001 -3.936 -100.285 1.00 66.25 282 ASN A CA 1
ATOM 2014 C C . ASN A 1 282 ? 47.295 -5.150 -101.186 1.00 66.25 282 ASN A C 1
ATOM 2016 O O . ASN A 1 282 ? 48.211 -5.921 -100.910 1.00 66.25 282 ASN A O 1
ATOM 2020 N N . LYS A 1 283 ? 46.565 -5.285 -102.300 1.00 69.31 283 LYS A N 1
ATOM 2021 C CA . LYS A 1 283 ? 46.838 -6.226 -103.392 1.00 69.31 283 LYS A CA 1
ATOM 2022 C C . LYS A 1 283 ? 46.631 -5.526 -104.732 1.00 69.31 283 LYS A C 1
ATOM 2024 O O . LYS A 1 283 ? 45.743 -4.681 -104.853 1.00 69.31 283 LYS A O 1
ATOM 2029 N N . ALA A 1 284 ? 47.443 -5.871 -105.733 1.00 64.69 284 ALA A N 1
ATOM 2030 C CA . ALA A 1 284 ? 47.334 -5.290 -107.070 1.00 64.69 284 ALA A CA 1
ATOM 2031 C C . ALA A 1 284 ? 45.914 -5.499 -107.631 1.00 64.69 284 ALA A C 1
ATOM 2033 O O . ALA A 1 284 ? 45.405 -6.620 -107.650 1.00 64.69 284 ALA A O 1
ATOM 2034 N N . GLY A 1 285 ? 45.268 -4.413 -108.050 1.00 66.56 285 GLY A N 1
ATOM 2035 C CA . GLY A 1 285 ? 43.891 -4.401 -108.535 1.00 66.56 285 GLY A CA 1
ATOM 2036 C C . GLY A 1 285 ? 43.633 -3.195 -109.437 1.00 66.56 285 GLY A C 1
ATOM 2037 O O . GLY A 1 285 ? 44.372 -2.217 -109.392 1.00 66.56 285 GLY A O 1
ATOM 2038 N N . ASN A 1 286 ? 42.596 -3.285 -110.270 1.00 61.22 286 ASN A N 1
ATOM 2039 C CA . ASN A 1 286 ? 42.198 -2.267 -111.256 1.00 61.22 286 ASN A CA 1
ATOM 2040 C C . ASN A 1 286 ? 41.211 -1.222 -110.674 1.00 61.22 286 ASN A C 1
ATOM 2042 O O . ASN A 1 286 ? 40.484 -0.550 -111.400 1.00 61.22 286 ASN A O 1
ATOM 2046 N N . GLN A 1 287 ? 41.099 -1.122 -109.348 1.00 60.88 287 GLN A N 1
ATOM 2047 C CA . GLN A 1 287 ? 40.232 -0.147 -108.689 1.00 60.88 287 GLN A CA 1
ATOM 2048 C C . GLN A 1 287 ? 40.952 1.196 -108.529 1.00 60.88 287 GLN A C 1
ATOM 2050 O O . GLN A 1 287 ? 42.082 1.261 -108.056 1.00 60.88 287 GLN A O 1
ATOM 2055 N N . SER A 1 288 ? 40.265 2.281 -108.880 1.00 57.91 288 SER A N 1
ATOM 2056 C CA . SER A 1 288 ? 40.753 3.649 -108.701 1.00 57.91 288 SER A CA 1
ATOM 2057 C C . SER A 1 288 ? 40.649 4.079 -107.229 1.00 57.91 288 SER A C 1
ATOM 2059 O O . SER A 1 288 ? 39.547 4.230 -106.705 1.00 57.91 288 SER A O 1
ATOM 2061 N N . THR A 1 289 ? 41.780 4.277 -106.542 1.00 62.88 289 THR A N 1
ATOM 2062 C CA . THR A 1 289 ? 41.849 4.768 -105.149 1.00 62.88 289 THR A CA 1
ATOM 2063 C C . THR A 1 289 ? 42.260 6.240 -105.086 1.00 62.88 289 THR A C 1
ATOM 2065 O O . THR A 1 289 ? 43.240 6.602 -104.439 1.00 62.88 289 THR A O 1
ATOM 2068 N N . THR A 1 290 ? 41.529 7.120 -105.769 1.00 58.56 290 THR A N 1
ATOM 2069 C CA . THR A 1 290 ? 41.840 8.560 -105.903 1.00 58.56 290 THR A CA 1
ATOM 2070 C C . THR A 1 290 ? 41.601 9.395 -104.632 1.00 58.56 290 THR A C 1
ATOM 2072 O O . THR A 1 290 ? 41.155 10.537 -104.701 1.00 58.56 290 THR A O 1
ATOM 2075 N N . GLY A 1 291 ? 41.917 8.853 -103.456 1.00 55.41 291 GLY A N 1
ATOM 2076 C CA . GLY A 1 291 ? 42.042 9.588 -102.202 1.00 55.41 291 GLY A CA 1
ATOM 2077 C C . GLY A 1 291 ? 43.467 9.441 -101.681 1.00 55.41 291 GLY A C 1
ATOM 2078 O O . GLY A 1 291 ? 43.936 8.328 -101.472 1.00 55.41 291 GLY A O 1
ATOM 2079 N N . ASN A 1 292 ? 44.151 10.565 -101.480 1.00 59.78 292 ASN A N 1
ATOM 2080 C CA . ASN A 1 292 ? 45.562 10.700 -101.099 1.00 59.78 292 ASN A CA 1
ATOM 2081 C C . ASN A 1 292 ? 45.855 10.228 -99.647 1.00 59.78 292 ASN A C 1
ATOM 2083 O O . ASN A 1 292 ? 46.441 10.955 -98.853 1.00 59.78 292 ASN A O 1
ATOM 2087 N N . ALA A 1 293 ? 45.375 9.046 -99.252 1.00 61.09 293 ALA A N 1
ATOM 2088 C CA . ALA A 1 293 ? 45.308 8.599 -97.859 1.00 61.09 293 ALA A CA 1
ATOM 2089 C C . ALA A 1 293 ? 46.624 8.015 -97.321 1.00 61.09 293 ALA A C 1
ATOM 2091 O O . ALA A 1 293 ? 46.858 8.064 -96.119 1.00 61.09 293 ALA A O 1
ATOM 2092 N N . ALA A 1 294 ? 47.502 7.486 -98.177 1.00 55.84 294 ALA A N 1
ATOM 2093 C CA . ALA A 1 294 ? 48.719 6.825 -97.704 1.00 55.84 294 ALA A CA 1
ATOM 2094 C C . ALA A 1 294 ? 49.837 7.800 -97.273 1.00 55.84 294 ALA A C 1
ATOM 2096 O O . ALA A 1 294 ? 50.787 7.374 -96.623 1.00 55.84 294 ALA A O 1
ATOM 2097 N N . THR A 1 295 ? 49.744 9.098 -97.601 1.00 60.53 295 THR A N 1
ATOM 2098 C CA . THR A 1 295 ? 50.829 10.073 -97.350 1.00 60.53 295 THR A CA 1
ATOM 2099 C C . THR A 1 295 ? 50.362 11.478 -96.941 1.00 60.53 295 THR A C 1
ATOM 2101 O O . THR A 1 295 ? 51.165 12.410 -96.934 1.00 60.53 295 THR A O 1
ATOM 2104 N N . ALA A 1 296 ? 49.085 11.686 -96.602 1.00 61.03 296 ALA A N 1
ATOM 2105 C CA . ALA A 1 296 ? 48.587 13.013 -96.226 1.00 61.03 296 ALA A CA 1
ATOM 2106 C C . ALA A 1 296 ? 49.009 13.408 -94.799 1.00 61.03 296 ALA A C 1
ATOM 2108 O O . ALA A 1 296 ? 48.361 13.055 -93.820 1.00 61.03 296 ALA A O 1
ATOM 2109 N N . THR A 1 297 ? 50.074 14.200 -94.689 1.00 64.31 297 THR A N 1
ATOM 2110 C CA . THR A 1 297 ? 50.508 14.850 -93.440 1.00 64.31 297 THR A CA 1
ATOM 2111 C C . THR A 1 297 ? 49.924 16.256 -93.254 1.00 64.31 297 THR A C 1
ATOM 2113 O O . THR A 1 297 ? 50.168 16.875 -92.225 1.00 64.31 297 THR A O 1
ATOM 2116 N N . LYS A 1 298 ? 49.143 16.774 -94.217 1.00 75.00 298 LYS A N 1
ATOM 2117 C CA . LYS A 1 298 ? 48.611 18.149 -94.226 1.00 75.00 298 LYS A CA 1
ATOM 2118 C C . LYS A 1 298 ? 47.169 18.215 -94.743 1.00 75.00 298 LYS A C 1
ATOM 2120 O O . LYS A 1 298 ? 46.853 17.598 -95.759 1.00 75.00 298 LYS A O 1
ATOM 2125 N N . LEU A 1 299 ? 46.305 19.010 -94.105 1.00 71.94 299 LEU A N 1
ATOM 2126 C CA . LEU A 1 299 ? 44.974 19.347 -94.619 1.00 71.94 299 LEU A CA 1
ATOM 2127 C C . LEU A 1 299 ? 45.088 20.211 -95.884 1.00 71.94 299 LEU A C 1
ATOM 2129 O O . LEU A 1 299 ? 45.825 21.195 -95.915 1.00 71.94 299 LEU A O 1
ATOM 2133 N N . GLN A 1 300 ? 44.275 19.903 -96.901 1.00 70.88 300 GLN A N 1
ATOM 2134 C CA . GLN A 1 300 ? 44.223 20.655 -98.165 1.00 70.88 300 GLN A CA 1
ATOM 2135 C C . GLN A 1 300 ? 43.857 22.139 -97.971 1.00 70.88 300 GLN A C 1
ATOM 2137 O O . GLN A 1 300 ? 44.223 22.993 -98.774 1.00 70.88 300 GLN A O 1
ATOM 2142 N N . THR A 1 301 ? 43.162 22.472 -96.884 1.00 75.94 301 THR A N 1
ATOM 2143 C CA . THR A 1 301 ? 42.969 23.851 -96.427 1.00 75.94 301 THR A CA 1
ATOM 2144 C C . THR A 1 301 ? 43.034 23.873 -94.905 1.00 75.94 301 THR A C 1
ATOM 2146 O O . THR A 1 301 ? 42.264 23.166 -94.253 1.00 75.94 301 THR A O 1
ATOM 2149 N N . ALA A 1 302 ? 43.940 24.677 -94.342 1.00 81.56 302 ALA A N 1
ATOM 2150 C CA . ALA A 1 302 ? 44.070 24.841 -92.896 1.00 81.56 302 ALA A CA 1
ATOM 2151 C C . ALA A 1 302 ? 42.764 25.371 -92.272 1.00 81.56 302 ALA A C 1
ATOM 2153 O O . ALA A 1 302 ? 41.993 26.097 -92.911 1.00 81.56 302 ALA A O 1
ATOM 2154 N N . ARG A 1 303 ? 42.500 25.003 -91.018 1.00 84.94 303 ARG A N 1
ATOM 2155 C CA . ARG A 1 303 ? 41.342 25.457 -90.237 1.00 84.94 303 ARG A CA 1
ATOM 2156 C C . ARG A 1 303 ? 41.814 26.244 -89.025 1.00 84.94 303 ARG A C 1
ATOM 2158 O O . ARG A 1 303 ? 42.803 25.885 -88.400 1.00 84.94 303 ARG A O 1
ATOM 2165 N N . THR A 1 304 ? 41.097 27.306 -88.680 1.00 81.56 304 THR A N 1
ATOM 2166 C CA . THR A 1 304 ? 41.396 28.102 -87.485 1.00 81.56 304 THR A CA 1
ATOM 2167 C C . THR A 1 304 ? 40.768 27.442 -86.259 1.00 81.56 304 THR A C 1
ATOM 2169 O O . THR A 1 304 ? 39.553 27.261 -86.218 1.00 81.56 304 THR A O 1
ATOM 2172 N N . ILE A 1 305 ? 41.573 27.106 -85.249 1.00 74.06 305 ILE A N 1
ATOM 2173 C CA . ILE A 1 305 ? 41.121 26.561 -83.960 1.00 74.06 305 ILE A CA 1
ATOM 2174 C C . ILE A 1 305 ? 41.695 27.460 -82.861 1.00 74.06 305 ILE A C 1
ATOM 2176 O O . ILE A 1 305 ? 42.901 27.675 -82.799 1.00 74.06 305 ILE A O 1
ATOM 2180 N N . GLY A 1 306 ? 40.832 28.058 -82.032 1.00 68.69 306 GLY A N 1
ATOM 2181 C CA . GLY A 1 306 ? 41.255 28.973 -80.958 1.00 68.69 306 GLY A CA 1
ATOM 2182 C C . GLY A 1 306 ? 42.059 30.197 -81.427 1.00 68.69 306 GLY A C 1
ATOM 2183 O O . GLY A 1 306 ? 42.890 30.706 -80.680 1.00 68.69 306 GLY A O 1
ATOM 2184 N N . GLY A 1 307 ? 41.839 30.650 -82.667 1.00 73.44 307 GLY A N 1
ATOM 2185 C CA . GLY A 1 307 ? 42.560 31.771 -83.284 1.00 73.44 307 GLY A CA 1
ATOM 2186 C C . GLY A 1 307 ? 43.874 31.399 -83.984 1.00 73.44 307 GLY A C 1
ATOM 2187 O O . GLY A 1 307 ? 44.475 32.265 -84.611 1.00 73.44 307 GLY A O 1
ATOM 2188 N N . VAL A 1 308 ? 44.302 30.130 -83.940 1.00 77.75 308 VAL A N 1
ATOM 2189 C CA . VAL A 1 308 ? 45.536 29.645 -84.585 1.00 77.75 308 VAL A CA 1
ATOM 2190 C C . VAL A 1 308 ? 45.200 28.768 -85.791 1.00 77.75 308 VAL A C 1
ATOM 2192 O O . VAL A 1 308 ? 44.305 27.925 -85.729 1.00 77.75 308 VAL A O 1
ATOM 2195 N N . SER A 1 309 ? 45.902 28.981 -86.906 1.00 82.12 309 SER A N 1
ATOM 2196 C CA . SER A 1 309 ? 45.769 28.160 -88.116 1.00 82.12 309 SER A CA 1
ATOM 2197 C C . SER A 1 309 ? 46.357 26.766 -87.888 1.00 82.12 309 SER A C 1
ATOM 2199 O O . SER A 1 309 ? 47.485 26.641 -87.416 1.00 82.12 309 SER A O 1
ATOM 2201 N N . PHE A 1 310 ? 45.606 25.725 -88.236 1.00 86.12 310 PHE A N 1
ATOM 2202 C CA . PHE A 1 310 ? 45.992 24.332 -88.054 1.00 86.12 310 PHE A CA 1
ATOM 2203 C C . PHE A 1 310 ? 45.708 23.513 -89.309 1.00 86.12 310 PHE A C 1
ATOM 2205 O O . PHE A 1 310 ? 44.586 23.481 -89.818 1.00 86.12 310 PHE A O 1
ATOM 2212 N N . ASP A 1 311 ? 46.731 22.818 -89.792 1.00 82.31 311 ASP A N 1
ATOM 2213 C CA . ASP A 1 311 ? 46.664 21.953 -90.967 1.00 82.31 311 ASP A CA 1
ATOM 2214 C C . ASP A 1 311 ? 47.103 20.510 -90.677 1.00 82.31 311 ASP A C 1
ATOM 2216 O O . ASP A 1 311 ? 47.251 19.726 -91.608 1.00 82.31 311 ASP A O 1
ATOM 2220 N N . GLY A 1 312 ? 47.280 20.140 -89.405 1.00 77.44 312 GLY A N 1
ATOM 2221 C CA . GLY A 1 312 ? 47.590 18.767 -88.998 1.00 77.44 312 GLY A CA 1
ATOM 2222 C C . GLY A 1 312 ? 49.053 18.342 -89.138 1.00 77.44 312 GLY A C 1
ATOM 2223 O O . GLY A 1 312 ? 49.375 17.234 -88.722 1.00 77.44 312 GLY A O 1
ATOM 2224 N N . THR A 1 313 ? 49.943 19.193 -89.661 1.00 78.12 313 THR A N 1
ATOM 2225 C CA . THR A 1 313 ? 51.361 18.832 -89.879 1.00 78.12 313 THR A CA 1
ATOM 2226 C C . THR A 1 313 ? 52.203 18.788 -88.600 1.00 78.12 313 THR A C 1
ATOM 2228 O O . THR A 1 313 ? 53.255 18.152 -88.578 1.00 78.12 313 THR A O 1
ATOM 2231 N N . ALA A 1 314 ? 51.750 19.435 -87.524 1.00 80.62 314 ALA A N 1
ATOM 2232 C CA . ALA A 1 314 ? 52.380 19.440 -86.204 1.00 80.62 314 ALA A CA 1
ATOM 2233 C C . ALA A 1 314 ? 51.316 19.547 -85.099 1.00 80.62 314 ALA A C 1
ATOM 2235 O O . ALA A 1 314 ? 50.175 19.902 -85.380 1.00 80.62 314 ALA A O 1
ATOM 2236 N N . ASN A 1 315 ? 51.682 19.281 -83.838 1.00 73.75 315 ASN A N 1
ATOM 2237 C CA . ASN A 1 315 ? 50.794 19.511 -82.690 1.00 73.75 315 ASN A CA 1
ATOM 2238 C C . ASN A 1 315 ? 50.367 20.985 -82.613 1.00 73.75 315 ASN A C 1
ATOM 2240 O O . ASN A 1 315 ? 51.180 21.887 -82.814 1.00 73.75 315 ASN A O 1
ATOM 2244 N N . ILE A 1 316 ? 49.098 21.231 -82.280 1.00 79.50 316 ILE A N 1
ATOM 2245 C CA . ILE A 1 316 ? 48.576 22.592 -82.149 1.00 79.50 316 ILE A CA 1
ATOM 2246 C C . ILE A 1 316 ? 48.913 23.183 -80.775 1.00 79.50 316 ILE A C 1
ATOM 2248 O O . ILE A 1 316 ? 48.618 22.604 -79.727 1.00 79.50 316 ILE A O 1
ATOM 2252 N N . ASN A 1 317 ? 49.507 24.371 -80.798 1.00 75.38 317 ASN A N 1
ATOM 2253 C CA . ASN A 1 317 ? 49.744 25.189 -79.618 1.00 75.38 317 ASN A CA 1
ATOM 2254 C C . ASN A 1 317 ? 48.643 26.248 -79.536 1.00 75.38 317 ASN A C 1
ATOM 2256 O O . ASN A 1 317 ? 48.633 27.205 -80.309 1.00 75.38 317 ASN A O 1
ATOM 2260 N N . LEU A 1 318 ? 47.694 26.048 -78.624 1.00 75.88 318 LEU A N 1
ATOM 2261 C CA . LEU A 1 318 ? 46.573 26.950 -78.399 1.00 75.88 318 LEU A CA 1
ATOM 2262 C C . LEU A 1 318 ? 46.959 27.981 -77.328 1.00 75.88 318 LEU A C 1
ATOM 2264 O O . LEU A 1 318 ? 47.288 27.594 -76.196 1.00 75.88 318 LEU A O 1
ATOM 2268 N N . PRO A 1 319 ? 46.928 29.285 -77.653 1.00 70.88 319 PRO A N 1
ATOM 2269 C CA . PRO A 1 319 ? 47.309 30.305 -76.699 1.00 70.88 319 PRO A CA 1
ATOM 2270 C C . PRO A 1 319 ? 46.294 30.321 -75.533 1.00 70.88 319 PRO A C 1
ATOM 2272 O O . PRO A 1 319 ? 45.089 30.167 -75.741 1.00 70.88 319 PRO A O 1
ATOM 2275 N N . GLY A 1 320 ? 46.797 30.371 -74.293 1.00 70.06 320 GLY A N 1
ATOM 2276 C CA . GLY A 1 320 ? 45.997 30.272 -73.059 1.00 70.06 320 GLY A CA 1
ATOM 2277 C C . GLY A 1 320 ? 45.752 28.848 -72.530 1.00 70.06 320 GLY A C 1
ATOM 2278 O O . GLY A 1 320 ? 45.213 28.709 -71.431 1.00 70.06 320 GLY A O 1
ATOM 2279 N N . VAL A 1 321 ? 46.171 27.803 -73.263 1.00 70.38 321 VAL A N 1
ATOM 2280 C CA . VAL A 1 321 ? 46.031 26.385 -72.863 1.00 70.38 321 VAL A CA 1
ATOM 2281 C C . VAL A 1 321 ? 47.393 25.702 -72.691 1.00 70.38 321 VAL A C 1
ATOM 2283 O O . VAL A 1 321 ? 47.731 25.289 -71.587 1.00 70.38 321 VAL A O 1
ATOM 2286 N N . ASN A 1 322 ? 48.186 25.582 -73.762 1.00 66.12 322 ASN A N 1
ATOM 2287 C CA . ASN A 1 322 ? 49.498 24.908 -73.755 1.00 66.12 322 ASN A CA 1
ATOM 2288 C C . ASN A 1 322 ? 50.633 25.751 -74.372 1.00 66.12 322 ASN A C 1
ATOM 2290 O O . ASN A 1 322 ? 51.782 25.316 -74.383 1.00 66.12 322 ASN A O 1
ATOM 2294 N N . ALA A 1 323 ? 50.332 26.973 -74.824 1.00 67.38 323 ALA A N 1
ATOM 2295 C CA . ALA A 1 323 ? 51.304 28.001 -75.184 1.00 67.38 323 ALA A CA 1
ATOM 2296 C C . ALA A 1 323 ? 50.916 29.356 -74.575 1.00 67.38 323 ALA A C 1
ATOM 2298 O O . ALA A 1 323 ? 49.734 29.635 -74.346 1.00 67.38 323 ALA A O 1
ATOM 2299 N N . ALA A 1 324 ? 51.915 30.202 -74.304 1.00 61.28 324 ALA A N 1
ATOM 2300 C CA . ALA A 1 324 ? 51.696 31.537 -73.755 1.00 61.28 324 ALA A CA 1
ATOM 2301 C C . ALA A 1 324 ? 50.818 32.369 -74.707 1.00 61.28 324 ALA A C 1
ATOM 2303 O O . ALA A 1 324 ? 51.112 32.496 -75.893 1.00 61.28 324 ALA A O 1
ATOM 2304 N N . GLY A 1 325 ? 49.724 32.916 -74.184 1.00 66.94 325 GLY A N 1
ATOM 2305 C CA . GLY A 1 325 ? 48.732 33.686 -74.930 1.00 66.94 325 GLY A CA 1
ATOM 2306 C C . GLY A 1 325 ? 48.086 34.740 -74.041 1.00 66.94 325 GLY A C 1
ATOM 2307 O O . GLY A 1 325 ? 48.163 34.636 -72.819 1.00 66.94 325 GLY A O 1
ATOM 2308 N N . ASN A 1 326 ? 47.462 35.760 -74.639 1.00 63.06 326 ASN A N 1
ATOM 2309 C CA . ASN A 1 326 ? 46.770 36.809 -73.879 1.00 63.06 326 ASN A CA 1
ATOM 2310 C C . ASN A 1 326 ? 45.323 36.439 -73.500 1.00 63.06 326 ASN A C 1
ATOM 2312 O O . ASN A 1 326 ? 44.647 37.249 -72.864 1.00 63.06 326 ASN A O 1
ATOM 2316 N N . GLN A 1 327 ? 44.829 35.257 -73.902 1.00 63.03 327 GLN A N 1
ATOM 2317 C CA . GLN A 1 327 ? 43.475 34.842 -73.553 1.00 63.03 327 GLN A CA 1
ATOM 2318 C C . GLN A 1 327 ? 43.345 34.689 -72.037 1.00 63.03 327 GLN A C 1
ATOM 2320 O O . GLN A 1 327 ? 44.181 34.084 -71.368 1.00 63.03 327 GLN A O 1
ATOM 2325 N N . ASN A 1 328 ? 42.252 35.220 -71.500 1.00 61.91 328 ASN A N 1
ATOM 2326 C CA . ASN A 1 328 ? 41.944 35.152 -70.084 1.00 61.91 328 ASN A CA 1
ATOM 2327 C C . ASN A 1 328 ? 41.459 33.739 -69.699 1.00 61.91 328 ASN A C 1
ATOM 2329 O O . ASN A 1 328 ? 40.271 33.440 -69.789 1.00 61.91 328 ASN A O 1
ATOM 2333 N N . THR A 1 329 ? 42.379 32.880 -69.254 1.00 63.66 329 THR A N 1
ATOM 2334 C CA . THR A 1 329 ? 42.090 31.559 -68.659 1.00 63.66 329 THR A CA 1
ATOM 2335 C C . THR A 1 329 ? 42.286 31.554 -67.139 1.00 63.66 329 THR A C 1
ATOM 2337 O O . THR A 1 329 ? 42.662 30.545 -66.550 1.00 63.66 329 THR A O 1
ATOM 2340 N N . THR A 1 330 ? 42.019 32.682 -66.469 1.00 59.19 330 THR A N 1
ATOM 2341 C CA . THR A 1 330 ? 42.332 32.930 -65.041 1.00 59.19 330 THR A CA 1
ATOM 2342 C C . THR A 1 330 ? 41.509 32.128 -64.014 1.00 59.19 330 THR A C 1
ATOM 2344 O O . THR A 1 330 ? 41.422 32.507 -62.848 1.00 59.19 330 THR A O 1
ATOM 2347 N N . GLY A 1 331 ? 40.938 30.986 -64.398 1.00 60.00 331 GLY A N 1
ATOM 2348 C CA . GLY A 1 331 ? 40.334 30.035 -63.471 1.00 60.00 331 GLY A CA 1
ATOM 2349 C C . GLY A 1 331 ? 41.270 28.864 -63.180 1.00 60.00 331 GLY A C 1
ATOM 2350 O O . GLY A 1 331 ? 41.622 28.100 -64.071 1.00 60.00 331 GLY A O 1
ATOM 2351 N N . ASN A 1 332 ? 41.588 28.637 -61.909 1.00 60.78 332 ASN A N 1
ATOM 2352 C CA . ASN A 1 332 ? 42.266 27.443 -61.388 1.00 60.78 332 ASN A CA 1
ATOM 2353 C C . ASN A 1 332 ? 41.345 26.198 -61.315 1.00 60.78 332 ASN A C 1
ATOM 2355 O O . ASN A 1 332 ? 41.515 25.343 -60.450 1.00 60.78 332 ASN A O 1
ATOM 2359 N N . ALA A 1 333 ? 40.365 26.073 -62.218 1.00 59.94 333 ALA A N 1
ATOM 2360 C CA . ALA A 1 333 ? 39.244 25.133 -62.100 1.00 59.94 333 ALA A CA 1
ATOM 2361 C C . ALA A 1 333 ? 39.656 23.656 -61.951 1.00 59.94 333 ALA A C 1
ATOM 2363 O O . ALA A 1 333 ? 39.005 22.915 -61.222 1.00 59.94 333 ALA A O 1
ATOM 2364 N N . ALA A 1 334 ? 40.743 23.228 -62.599 1.00 56.94 334 ALA A N 1
ATOM 2365 C CA . ALA A 1 334 ? 41.176 21.830 -62.563 1.00 56.94 334 ALA A CA 1
ATOM 2366 C C . ALA A 1 334 ? 41.979 21.446 -61.300 1.00 56.94 334 ALA A C 1
ATOM 2368 O O . ALA A 1 334 ? 42.163 20.259 -61.046 1.00 56.94 334 ALA A O 1
ATOM 2369 N N . THR A 1 335 ? 42.470 22.413 -60.508 1.00 63.75 335 THR A N 1
ATOM 2370 C CA . THR A 1 335 ? 43.382 22.150 -59.369 1.00 63.75 335 THR A CA 1
ATOM 2371 C C . THR A 1 335 ? 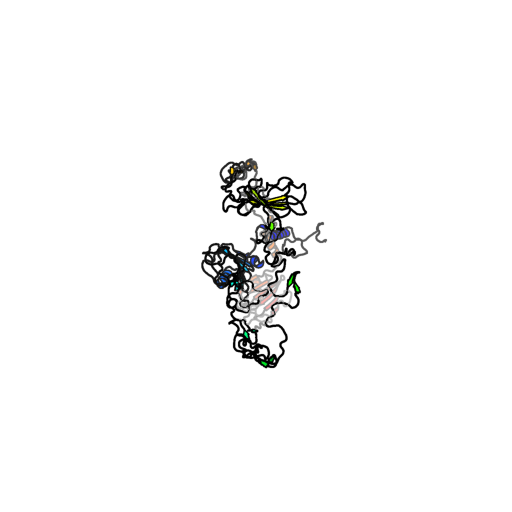43.096 22.974 -58.107 1.00 63.75 335 THR A C 1
ATOM 2373 O O . THR A 1 335 ? 43.850 22.894 -57.134 1.00 63.75 335 THR A O 1
ATOM 2376 N N . ALA A 1 336 ? 42.022 23.771 -58.079 1.00 67.06 336 ALA A N 1
ATOM 2377 C CA . ALA A 1 336 ? 41.713 24.664 -56.966 1.00 67.06 336 ALA A CA 1
ATOM 2378 C C . ALA A 1 336 ? 41.353 23.902 -55.679 1.00 67.06 336 ALA A C 1
ATOM 2380 O O . ALA A 1 336 ? 40.211 23.516 -55.456 1.00 67.06 336 ALA A O 1
ATOM 2381 N N . THR A 1 337 ? 42.331 23.759 -54.786 1.00 72.00 337 THR A N 1
ATOM 2382 C CA . THR A 1 337 ? 42.130 23.319 -53.395 1.00 72.00 337 THR A CA 1
ATOM 2383 C C . THR A 1 337 ? 42.055 24.494 -52.415 1.00 72.00 337 THR A C 1
ATOM 2385 O O . THR A 1 337 ? 41.781 24.288 -51.237 1.00 72.00 337 THR A O 1
ATOM 2388 N N . LYS A 1 338 ? 42.283 25.738 -52.878 1.00 83.38 338 LYS A N 1
ATOM 2389 C CA . LYS A 1 338 ? 42.196 26.957 -52.058 1.00 83.38 338 LYS A CA 1
ATOM 2390 C C . LYS A 1 338 ? 41.470 28.118 -52.754 1.00 83.38 338 LYS A C 1
ATOM 2392 O O . LYS A 1 338 ? 41.611 28.297 -53.961 1.00 83.38 338 LYS A O 1
ATOM 2397 N N . LEU A 1 339 ? 40.759 28.951 -51.986 1.00 80.50 339 LEU A N 1
ATOM 2398 C CA . LEU A 1 339 ? 40.200 30.233 -52.442 1.00 80.50 339 LEU A CA 1
ATOM 2399 C C . LEU A 1 339 ? 41.313 31.280 -52.637 1.00 80.50 339 LEU A C 1
ATOM 2401 O O . LEU A 1 339 ? 42.175 31.431 -51.771 1.00 80.50 339 LEU A O 1
ATOM 2405 N N . GLN A 1 340 ? 41.250 32.053 -53.730 1.00 78.38 340 GLN A N 1
ATOM 2406 C CA . GLN A 1 340 ? 42.235 33.099 -54.067 1.00 78.38 340 GLN A CA 1
ATOM 2407 C C . GLN A 1 340 ? 42.288 34.237 -53.035 1.00 78.38 340 GLN A C 1
ATOM 2409 O O . GLN A 1 340 ? 43.344 34.809 -52.778 1.00 78.38 340 GLN A O 1
ATOM 2414 N N . THR A 1 341 ? 41.158 34.547 -52.404 1.00 83.44 341 THR A N 1
ATOM 2415 C CA . THR A 1 341 ? 41.096 35.441 -51.247 1.00 83.44 341 THR A CA 1
ATOM 2416 C C . THR A 1 341 ? 40.315 34.737 -50.153 1.00 83.44 341 THR A C 1
ATOM 2418 O O . THR A 1 341 ? 39.165 34.351 -50.369 1.00 83.44 341 THR A O 1
ATOM 2421 N N . ALA A 1 342 ? 40.937 34.568 -48.985 1.00 87.19 342 ALA A N 1
ATOM 2422 C CA . ALA A 1 342 ? 40.278 33.956 -47.841 1.00 87.19 342 ALA A CA 1
ATOM 2423 C C . ALA A 1 342 ? 39.012 34.742 -47.466 1.00 87.19 342 ALA A C 1
ATOM 2425 O O . ALA A 1 342 ? 38.965 35.972 -47.570 1.00 87.19 342 ALA A O 1
ATOM 2426 N N . ARG A 1 343 ? 37.969 34.028 -47.053 1.00 90.50 343 ARG A N 1
ATOM 2427 C CA . ARG A 1 343 ? 36.724 34.611 -46.550 1.00 90.50 343 ARG A CA 1
ATOM 2428 C C . ARG A 1 343 ? 36.618 34.307 -45.067 1.00 90.50 343 ARG A C 1
ATOM 2430 O O . ARG A 1 343 ? 36.965 33.213 -44.637 1.00 90.50 343 ARG A O 1
ATOM 2437 N N . THR A 1 344 ? 36.163 35.270 -44.280 1.00 85.94 344 THR A N 1
ATOM 2438 C CA . THR A 1 344 ? 35.878 35.057 -42.862 1.00 85.94 344 THR A CA 1
ATOM 2439 C C . THR A 1 344 ? 34.524 34.367 -42.704 1.00 85.94 344 THR A C 1
ATOM 2441 O O . THR A 1 344 ? 33.512 34.862 -43.190 1.00 85.94 344 THR A O 1
ATOM 2444 N N . ILE A 1 345 ? 34.498 33.231 -42.008 1.00 80.94 345 ILE A N 1
ATOM 2445 C CA . ILE A 1 345 ? 33.279 32.524 -41.596 1.00 80.94 345 ILE A CA 1
ATOM 2446 C C . ILE A 1 345 ? 33.239 32.590 -40.068 1.00 80.94 345 ILE A C 1
ATOM 2448 O O . ILE A 1 345 ? 34.136 32.069 -39.409 1.00 80.94 345 ILE A O 1
ATOM 2452 N N . ASN A 1 346 ? 32.260 33.303 -39.499 1.00 73.19 346 ASN A N 1
ATOM 2453 C CA . ASN A 1 346 ? 32.192 33.619 -38.060 1.00 73.19 346 ASN A CA 1
ATOM 2454 C C . ASN A 1 346 ? 33.515 34.172 -37.483 1.00 73.19 346 ASN A C 1
ATOM 2456 O O . ASN A 1 346 ? 33.954 33.791 -36.403 1.00 73.19 346 ASN A O 1
ATOM 2460 N N . GLY A 1 347 ? 34.179 35.060 -38.230 1.00 73.75 347 GLY A N 1
ATOM 2461 C CA . GLY A 1 347 ? 35.446 35.679 -37.820 1.00 73.75 347 GLY A CA 1
ATOM 2462 C C . GLY A 1 347 ? 36.698 34.819 -38.040 1.00 73.75 347 GLY A C 1
ATOM 2463 O O . GLY A 1 347 ? 37.802 35.339 -37.905 1.00 73.75 347 GLY A O 1
ATOM 2464 N N . VAL A 1 348 ? 36.563 33.550 -38.445 1.00 80.62 348 VAL A N 1
ATOM 2465 C CA . VAL A 1 348 ? 37.697 32.671 -38.775 1.00 80.62 348 VAL A CA 1
ATOM 2466 C C . VAL A 1 348 ? 37.993 32.741 -40.272 1.00 80.62 348 VAL A C 1
ATOM 2468 O O . VAL A 1 348 ? 37.112 32.519 -41.100 1.00 80.62 348 VAL A O 1
ATOM 2471 N N . SER A 1 349 ? 39.237 33.060 -40.632 1.00 85.62 349 SER A N 1
ATOM 2472 C CA . SER A 1 349 ? 39.689 33.104 -42.027 1.00 85.62 349 SER A CA 1
ATOM 2473 C C . SER A 1 349 ? 39.711 31.699 -42.637 1.00 85.62 349 SER A C 1
ATOM 2475 O O . SER A 1 349 ? 40.374 30.803 -42.118 1.00 85.62 349 SER A O 1
ATOM 2477 N N . PHE A 1 350 ? 39.004 31.507 -43.749 1.00 89.44 350 PHE A N 1
ATOM 2478 C CA . PHE A 1 350 ? 38.915 30.242 -44.466 1.00 89.44 350 PHE A CA 1
ATOM 2479 C C . PHE A 1 350 ? 39.273 30.412 -45.934 1.00 89.44 350 PHE A C 1
ATOM 2481 O O . PHE A 1 350 ? 38.744 31.271 -46.642 1.00 89.44 350 PHE A O 1
ATOM 2488 N N . ASN A 1 351 ? 40.166 29.549 -46.404 1.00 89.31 351 ASN A N 1
ATOM 2489 C CA . ASN A 1 351 ? 40.579 29.502 -47.796 1.00 89.31 351 ASN A CA 1
ATOM 2490 C C . ASN A 1 351 ? 40.562 28.085 -48.374 1.00 89.31 351 ASN A C 1
ATOM 2492 O O . ASN A 1 351 ? 41.174 27.900 -49.410 1.00 89.31 351 ASN A O 1
ATOM 2496 N N . GLY A 1 352 ? 39.926 27.093 -47.742 1.00 85.31 352 GLY A N 1
ATOM 2497 C CA . GLY A 1 352 ? 39.834 25.721 -48.272 1.00 85.31 352 GLY A CA 1
ATOM 2498 C C . GLY A 1 352 ? 41.072 24.835 -48.090 1.00 85.31 352 GLY A C 1
ATOM 2499 O O . GLY A 1 352 ? 40.998 23.643 -48.353 1.00 85.31 352 GLY A O 1
ATOM 2500 N N . SER A 1 353 ? 42.192 25.373 -47.587 1.00 86.12 353 SER A N 1
ATOM 2501 C CA . SER A 1 353 ? 43.445 24.610 -47.431 1.00 86.12 353 SER A CA 1
ATOM 2502 C C . SER A 1 353 ? 43.426 23.503 -46.373 1.00 86.12 353 SER A C 1
ATOM 2504 O O . SER A 1 353 ? 44.304 22.643 -46.382 1.00 86.12 353 SER A O 1
ATOM 2506 N N . ALA A 1 354 ? 42.453 23.543 -45.469 1.00 86.19 354 ALA A N 1
ATOM 2507 C CA . ALA A 1 354 ? 42.180 22.550 -44.440 1.00 86.19 354 ALA A CA 1
ATOM 2508 C C . ALA A 1 354 ? 40.701 22.652 -44.034 1.00 86.19 354 ALA A C 1
ATOM 2510 O O . ALA A 1 354 ? 40.033 23.637 -44.367 1.00 86.19 354 ALA A O 1
ATOM 2511 N N . ASN A 1 355 ? 40.201 21.670 -43.278 1.00 82.44 355 ASN A N 1
ATOM 2512 C CA . ASN A 1 355 ? 38.881 21.761 -42.650 1.00 82.44 355 ASN A CA 1
ATOM 2513 C C . ASN A 1 355 ? 38.810 22.999 -41.742 1.00 82.44 355 ASN A C 1
ATOM 2515 O O . ASN A 1 355 ? 39.742 23.276 -40.986 1.00 82.44 355 ASN A O 1
ATOM 2519 N N . ILE A 1 356 ? 37.697 23.731 -41.799 1.00 85.12 356 ILE A N 1
ATOM 2520 C CA . ILE A 1 356 ? 37.472 24.876 -40.917 1.00 85.12 356 ILE A CA 1
ATOM 2521 C C . ILE A 1 356 ? 36.998 24.403 -39.541 1.00 85.12 356 ILE A C 1
ATOM 2523 O O . ILE A 1 356 ? 36.048 23.631 -39.436 1.00 85.12 356 ILE A O 1
ATOM 2527 N N . SER A 1 357 ? 37.647 24.893 -38.486 1.00 79.00 357 SER A N 1
ATOM 2528 C CA . SER A 1 357 ? 37.167 24.755 -37.112 1.00 79.00 357 SER A CA 1
ATOM 2529 C C . SER A 1 357 ? 36.546 26.077 -36.680 1.00 79.00 357 SER A C 1
ATOM 2531 O O . SER A 1 357 ? 37.228 27.102 -36.651 1.00 79.00 357 SER A O 1
ATOM 2533 N N . ILE A 1 358 ? 35.245 26.066 -36.389 1.00 78.69 358 ILE A N 1
ATOM 2534 C CA . ILE A 1 358 ? 34.504 27.237 -35.914 1.00 78.69 358 ILE A CA 1
ATOM 2535 C C . ILE A 1 358 ? 34.205 27.009 -34.429 1.00 78.69 358 ILE A C 1
ATOM 2537 O O . ILE A 1 358 ? 33.371 26.156 -34.116 1.00 78.69 358 ILE A O 1
ATOM 2541 N N . PRO A 1 359 ? 34.850 27.739 -33.499 1.00 66.94 359 PRO A N 1
ATOM 2542 C CA . PRO A 1 359 ? 34.501 27.659 -32.088 1.00 66.94 359 PRO A CA 1
ATOM 2543 C C . PRO A 1 359 ? 33.064 28.156 -31.901 1.00 66.94 359 PRO A C 1
ATOM 2545 O O . PRO A 1 359 ? 32.767 29.327 -32.130 1.00 66.94 359 PRO A O 1
ATOM 2548 N N . THR A 1 360 ? 32.152 27.274 -31.495 1.00 72.44 360 THR A N 1
ATOM 2549 C CA . THR A 1 360 ? 30.746 27.630 -31.228 1.00 72.44 360 THR A CA 1
ATOM 2550 C C . THR A 1 360 ? 30.587 28.472 -29.958 1.00 72.44 360 THR A C 1
ATOM 2552 O O . THR A 1 360 ? 29.576 29.150 -29.796 1.00 72.44 360 THR A O 1
ATOM 2555 N N . ILE A 1 361 ? 31.611 28.487 -29.093 1.00 76.69 361 ILE A N 1
ATOM 2556 C CA . ILE A 1 361 ? 31.768 29.392 -27.950 1.00 76.69 361 ILE A CA 1
ATOM 2557 C C . ILE A 1 361 ? 33.129 30.082 -28.102 1.00 76.69 361 ILE A C 1
ATOM 2559 O O . ILE A 1 361 ? 34.172 29.431 -28.061 1.00 76.69 361 ILE A O 1
ATOM 2563 N N . THR A 1 362 ? 33.133 31.398 -28.317 1.00 74.12 362 THR A N 1
ATOM 2564 C CA . THR A 1 362 ? 34.378 32.162 -28.500 1.00 74.12 362 THR A CA 1
ATOM 2565 C C . THR A 1 362 ? 34.918 32.626 -27.146 1.00 74.12 362 THR A C 1
ATOM 2567 O O . THR A 1 362 ? 34.222 33.336 -26.415 1.00 74.12 362 THR A O 1
ATOM 2570 N N . SER A 1 363 ? 36.164 32.260 -26.820 1.00 84.31 363 SER A N 1
ATOM 2571 C CA . SER A 1 363 ? 36.868 32.823 -25.659 1.00 84.31 363 SER A CA 1
ATOM 2572 C C . SER A 1 363 ? 37.222 34.289 -25.905 1.00 84.31 363 SER A C 1
ATOM 2574 O O . SER A 1 363 ? 37.718 34.659 -26.973 1.00 84.31 363 SER A O 1
ATOM 2576 N N . ARG A 1 364 ? 36.998 35.139 -24.905 1.00 87.38 364 ARG A N 1
ATOM 2577 C CA . ARG A 1 364 ? 37.443 36.540 -24.884 1.00 87.38 364 ARG A CA 1
ATOM 2578 C C . ARG A 1 364 ? 38.670 36.739 -23.996 1.00 87.38 364 ARG A C 1
ATOM 2580 O O . ARG A 1 364 ? 39.108 37.872 -23.830 1.00 87.38 364 ARG A O 1
ATOM 2587 N N . GLY A 1 365 ? 39.244 35.651 -23.481 1.00 90.94 365 GLY A N 1
ATOM 2588 C CA . GLY A 1 365 ? 40.353 35.698 -22.537 1.00 90.94 365 GLY A CA 1
ATOM 2589 C C . GLY A 1 365 ? 39.942 36.342 -21.214 1.00 90.94 365 GLY A C 1
ATOM 2590 O O . GLY A 1 365 ? 38.773 36.317 -20.824 1.00 90.94 365 GLY A O 1
ATOM 2591 N N . ARG A 1 366 ? 40.915 36.920 -20.510 1.00 94.56 366 ARG A N 1
ATOM 2592 C CA . ARG A 1 366 ? 40.724 37.511 -19.179 1.00 94.56 366 ARG A CA 1
ATOM 2593 C C . ARG A 1 366 ? 39.938 38.818 -19.264 1.00 94.56 366 ARG A C 1
ATOM 2595 O O . ARG A 1 366 ? 40.425 39.791 -19.832 1.00 94.56 366 ARG A O 1
ATOM 2602 N N . VAL A 1 367 ? 38.757 38.856 -18.649 1.00 93.44 367 VAL A N 1
ATOM 2603 C CA . VAL A 1 367 ? 37.872 40.036 -18.618 1.00 93.44 367 VAL A CA 1
ATOM 2604 C C . VAL A 1 367 ? 37.562 40.385 -17.170 1.00 93.44 367 VAL A C 1
ATOM 2606 O O . VAL A 1 367 ? 37.063 39.531 -16.453 1.00 93.44 367 VAL A O 1
ATOM 2609 N N . THR A 1 368 ? 37.841 41.611 -16.725 1.00 93.75 368 THR A N 1
ATOM 2610 C CA . THR A 1 368 ? 37.507 42.066 -15.362 1.00 93.75 368 THR A CA 1
ATOM 2611 C C . THR A 1 368 ? 36.006 41.973 -15.092 1.00 93.75 368 THR A C 1
ATOM 2613 O O . THR A 1 368 ? 35.204 42.316 -15.959 1.00 93.75 368 THR A O 1
ATOM 2616 N N . ALA A 1 369 ? 35.625 41.525 -13.893 1.00 93.88 369 ALA A N 1
ATOM 2617 C CA . ALA A 1 369 ? 34.228 41.389 -13.506 1.00 93.88 369 ALA A CA 1
ATOM 2618 C C . ALA A 1 369 ? 33.489 42.727 -13.635 1.00 93.88 369 ALA A C 1
ATOM 2620 O O . ALA A 1 369 ? 33.876 43.733 -13.039 1.00 93.88 369 ALA A O 1
ATOM 2621 N N . LEU A 1 370 ? 32.406 42.725 -14.412 1.00 93.62 370 LEU A N 1
ATOM 2622 C CA . LEU A 1 370 ? 31.556 43.899 -14.599 1.00 93.62 370 LEU A CA 1
ATOM 2623 C C . LEU A 1 370 ? 30.881 44.292 -13.275 1.00 93.62 370 LEU A C 1
ATOM 2625 O O . LEU A 1 370 ? 30.465 43.418 -12.507 1.00 93.62 370 LEU A O 1
ATOM 2629 N N . THR A 1 371 ? 30.753 45.594 -13.016 1.00 91.38 371 THR A N 1
ATOM 2630 C CA . THR A 1 371 ? 30.140 46.155 -11.801 1.00 91.38 371 THR A CA 1
ATOM 2631 C C . THR A 1 371 ? 29.140 47.262 -12.138 1.00 91.38 371 THR A C 1
ATOM 2633 O O . THR A 1 371 ? 29.153 47.831 -13.237 1.00 91.38 371 THR A O 1
ATOM 2636 N N . GLY A 1 372 ? 28.247 47.563 -11.189 1.00 91.69 372 GLY A N 1
ATOM 2637 C CA . GLY A 1 372 ? 27.213 48.585 -11.359 1.00 91.69 372 GLY A CA 1
ATOM 2638 C C . GLY A 1 372 ? 26.305 48.272 -12.547 1.00 91.69 372 GLY A C 1
ATOM 2639 O O . GLY A 1 372 ? 25.811 47.152 -12.667 1.00 91.69 372 GLY A O 1
ATOM 2640 N N . THR A 1 373 ? 26.115 49.247 -13.434 1.00 91.56 373 THR A N 1
ATOM 2641 C CA . THR A 1 373 ? 25.279 49.136 -14.642 1.00 91.56 373 THR A CA 1
ATOM 2642 C C . THR A 1 373 ? 26.061 48.741 -15.904 1.00 91.56 373 THR A C 1
ATOM 2644 O O . THR A 1 373 ? 25.463 48.646 -16.975 1.00 91.56 373 THR A O 1
ATOM 2647 N N . THR A 1 374 ? 27.376 48.500 -15.799 1.00 91.25 374 THR A N 1
ATOM 2648 C CA . THR A 1 374 ? 28.271 48.222 -16.940 1.00 91.25 374 THR A CA 1
ATOM 2649 C C . THR A 1 374 ? 27.902 46.922 -17.653 1.00 91.25 374 THR A C 1
ATOM 2651 O O . THR A 1 374 ? 27.655 45.904 -17.009 1.00 91.25 374 THR A O 1
ATOM 2654 N N . GLN A 1 375 ? 27.921 46.942 -18.985 1.00 89.69 375 GLN A N 1
ATOM 2655 C CA . GLN A 1 375 ? 27.476 45.843 -19.841 1.00 89.69 375 GLN A CA 1
ATOM 2656 C C . GLN A 1 375 ? 28.615 45.153 -20.598 1.00 89.69 375 GLN A C 1
ATOM 2658 O O . GLN A 1 375 ? 29.630 45.776 -20.917 1.00 89.69 375 GLN A O 1
ATOM 2663 N N . GLY A 1 376 ? 28.403 43.887 -20.965 1.00 88.44 376 GLY A N 1
ATOM 2664 C CA . GLY A 1 376 ? 29.270 43.155 -21.886 1.00 88.44 376 GLY A CA 1
ATOM 2665 C C . GLY A 1 376 ? 29.287 43.774 -23.291 1.00 88.44 376 GLY A C 1
ATOM 2666 O O . GLY A 1 376 ? 28.273 44.279 -23.790 1.00 88.44 376 GLY A O 1
ATOM 2667 N N . ALA A 1 377 ? 30.453 43.725 -23.944 1.00 83.38 377 ALA A N 1
ATOM 2668 C CA . ALA A 1 377 ? 30.711 44.414 -25.212 1.00 83.38 377 ALA A CA 1
ATOM 2669 C C . ALA A 1 377 ? 30.106 43.729 -26.454 1.00 83.38 377 ALA A C 1
ATOM 2671 O O . ALA A 1 377 ? 30.067 44.330 -27.524 1.00 83.38 377 ALA A O 1
ATOM 2672 N N . THR A 1 378 ? 29.673 42.468 -26.369 1.00 86.31 378 THR A N 1
ATOM 2673 C CA . THR A 1 378 ? 29.129 41.730 -27.525 1.00 86.31 378 THR A CA 1
ATOM 2674 C C . THR A 1 378 ? 27.903 40.924 -27.124 1.00 86.31 378 THR A C 1
ATOM 2676 O O . THR A 1 378 ? 27.841 40.382 -26.027 1.00 86.31 378 THR A O 1
ATOM 2679 N N . THR A 1 379 ? 26.934 40.829 -28.029 1.00 87.44 379 THR A N 1
ATOM 2680 C CA . THR A 1 379 ? 25.716 40.028 -27.865 1.00 87.44 379 THR A CA 1
ATOM 2681 C C . THR A 1 379 ? 25.983 38.538 -28.090 1.00 87.44 379 THR A C 1
ATOM 2683 O O . THR A 1 379 ? 26.884 38.176 -28.847 1.00 87.44 379 THR A O 1
ATOM 2686 N N . GLY A 1 380 ? 25.152 37.672 -27.516 1.00 87.75 380 GLY A N 1
ATOM 2687 C CA . GLY A 1 380 ? 25.226 36.218 -27.662 1.00 87.75 380 GLY A CA 1
ATOM 2688 C C . GLY A 1 380 ? 25.963 35.524 -26.515 1.00 87.75 380 GLY A C 1
ATOM 2689 O O . GLY A 1 380 ? 26.043 36.051 -25.406 1.00 87.75 380 GLY A O 1
ATOM 2690 N N . LEU A 1 381 ? 26.462 34.313 -26.788 1.00 89.44 381 LEU A N 1
ATOM 2691 C CA . LEU A 1 381 ? 27.164 33.455 -25.830 1.00 89.44 381 LEU A CA 1
ATOM 2692 C C . LEU A 1 381 ? 28.681 33.655 -25.927 1.00 89.44 381 LEU A C 1
ATOM 2694 O O . LEU A 1 381 ? 29.272 33.432 -26.985 1.00 89.44 381 LEU A O 1
ATOM 2698 N N . GLN A 1 382 ? 29.320 34.038 -24.825 1.00 89.81 382 GLN A N 1
ATOM 2699 C CA . GLN A 1 382 ? 30.762 34.280 -24.750 1.00 89.81 382 GLN A CA 1
ATOM 2700 C C . GLN A 1 382 ? 31.382 33.554 -23.559 1.00 89.81 382 GLN A C 1
ATOM 2702 O O . GLN A 1 382 ? 30.722 33.356 -22.543 1.00 89.81 382 GLN A O 1
ATOM 2707 N N . MET A 1 383 ? 32.667 33.208 -23.659 1.00 92.38 383 MET A N 1
ATOM 2708 C CA . MET A 1 383 ? 33.428 32.674 -22.528 1.00 92.38 383 MET A CA 1
ATOM 2709 C C . MET A 1 383 ? 34.518 33.662 -22.113 1.00 92.38 383 MET A C 1
ATOM 2711 O O . MET A 1 383 ? 35.339 34.056 -22.941 1.00 92.38 383 MET A O 1
ATOM 2715 N N . TYR A 1 384 ? 34.533 34.068 -20.848 1.00 94.06 384 TYR A N 1
ATOM 2716 C CA . TYR A 1 384 ? 35.590 34.882 -20.249 1.00 94.06 384 TYR A CA 1
ATOM 2717 C C . TYR A 1 384 ? 36.434 34.030 -19.299 1.00 94.06 384 TYR A C 1
ATOM 2719 O O . TYR A 1 384 ? 35.980 33.004 -18.793 1.00 94.06 384 TYR A O 1
ATOM 2727 N N . GLU A 1 385 ? 37.647 34.484 -19.011 1.00 94.38 385 GLU A N 1
ATOM 2728 C CA . GLU A 1 385 ? 38.522 33.890 -18.003 1.00 94.38 385 GLU A CA 1
ATOM 2729 C C . GLU A 1 385 ? 38.518 34.753 -16.734 1.00 94.38 385 GLU A C 1
ATOM 2731 O O . GLU A 1 385 ? 38.852 35.946 -16.755 1.00 94.38 385 GLU A O 1
ATOM 2736 N N . ALA A 1 386 ? 38.152 34.134 -15.613 1.00 94.69 386 ALA A N 1
ATOM 2737 C CA . ALA A 1 386 ? 38.372 34.688 -14.288 1.00 94.69 386 ALA A CA 1
ATOM 2738 C C . ALA A 1 386 ? 39.821 34.392 -13.889 1.00 94.69 386 ALA A C 1
ATOM 2740 O O . ALA A 1 386 ? 40.237 33.235 -13.829 1.00 94.69 386 ALA A O 1
ATOM 2741 N N . TYR A 1 387 ? 40.606 35.442 -13.669 1.00 94.06 387 TYR A N 1
ATOM 2742 C CA . TYR A 1 387 ? 42.009 35.344 -13.284 1.00 94.06 387 TYR A CA 1
ATOM 2743 C C . TYR A 1 387 ? 42.414 36.591 -12.495 1.00 94.06 387 TYR A C 1
ATOM 2745 O O . TYR A 1 387 ? 42.897 37.573 -13.058 1.00 94.06 387 TYR A O 1
ATOM 2753 N N . ASN A 1 388 ? 42.174 36.552 -11.185 1.00 92.62 388 ASN A N 1
ATOM 2754 C CA . ASN A 1 388 ? 42.451 37.626 -10.230 1.00 92.62 388 ASN A CA 1
ATOM 2755 C C . ASN A 1 388 ? 41.934 39.007 -10.683 1.00 92.62 388 ASN A C 1
ATOM 2757 O O . ASN A 1 388 ? 42.635 40.015 -10.623 1.00 92.62 388 ASN A O 1
ATOM 2761 N N . ASN A 1 389 ? 40.708 39.037 -11.197 1.00 93.75 389 ASN A N 1
ATOM 2762 C CA . ASN A 1 389 ? 40.127 40.182 -11.895 1.00 93.75 389 ASN A CA 1
ATOM 2763 C C . ASN A 1 389 ? 38.701 40.500 -11.403 1.00 93.75 389 ASN A C 1
ATOM 2765 O O . ASN A 1 389 ? 37.852 40.934 -12.177 1.00 93.75 389 ASN A O 1
ATOM 2769 N N . GLY A 1 390 ? 38.441 40.296 -10.106 1.00 91.94 390 GLY A N 1
ATOM 2770 C CA . GLY A 1 390 ? 37.233 40.780 -9.422 1.00 91.94 390 GLY A CA 1
ATOM 2771 C C . GLY A 1 390 ? 36.029 39.830 -9.389 1.00 91.94 390 GLY A C 1
ATOM 2772 O O . GLY A 1 390 ? 34.981 40.215 -8.877 1.00 91.94 390 GLY A O 1
ATOM 2773 N N . TYR A 1 391 ? 36.147 38.602 -9.905 1.00 95.44 391 TYR A N 1
ATOM 2774 C CA . TYR A 1 391 ? 35.106 37.575 -9.754 1.00 95.44 391 TYR A CA 1
ATOM 2775 C C . TYR A 1 391 ? 35.126 36.924 -8.357 1.00 95.44 391 TYR A C 1
ATOM 2777 O O . TYR A 1 391 ? 36.178 36.902 -7.717 1.00 95.44 391 TYR A O 1
ATOM 2785 N N . PRO A 1 392 ? 34.006 36.319 -7.903 1.00 93.31 392 PRO A N 1
ATOM 2786 C CA . PRO A 1 392 ? 33.925 35.615 -6.616 1.00 93.31 392 PRO A CA 1
ATOM 2787 C C . PRO A 1 392 ? 34.946 34.491 -6.422 1.00 93.31 392 PRO A C 1
ATOM 2789 O O . PRO A 1 392 ? 35.298 34.156 -5.297 1.00 93.31 392 PRO A O 1
ATOM 2792 N N . SER A 1 393 ? 35.411 33.878 -7.512 1.00 91.75 393 SER A N 1
ATOM 2793 C CA . SER A 1 393 ? 36.500 32.900 -7.495 1.00 91.75 393 SER A CA 1
ATOM 2794 C C . SER A 1 393 ? 37.714 33.477 -8.208 1.00 91.75 393 SER A C 1
ATOM 2796 O O . SER A 1 393 ? 37.590 34.006 -9.312 1.00 91.75 393 SER A O 1
ATOM 2798 N N . THR A 1 394 ? 38.892 33.348 -7.589 1.00 92.25 394 THR A N 1
ATOM 2799 C CA . THR A 1 394 ? 40.149 33.913 -8.106 1.00 92.25 394 THR A CA 1
ATOM 2800 C C . THR A 1 394 ? 40.489 33.395 -9.502 1.00 92.25 394 THR A C 1
ATOM 2802 O O . THR A 1 394 ? 41.024 34.150 -10.310 1.00 92.25 394 THR A O 1
ATOM 2805 N N . TYR A 1 395 ? 40.160 32.135 -9.795 1.00 93.06 395 TYR A N 1
ATOM 2806 C CA . TYR A 1 395 ? 40.421 31.489 -11.079 1.00 93.06 395 TYR A CA 1
ATOM 2807 C C . TYR A 1 395 ? 39.184 30.727 -11.552 1.00 93.06 395 TYR A C 1
ATOM 2809 O O . TYR A 1 395 ? 38.511 30.091 -10.737 1.00 93.06 395 TYR A O 1
ATOM 2817 N N . GLY A 1 396 ? 38.875 30.776 -12.846 1.00 94.94 396 GLY A N 1
ATOM 2818 C CA . GLY A 1 396 ? 37.699 30.106 -13.396 1.00 94.94 396 GLY A CA 1
ATOM 2819 C C . GLY A 1 396 ? 37.379 30.485 -14.837 1.00 94.94 396 GLY A C 1
ATOM 2820 O O . GLY A 1 396 ? 38.059 31.303 -15.453 1.00 94.94 396 GLY A O 1
ATOM 2821 N N . ASN A 1 397 ? 36.288 29.924 -15.352 1.00 95.38 397 ASN A N 1
ATOM 2822 C CA . ASN A 1 397 ? 35.688 30.327 -16.622 1.00 95.38 397 ASN A CA 1
ATOM 2823 C C . ASN A 1 397 ? 34.309 30.933 -16.361 1.00 95.38 397 ASN A C 1
ATOM 2825 O O . ASN A 1 397 ? 33.543 30.399 -15.560 1.00 95.38 397 ASN A O 1
ATOM 2829 N N . VAL A 1 398 ? 33.976 32.014 -17.058 1.00 95.50 398 VAL A N 1
ATOM 2830 C CA . VAL A 1 398 ? 32.668 32.669 -16.974 1.00 95.50 398 VAL A CA 1
ATOM 2831 C C . VAL A 1 398 ? 31.963 32.523 -18.305 1.00 95.50 398 VAL A C 1
ATOM 2833 O O . VAL A 1 398 ? 32.494 32.911 -19.340 1.00 95.50 398 VAL A O 1
ATOM 2836 N N . LEU A 1 399 ? 30.755 31.981 -18.280 1.00 94.81 399 LEU A N 1
ATOM 2837 C CA . LEU A 1 399 ? 29.854 32.007 -19.416 1.00 94.81 399 LEU A CA 1
ATOM 2838 C C . LEU A 1 399 ? 29.017 33.282 -19.330 1.00 94.81 399 LEU A C 1
ATOM 2840 O O . LEU A 1 399 ? 28.215 33.423 -18.409 1.00 94.81 399 LEU A O 1
ATOM 2844 N N . HIS A 1 400 ? 29.221 34.200 -20.269 1.00 93.56 400 HIS A N 1
ATOM 2845 C CA . HIS A 1 400 ? 28.494 35.461 -20.365 1.00 93.56 400 HIS A CA 1
ATOM 2846 C C . HIS A 1 400 ? 27.447 35.375 -21.478 1.00 93.56 400 HIS A C 1
ATOM 2848 O O . HIS A 1 400 ? 27.759 34.985 -22.607 1.00 93.56 400 HIS A O 1
ATOM 2854 N N . LEU A 1 401 ? 26.204 35.727 -21.157 1.00 93.19 401 LEU A N 1
ATOM 2855 C CA . LEU A 1 401 ? 25.064 35.689 -22.066 1.00 93.19 401 LEU A CA 1
ATOM 2856 C C . LEU A 1 401 ? 24.444 37.077 -22.159 1.00 93.19 401 LEU A C 1
ATOM 2858 O O . LEU A 1 401 ? 23.904 37.568 -21.171 1.00 93.19 401 LEU A O 1
ATOM 2862 N N . LYS A 1 402 ? 24.468 37.672 -23.353 1.00 91.12 402 LYS A N 1
ATOM 2863 C CA . LYS A 1 402 ? 23.847 38.975 -23.622 1.00 91.12 402 LYS A CA 1
ATOM 2864 C C . LYS A 1 402 ? 22.797 38.870 -24.720 1.00 91.12 402 LYS A C 1
ATOM 2866 O O . LYS A 1 402 ? 23.074 38.337 -25.795 1.00 91.12 402 LYS A O 1
ATOM 2871 N N . GLY A 1 403 ? 21.599 39.398 -24.478 1.00 88.69 403 GLY A N 1
ATOM 2872 C CA . GLY A 1 403 ? 20.545 39.441 -25.493 1.00 88.69 403 GLY A CA 1
ATOM 2873 C C . GLY A 1 403 ? 20.945 40.268 -26.724 1.00 88.69 403 GLY A C 1
ATOM 2874 O O . GLY A 1 403 ? 21.676 41.250 -26.622 1.00 88.69 403 GLY A O 1
ATOM 2875 N N . ALA A 1 404 ? 20.484 39.855 -27.910 1.00 84.56 404 ALA A N 1
ATOM 2876 C CA . ALA A 1 404 ? 20.771 40.566 -29.162 1.00 84.56 404 ALA A CA 1
ATOM 2877 C C . ALA A 1 404 ? 19.933 41.846 -29.329 1.00 84.56 404 ALA A C 1
ATOM 2879 O O . ALA A 1 404 ? 20.392 42.812 -29.929 1.00 84.56 404 ALA A O 1
ATOM 2880 N N . THR A 1 405 ? 18.706 41.836 -28.803 1.00 84.38 405 THR A N 1
ATOM 2881 C CA . THR A 1 405 ? 17.724 42.929 -28.927 1.00 84.38 405 THR A CA 1
ATOM 2882 C C . THR A 1 405 ? 17.350 43.499 -27.561 1.00 84.38 405 THR A C 1
ATOM 2884 O O . THR A 1 405 ? 17.355 44.711 -27.381 1.00 84.38 405 THR A O 1
ATOM 2887 N N . ALA A 1 406 ? 17.072 42.632 -26.583 1.00 82.12 406 ALA A N 1
ATOM 2888 C CA . ALA A 1 406 ? 16.905 43.023 -25.186 1.00 82.12 406 ALA A CA 1
ATOM 2889 C C . ALA A 1 406 ? 18.280 43.129 -24.510 1.00 82.12 406 ALA A C 1
ATOM 2891 O O . ALA A 1 406 ? 19.098 42.218 -24.625 1.00 82.12 406 ALA A O 1
ATOM 2892 N N . VAL A 1 407 ? 18.535 44.215 -23.779 1.00 80.81 407 VAL A N 1
ATOM 2893 C CA . VAL A 1 407 ? 19.842 44.514 -23.154 1.00 80.81 407 VAL A CA 1
ATOM 2894 C C . VAL A 1 407 ? 20.115 43.720 -21.860 1.00 80.81 407 VAL A C 1
ATOM 2896 O O . VAL A 1 407 ? 20.981 44.095 -21.072 1.00 80.81 407 VAL A O 1
ATOM 2899 N N . GLY A 1 408 ? 19.360 42.645 -21.615 1.00 91.56 408 GLY A N 1
ATOM 2900 C CA . GLY A 1 408 ? 19.501 41.783 -20.440 1.00 91.56 408 GLY A CA 1
ATOM 2901 C C . GLY A 1 408 ? 20.718 40.871 -20.540 1.00 91.56 408 GLY A C 1
ATOM 2902 O O . GLY A 1 408 ? 21.060 40.391 -21.627 1.00 91.56 408 GLY A O 1
ATOM 2903 N N . GLU A 1 409 ? 21.367 40.638 -19.399 1.00 92.94 409 GLU A N 1
ATOM 2904 C CA . GLU A 1 409 ? 22.616 39.880 -19.316 1.00 92.94 409 GLU A CA 1
ATOM 2905 C C . GLU A 1 409 ? 22.607 38.879 -18.157 1.00 92.94 409 GLU A C 1
ATOM 2907 O O . GLU A 1 409 ? 21.989 39.100 -17.113 1.00 92.94 409 GLU A O 1
ATOM 2912 N N . GLY A 1 410 ? 23.309 37.765 -18.337 1.00 94.56 410 GLY A N 1
ATOM 2913 C CA . GLY A 1 410 ? 23.490 36.736 -17.320 1.00 94.56 410 GLY A CA 1
ATOM 2914 C C . GLY A 1 410 ? 24.903 36.180 -17.348 1.00 94.56 410 GLY A C 1
ATOM 2915 O O . GLY A 1 410 ? 25.502 36.047 -18.414 1.00 94.56 410 GLY A O 1
ATOM 2916 N N . GLU A 1 411 ? 25.428 35.842 -16.174 1.00 96.31 411 GLU A N 1
ATOM 2917 C CA . GLU A 1 411 ? 26.743 35.223 -16.045 1.00 96.31 411 GLU A CA 1
ATOM 2918 C C . GLU A 1 411 ? 26.693 33.986 -15.156 1.00 96.31 411 GLU A C 1
ATOM 2920 O O . GLU A 1 411 ? 26.101 34.008 -14.076 1.00 96.31 411 GLU A O 1
ATOM 2925 N N . LEU A 1 412 ? 27.359 32.923 -15.610 1.00 96.38 412 LEU A N 1
ATOM 2926 C CA . LEU A 1 412 ? 27.637 31.710 -14.846 1.00 96.38 412 LEU A CA 1
ATOM 2927 C C . LEU A 1 412 ? 29.154 31.537 -14.736 1.00 96.38 412 LEU A C 1
ATOM 2929 O O . LEU A 1 412 ? 29.824 31.257 -15.726 1.00 96.38 412 LEU A O 1
ATOM 2933 N N . LEU A 1 413 ? 29.697 31.688 -13.534 1.00 96.00 413 LEU A N 1
ATOM 2934 C CA . LEU A 1 413 ? 31.100 31.443 -13.217 1.00 96.00 413 LEU A CA 1
ATOM 2935 C C . LEU A 1 413 ? 31.273 30.014 -12.710 1.00 96.00 413 LEU A C 1
ATOM 2937 O O . LEU A 1 413 ? 30.647 29.620 -11.730 1.00 96.00 413 LEU A O 1
ATOM 2941 N N . ILE A 1 414 ? 32.194 29.278 -13.320 1.00 95.00 414 ILE A N 1
ATOM 2942 C CA . ILE A 1 414 ? 32.684 27.991 -12.833 1.00 95.00 414 ILE A CA 1
ATOM 2943 C C . ILE A 1 414 ? 34.121 28.213 -12.366 1.00 95.00 414 ILE A C 1
ATOM 2945 O O . ILE A 1 414 ? 35.030 28.397 -13.181 1.00 95.00 414 ILE A O 1
ATOM 2949 N N . GLY A 1 415 ? 34.317 28.241 -11.050 1.00 93.31 415 GLY A N 1
ATOM 2950 C CA . GLY A 1 415 ? 35.632 28.385 -10.441 1.00 93.31 415 GLY A CA 1
ATOM 2951 C C . GLY A 1 415 ? 36.488 27.144 -10.668 1.00 93.31 415 GLY A C 1
ATOM 2952 O O . GLY A 1 415 ? 35.987 26.024 -10.727 1.00 93.31 415 GLY A O 1
ATOM 2953 N N . TRP A 1 416 ? 37.797 27.320 -10.789 1.00 92.75 416 TRP A N 1
ATOM 2954 C CA . TRP A 1 416 ? 38.728 26.196 -10.795 1.00 92.75 416 TRP A CA 1
ATOM 2955 C C . TRP A 1 416 ? 39.045 25.796 -9.357 1.00 92.75 416 TRP A C 1
ATOM 2957 O O . TRP A 1 416 ? 39.389 26.640 -8.528 1.00 92.75 416 TRP A O 1
ATOM 2967 N N . SER A 1 417 ? 38.933 24.504 -9.048 1.00 82.12 417 SER A N 1
ATOM 2968 C CA . SER A 1 417 ? 39.318 23.981 -7.740 1.00 82.12 417 SER A CA 1
ATOM 2969 C C . SER A 1 417 ? 40.826 24.158 -7.538 1.00 82.12 417 SER A C 1
ATOM 2971 O O . SER A 1 417 ? 41.618 23.685 -8.352 1.00 82.12 417 SER A O 1
ATOM 2973 N N . GLY A 1 418 ? 41.239 24.790 -6.438 1.00 78.56 418 GLY A N 1
ATOM 2974 C CA . GLY A 1 418 ? 42.662 24.997 -6.125 1.00 78.56 418 GLY A CA 1
ATOM 2975 C C . GLY A 1 418 ? 43.449 23.709 -5.834 1.00 78.56 418 GLY A C 1
ATOM 2976 O O . GLY A 1 418 ? 44.675 23.740 -5.794 1.00 78.56 418 GLY A O 1
ATOM 2977 N N . THR A 1 419 ? 42.755 22.580 -5.666 1.00 81.56 419 THR A N 1
ATOM 2978 C CA . THR A 1 419 ? 43.328 21.260 -5.372 1.00 81.56 419 THR A CA 1
ATOM 2979 C C . THR A 1 419 ? 42.780 20.232 -6.360 1.00 81.56 419 THR A C 1
ATOM 2981 O O . THR A 1 419 ? 41.589 20.248 -6.672 1.00 81.56 419 THR A O 1
ATOM 2984 N N . SER A 1 420 ? 43.630 19.322 -6.849 1.00 82.69 420 SER A N 1
ATOM 2985 C CA . SER A 1 420 ? 43.225 18.267 -7.790 1.00 82.69 420 SER A CA 1
ATOM 2986 C C . SER A 1 420 ? 42.084 17.415 -7.224 1.00 82.69 420 SER A C 1
ATOM 2988 O O . SER A 1 420 ? 42.181 16.905 -6.108 1.00 82.69 420 SER A O 1
ATOM 2990 N N . GLY A 1 421 ? 40.995 17.286 -7.986 1.00 77.31 421 GLY A N 1
ATOM 2991 C CA . GLY A 1 421 ? 39.810 16.512 -7.602 1.00 77.31 421 GLY A CA 1
ATOM 2992 C C . GLY A 1 421 ? 38.926 17.153 -6.525 1.00 77.31 421 GLY A C 1
ATOM 2993 O O . GLY A 1 421 ? 37.938 16.540 -6.123 1.00 77.31 421 GLY A O 1
ATOM 2994 N N . ALA A 1 422 ? 39.251 18.362 -6.052 1.00 81.19 422 ALA A N 1
ATOM 2995 C CA . ALA A 1 422 ? 38.399 19.081 -5.114 1.00 81.19 422 ALA A CA 1
ATOM 2996 C C . ALA A 1 422 ? 37.174 19.689 -5.811 1.00 81.19 422 ALA A C 1
ATOM 2998 O O . ALA A 1 422 ? 37.145 19.897 -7.023 1.00 81.19 422 ALA A O 1
ATOM 2999 N N . HIS A 1 423 ? 36.145 19.971 -5.015 1.00 83.81 423 HIS A N 1
ATOM 3000 C CA . HIS A 1 423 ? 34.906 20.570 -5.496 1.00 83.81 423 HIS A CA 1
ATOM 3001 C C . HIS A 1 423 ? 35.137 21.995 -6.026 1.00 83.81 423 HIS A C 1
ATOM 3003 O O . HIS A 1 423 ? 35.840 22.790 -5.400 1.00 83.81 423 HIS A O 1
ATOM 3009 N N . ALA A 1 424 ? 34.551 22.306 -7.181 1.00 86.88 424 ALA A N 1
ATOM 3010 C CA . ALA A 1 424 ? 34.652 23.602 -7.844 1.00 86.88 424 ALA A CA 1
ATOM 3011 C C . ALA A 1 424 ? 33.437 24.481 -7.494 1.00 86.88 424 ALA A C 1
ATOM 3013 O O . ALA A 1 424 ? 32.303 24.032 -7.681 1.00 86.88 424 ALA A O 1
ATOM 3014 N N . PRO A 1 425 ? 33.627 25.729 -7.028 1.00 89.44 425 PRO A N 1
ATOM 3015 C CA . PRO A 1 425 ? 32.503 26.605 -6.731 1.00 89.44 425 PRO A CA 1
ATOM 3016 C C . PRO A 1 425 ? 31.863 27.123 -8.025 1.00 89.44 425 PRO A C 1
ATOM 3018 O O . PRO A 1 425 ? 32.557 27.518 -8.964 1.00 89.44 425 PRO A O 1
ATOM 3021 N N . VAL A 1 426 ? 30.533 27.175 -8.063 1.00 93.94 426 VAL A N 1
ATOM 3022 C CA . VAL A 1 426 ? 29.767 27.724 -9.191 1.00 93.94 426 VAL A CA 1
ATOM 3023 C C . VAL A 1 426 ? 28.969 28.926 -8.706 1.00 93.94 426 VAL A C 1
ATOM 3025 O O . VAL A 1 426 ? 28.311 28.845 -7.673 1.00 93.94 426 VAL A O 1
ATOM 3028 N N . HIS A 1 427 ? 29.012 30.037 -9.437 1.00 94.69 427 HIS A N 1
ATOM 3029 C CA . HIS A 1 427 ? 28.272 31.254 -9.102 1.00 94.69 427 HIS A CA 1
ATOM 3030 C C . HIS A 1 427 ? 27.451 31.741 -10.288 1.00 94.69 427 HIS A C 1
ATOM 3032 O O . HIS A 1 427 ? 27.885 31.632 -11.430 1.00 94.69 427 HIS A O 1
ATOM 3038 N N . VAL A 1 428 ? 26.289 32.325 -10.018 1.00 96.19 428 VAL A N 1
ATOM 3039 C CA . VAL A 1 428 ? 25.408 32.911 -11.027 1.00 96.19 428 VAL A CA 1
ATOM 3040 C C . VAL A 1 428 ? 25.028 34.333 -10.639 1.00 96.19 428 VAL A C 1
ATOM 3042 O O . VAL A 1 428 ? 24.872 34.651 -9.458 1.00 96.19 428 VAL A O 1
ATOM 3045 N N . ARG A 1 429 ? 24.868 35.198 -11.637 1.00 96.50 429 ARG A N 1
ATOM 3046 C CA . ARG A 1 429 ? 24.272 36.526 -11.479 1.00 96.50 429 ARG A CA 1
ATOM 3047 C C . ARG A 1 429 ? 23.537 36.946 -12.742 1.00 96.50 429 ARG A C 1
ATOM 3049 O O . ARG A 1 429 ? 23.728 36.364 -13.810 1.00 96.50 429 ARG A O 1
ATOM 3056 N N . SER A 1 430 ? 22.716 37.981 -12.627 1.00 95.12 430 SER A N 1
ATOM 3057 C CA . SER A 1 430 ? 22.004 38.548 -13.772 1.00 95.12 430 SER A CA 1
ATOM 3058 C C . SER A 1 430 ? 21.890 40.062 -13.680 1.00 95.12 430 SER A C 1
ATOM 3060 O O . SER A 1 430 ? 22.011 40.653 -12.607 1.00 95.12 430 SER A O 1
ATOM 3062 N N . ARG A 1 431 ? 21.629 40.683 -14.825 1.00 93.31 431 ARG A N 1
ATOM 3063 C CA . ARG A 1 431 ? 21.277 42.088 -14.978 1.00 93.31 431 ARG A CA 1
ATOM 3064 C C . ARG A 1 431 ? 20.022 42.160 -15.841 1.00 93.31 431 ARG A C 1
ATOM 3066 O O . ARG A 1 431 ? 19.976 41.589 -16.931 1.00 93.31 431 ARG A O 1
ATOM 3073 N N . ARG A 1 432 ? 18.996 42.853 -15.345 1.00 91.56 432 ARG A N 1
ATOM 3074 C CA . ARG A 1 432 ? 17.730 43.043 -16.070 1.00 91.56 432 ARG A CA 1
ATOM 3075 C C . ARG A 1 432 ? 17.964 43.817 -17.376 1.00 91.56 432 ARG A C 1
ATOM 3077 O O . ARG A 1 432 ? 18.915 44.585 -17.492 1.00 91.56 432 ARG A O 1
ATOM 3084 N N . ASP A 1 433 ? 17.082 43.628 -18.345 1.00 87.31 433 ASP A N 1
ATOM 3085 C CA . ASP A 1 433 ? 17.056 44.261 -19.663 1.00 87.31 433 ASP A CA 1
ATOM 3086 C C . ASP A 1 433 ? 16.645 45.747 -19.654 1.00 87.31 433 ASP A C 1
ATOM 3088 O O . ASP A 1 433 ? 15.851 46.190 -20.476 1.00 87.31 433 ASP A O 1
ATOM 3092 N N . THR A 1 434 ? 17.230 46.548 -18.758 1.00 84.56 434 THR A N 1
ATOM 3093 C CA . THR A 1 434 ? 17.126 48.018 -18.774 1.00 84.56 434 THR A CA 1
ATOM 3094 C C . THR A 1 434 ? 18.515 48.655 -18.678 1.00 84.56 434 THR A C 1
ATOM 3096 O O . THR A 1 434 ? 19.463 48.045 -18.185 1.00 84.56 434 THR A O 1
ATOM 3099 N N . ASP A 1 435 ? 18.687 49.878 -19.173 1.00 74.62 435 ASP A N 1
ATOM 3100 C CA . ASP A 1 435 ? 19.957 50.627 -19.143 1.00 74.62 435 ASP A CA 1
ATOM 3101 C C . ASP A 1 435 ? 20.378 51.053 -17.721 1.00 74.62 435 ASP A C 1
ATOM 3103 O O . ASP A 1 435 ? 21.565 51.119 -17.404 1.00 74.62 435 ASP A O 1
ATOM 3107 N N . THR A 1 436 ? 19.403 51.238 -16.835 1.00 86.12 436 THR A N 1
ATOM 3108 C CA . THR A 1 436 ? 19.582 51.622 -15.426 1.00 86.12 436 THR A CA 1
ATOM 3109 C C . THR A 1 436 ? 19.749 50.447 -14.460 1.00 86.12 436 THR A C 1
ATOM 3111 O O . THR A 1 436 ? 20.064 50.666 -13.291 1.00 86.12 436 THR A O 1
ATOM 3114 N N . ALA A 1 437 ? 19.552 49.199 -14.901 1.00 90.06 437 ALA A N 1
ATOM 3115 C CA . ALA A 1 437 ? 19.679 48.039 -14.023 1.00 90.06 437 ALA A CA 1
ATOM 3116 C C . ALA A 1 437 ? 21.141 47.775 -13.636 1.00 90.06 437 ALA A C 1
ATOM 3118 O O . ALA A 1 437 ? 22.021 47.654 -14.492 1.00 90.06 437 ALA A O 1
ATOM 3119 N N . SER A 1 438 ? 21.386 47.627 -12.337 1.00 93.81 438 SER A N 1
ATOM 3120 C CA . SER A 1 438 ? 22.656 47.114 -11.825 1.00 93.81 438 SER A CA 1
ATOM 3121 C C . SER A 1 438 ? 22.713 45.591 -11.928 1.00 93.81 438 SER A C 1
ATOM 3123 O O . SER A 1 438 ? 21.682 44.912 -11.926 1.00 93.81 438 SER A O 1
ATOM 3125 N N . TRP A 1 439 ? 23.924 45.043 -11.977 1.00 94.69 439 TRP A N 1
ATOM 3126 C CA . TRP A 1 439 ? 24.149 43.618 -11.746 1.00 94.69 439 TRP A CA 1
ATOM 3127 C C . TRP A 1 439 ? 23.633 43.202 -10.368 1.00 94.69 439 TRP A C 1
ATOM 3129 O O . TRP A 1 439 ? 23.863 43.900 -9.378 1.00 94.69 439 TRP A O 1
ATOM 3139 N N . SER A 1 440 ? 22.976 42.044 -10.299 1.00 94.81 440 SER A N 1
ATOM 3140 C CA . SER A 1 440 ? 22.737 41.383 -9.021 1.00 94.81 440 SER A CA 1
ATOM 3141 C C . SER A 1 440 ? 24.068 41.029 -8.359 1.00 94.81 440 SER A C 1
ATOM 3143 O O . SER A 1 440 ? 25.082 40.815 -9.036 1.00 94.81 440 SER A O 1
ATOM 3145 N N . GLU A 1 441 ? 24.050 40.889 -7.035 1.00 93.94 441 GLU A N 1
ATOM 3146 C CA . GLU A 1 441 ? 25.145 40.216 -6.342 1.00 93.94 441 GLU A CA 1
ATOM 3147 C C . GLU A 1 441 ? 25.329 38.793 -6.891 1.00 93.94 441 GLU A C 1
ATOM 3149 O O . GLU A 1 441 ? 24.425 38.202 -7.497 1.00 93.94 441 GLU A O 1
ATOM 3154 N N . TRP A 1 442 ? 26.531 38.254 -6.703 1.00 94.38 442 TRP A N 1
ATOM 3155 C CA . TRP A 1 442 ? 26.834 36.882 -7.078 1.00 94.38 442 TRP A CA 1
ATOM 3156 C C . TRP A 1 442 ? 26.192 35.911 -6.094 1.00 94.38 442 TRP A C 1
ATOM 3158 O O . TRP A 1 442 ? 26.468 35.959 -4.898 1.00 94.38 442 TRP A O 1
ATOM 3168 N N . ALA A 1 443 ? 25.389 34.987 -6.611 1.00 92.69 443 ALA A N 1
ATOM 3169 C CA . ALA A 1 443 ? 24.823 33.896 -5.834 1.00 92.69 443 ALA A CA 1
ATOM 3170 C C . ALA A 1 443 ? 25.617 32.612 -6.092 1.00 92.69 443 ALA A C 1
ATOM 3172 O O . ALA A 1 443 ? 25.776 32.201 -7.242 1.00 92.69 443 ALA A O 1
ATOM 3173 N N . GLN A 1 444 ? 26.108 31.964 -5.035 1.00 90.75 444 GLN A N 1
ATOM 3174 C CA . GLN A 1 444 ? 26.738 30.650 -5.157 1.00 90.75 444 GLN A CA 1
ATOM 3175 C C . GLN A 1 444 ? 25.668 29.563 -5.339 1.00 90.75 444 GLN A C 1
ATOM 3177 O O . GLN A 1 444 ? 24.676 29.518 -4.613 1.00 90.75 444 GLN A O 1
ATOM 3182 N N . VAL A 1 445 ? 25.881 28.666 -6.299 1.00 89.06 445 VAL A N 1
ATOM 3183 C CA . VAL A 1 445 ? 25.084 27.453 -6.489 1.00 89.06 445 VAL A CA 1
ATOM 3184 C C . VAL A 1 445 ? 25.706 26.347 -5.643 1.00 89.06 445 VAL A C 1
ATOM 3186 O O . VAL A 1 445 ? 26.828 25.916 -5.904 1.00 89.06 445 VAL A O 1
ATOM 3189 N N . TYR A 1 446 ? 24.974 25.895 -4.627 1.00 84.19 446 TYR A N 1
ATOM 3190 C CA . TYR A 1 446 ? 25.417 24.826 -3.738 1.00 84.19 446 TYR A CA 1
ATOM 3191 C C . TYR A 1 446 ? 25.013 23.442 -4.256 1.00 84.19 446 TYR A C 1
ATOM 3193 O O . TYR A 1 446 ? 23.910 23.231 -4.759 1.00 84.19 446 TYR A O 1
ATOM 3201 N N . THR A 1 447 ? 25.906 22.478 -4.079 1.00 77.62 447 THR A N 1
ATOM 3202 C CA . THR A 1 447 ? 25.724 21.055 -4.369 1.00 77.62 447 THR A CA 1
ATOM 3203 C C . THR A 1 447 ? 25.761 20.238 -3.076 1.00 77.62 447 THR A C 1
ATOM 3205 O O . THR A 1 447 ? 26.096 20.746 -2.010 1.00 77.62 447 THR A O 1
ATOM 3208 N N . SER A 1 448 ? 25.492 18.932 -3.163 1.00 71.81 448 SER A N 1
ATOM 3209 C CA . SER A 1 448 ? 25.610 18.007 -2.020 1.00 71.81 448 SER A CA 1
ATOM 3210 C C . SER A 1 448 ? 27.023 17.900 -1.423 1.00 71.81 448 SER A C 1
ATOM 3212 O O . SER A 1 448 ? 27.187 17.324 -0.349 1.00 71.81 448 SER A O 1
ATOM 3214 N N . LYS A 1 449 ? 28.048 18.417 -2.112 1.00 74.00 449 LYS A N 1
ATOM 3215 C CA . LYS A 1 449 ? 29.435 18.464 -1.629 1.00 74.00 449 LYS A CA 1
ATOM 3216 C C . LYS A 1 449 ? 29.791 19.780 -0.945 1.00 74.00 449 LYS A C 1
ATOM 3218 O O . LYS A 1 449 ? 30.824 19.833 -0.281 1.00 74.00 449 LYS A O 1
ATOM 3223 N N . ASP A 1 450 ? 28.962 20.809 -1.083 1.00 73.94 450 ASP A N 1
ATOM 3224 C CA . ASP A 1 450 ? 29.181 22.083 -0.417 1.00 73.94 450 ASP A CA 1
ATOM 3225 C C . ASP A 1 450 ? 28.654 22.056 1.021 1.00 73.94 450 ASP A C 1
ATOM 3227 O O . ASP A 1 450 ? 27.539 21.608 1.295 1.00 73.94 450 ASP A O 1
ATOM 3231 N N . SER A 1 451 ? 29.436 22.609 1.947 1.00 64.88 451 SER A N 1
ATOM 3232 C CA . SER A 1 451 ? 28.961 22.931 3.294 1.00 64.88 451 SER A CA 1
ATOM 3233 C C . SER A 1 451 ? 28.132 24.211 3.227 1.00 64.88 451 SER A C 1
ATOM 3235 O O . SER A 1 451 ? 28.681 25.311 3.271 1.00 64.88 451 SER A O 1
ATOM 3237 N N . ILE A 1 452 ? 26.813 24.082 3.094 1.00 62.53 452 ILE A N 1
ATOM 3238 C CA . ILE A 1 452 ? 25.908 25.236 3.072 1.00 62.53 452 ILE A CA 1
ATOM 3239 C C . ILE A 1 452 ? 25.862 25.843 4.487 1.00 62.53 452 ILE A C 1
ATOM 3241 O O . ILE A 1 452 ? 25.504 25.137 5.438 1.00 62.53 452 ILE A O 1
ATOM 3245 N N . PRO A 1 453 ? 26.185 27.137 4.674 1.00 58.81 453 PRO A N 1
ATOM 3246 C CA . PRO A 1 453 ? 26.017 27.795 5.964 1.00 58.81 453 PRO A CA 1
ATOM 3247 C C . PRO A 1 453 ? 24.555 27.686 6.398 1.00 58.81 453 PRO A C 1
ATOM 3249 O O . PRO A 1 453 ? 23.665 28.208 5.733 1.00 58.81 453 PRO A O 1
ATOM 3252 N N . GLY A 1 454 ? 24.283 26.969 7.487 1.00 54.56 454 GLY A N 1
ATOM 3253 C CA . GLY A 1 454 ? 22.896 26.761 7.897 1.00 54.56 454 GLY A CA 1
ATOM 3254 C C . GLY A 1 454 ? 22.208 25.519 7.310 1.00 54.56 454 GLY A C 1
ATOM 3255 O O . GLY A 1 454 ? 20.986 25.436 7.420 1.00 54.56 454 GLY A O 1
ATOM 3256 N N . VAL A 1 455 ? 22.930 24.510 6.795 1.00 52.66 455 VAL A N 1
ATOM 3257 C CA . VAL A 1 455 ? 22.360 23.186 6.439 1.00 52.66 455 VAL A CA 1
ATOM 3258 C C . VAL A 1 455 ? 23.387 22.080 6.740 1.00 52.66 455 VAL A C 1
ATOM 3260 O O . VAL A 1 455 ? 24.576 22.266 6.492 1.00 52.66 455 VAL A O 1
ATOM 3263 N N . ASN A 1 456 ? 22.979 20.935 7.301 1.00 51.41 456 ASN A N 1
ATOM 3264 C CA . ASN A 1 456 ? 23.910 19.805 7.478 1.00 51.41 456 ASN A CA 1
ATOM 3265 C C . ASN A 1 456 ? 24.138 19.050 6.145 1.00 51.41 456 ASN A C 1
ATOM 3267 O O . ASN A 1 456 ? 23.450 19.297 5.154 1.00 51.41 456 ASN A O 1
ATOM 3271 N N . ALA A 1 457 ? 25.061 18.079 6.132 1.00 51.69 457 ALA A N 1
ATOM 3272 C CA . ALA A 1 457 ? 25.443 17.289 4.949 1.00 51.69 457 ALA A CA 1
ATOM 3273 C C . ALA A 1 457 ? 24.297 16.502 4.262 1.00 51.69 457 ALA A C 1
ATOM 3275 O O . ALA A 1 457 ? 24.516 15.903 3.212 1.00 51.69 457 ALA A O 1
ATOM 3276 N N . THR A 1 458 ? 23.085 16.487 4.833 1.00 56.25 458 THR A N 1
ATOM 3277 C CA . THR A 1 458 ? 21.887 15.846 4.259 1.00 56.25 458 THR A CA 1
ATOM 3278 C C . THR A 1 458 ? 20.872 16.824 3.658 1.00 56.25 458 THR A C 1
ATOM 3280 O O . THR A 1 458 ? 19.823 16.393 3.189 1.00 56.25 458 THR A O 1
ATOM 3283 N N . GLY A 1 459 ? 21.165 18.129 3.619 1.00 56.25 459 GLY A N 1
ATOM 3284 C CA . GLY A 1 459 ? 20.324 19.096 2.907 1.00 56.25 459 GLY A CA 1
ATOM 3285 C C . GLY A 1 459 ? 19.071 19.569 3.661 1.00 56.25 459 GLY A C 1
ATOM 3286 O O . GLY A 1 459 ? 18.199 20.172 3.041 1.00 56.25 459 GLY A O 1
ATOM 3287 N N . ASN A 1 460 ? 18.958 19.335 4.978 1.00 56.16 460 ASN A N 1
ATOM 3288 C CA . ASN A 1 460 ? 17.888 19.901 5.811 1.00 56.16 460 ASN A CA 1
ATOM 3289 C C . ASN A 1 460 ? 18.374 21.080 6.680 1.00 56.16 460 ASN A C 1
ATOM 3291 O O . ASN A 1 460 ? 19.529 21.127 7.112 1.00 56.16 460 ASN A O 1
ATOM 3295 N N . GLN A 1 461 ? 17.477 22.058 6.885 1.00 53.12 461 GLN A N 1
ATOM 3296 C CA . GLN A 1 461 ? 17.739 23.295 7.627 1.00 53.12 461 GLN A CA 1
ATOM 3297 C C . GLN A 1 461 ? 18.470 23.011 8.941 1.00 53.12 461 GLN A C 1
ATOM 3299 O O . GLN A 1 461 ? 18.054 22.193 9.760 1.00 53.12 461 GLN A O 1
ATOM 3304 N N . ASN A 1 462 ? 19.570 23.718 9.139 1.00 48.25 462 ASN A N 1
ATOM 3305 C CA . ASN A 1 462 ? 20.401 23.618 10.315 1.00 48.25 462 ASN A CA 1
ATOM 3306 C C . ASN A 1 462 ? 19.676 24.161 11.537 1.00 48.25 462 ASN A C 1
ATOM 3308 O O . ASN A 1 462 ? 19.553 25.365 11.756 1.00 48.25 462 ASN A O 1
ATOM 3312 N N . THR A 1 463 ? 19.288 23.236 12.398 1.00 52.03 463 THR A N 1
ATOM 3313 C CA . THR A 1 463 ? 19.084 23.477 13.820 1.00 52.03 463 THR A CA 1
ATOM 3314 C C . THR A 1 463 ? 20.442 23.636 14.522 1.00 52.03 463 THR A C 1
ATOM 3316 O O . THR A 1 463 ? 20.733 22.912 15.474 1.00 52.03 463 THR A O 1
ATOM 3319 N N . THR A 1 464 ? 21.305 24.559 14.072 1.00 50.09 464 THR A N 1
ATOM 3320 C CA . THR A 1 464 ? 22.667 24.753 14.631 1.00 50.09 464 THR A CA 1
ATOM 3321 C C . THR A 1 464 ? 22.665 25.192 16.084 1.00 50.09 464 THR A C 1
ATOM 3323 O O . THR A 1 464 ? 23.719 25.283 16.703 1.00 50.09 464 THR A O 1
ATOM 3326 N N . GLY A 1 465 ? 21.502 25.459 16.667 1.00 50.47 465 GLY A N 1
ATOM 3327 C CA . GLY A 1 465 ? 21.368 25.438 18.110 1.00 50.47 465 GLY A CA 1
ATOM 3328 C C . GLY A 1 465 ? 21.230 24.003 18.591 1.00 50.47 465 GLY A C 1
ATOM 3329 O O . GLY A 1 465 ? 20.101 23.579 18.768 1.00 50.47 465 GLY A O 1
ATOM 3330 N N . ASN A 1 466 ? 22.352 23.300 18.792 1.00 53.53 466 ASN A N 1
ATOM 3331 C CA . ASN A 1 466 ? 22.577 22.136 19.673 1.00 53.53 466 ASN A CA 1
ATOM 3332 C C . ASN A 1 466 ? 21.511 21.003 19.711 1.00 53.53 466 ASN A C 1
ATOM 3334 O O . ASN A 1 466 ? 21.660 20.072 20.476 1.00 53.53 466 ASN A O 1
ATOM 3338 N N . ALA A 1 467 ? 20.426 21.005 18.940 1.00 54.25 467 ALA A N 1
ATOM 3339 C CA . ALA A 1 467 ? 19.213 20.277 19.322 1.00 54.25 467 ALA A CA 1
ATOM 3340 C C . ALA A 1 467 ? 19.315 18.765 19.095 1.00 54.25 467 ALA A C 1
ATOM 3342 O O . ALA A 1 467 ? 18.802 17.987 19.892 1.00 54.25 467 ALA A O 1
ATOM 3343 N N . ALA A 1 468 ? 20.002 18.344 18.031 1.00 49.50 468 ALA A N 1
ATOM 3344 C CA . ALA A 1 468 ? 20.111 16.929 17.682 1.00 49.50 468 ALA A CA 1
ATOM 3345 C C . ALA A 1 468 ? 21.186 16.177 18.496 1.00 49.50 468 ALA A C 1
ATOM 3347 O O . ALA A 1 468 ? 21.149 14.951 18.554 1.00 49.50 468 ALA A O 1
ATOM 3348 N N . SER A 1 469 ? 22.124 16.890 19.135 1.00 54.62 469 SER A N 1
ATOM 3349 C CA . SER A 1 469 ? 23.232 16.312 19.918 1.00 54.62 469 SER A CA 1
ATOM 3350 C C . SER A 1 469 ? 23.380 16.887 21.332 1.00 54.62 469 SER A C 1
ATOM 3352 O O . SER A 1 469 ? 24.309 16.505 22.044 1.00 54.62 469 SER A O 1
ATOM 3354 N N . ALA A 1 470 ? 22.511 17.809 21.761 1.00 59.31 470 ALA A N 1
ATOM 3355 C CA . ALA A 1 470 ? 22.556 18.389 23.098 1.00 59.31 470 ALA A CA 1
ATOM 3356 C C . ALA A 1 470 ? 22.224 17.320 24.130 1.00 59.31 470 ALA A C 1
ATOM 3358 O O . ALA A 1 470 ? 21.070 17.091 24.477 1.00 59.31 470 ALA A O 1
ATOM 3359 N N . THR A 1 471 ? 23.266 16.749 24.716 1.00 67.38 471 THR A N 1
ATOM 3360 C CA . THR A 1 471 ? 23.171 16.171 26.053 1.00 67.38 471 THR A CA 1
ATOM 3361 C C . THR A 1 471 ? 23.065 17.274 27.111 1.00 67.38 471 THR A C 1
ATOM 3363 O O . THR A 1 471 ? 22.647 16.992 28.226 1.00 67.38 471 THR A O 1
ATOM 3366 N N . LYS A 1 472 ? 23.413 18.535 26.774 1.00 75.81 472 LYS A N 1
ATOM 3367 C CA . LYS A 1 472 ? 23.439 19.685 27.690 1.00 75.81 472 LYS A CA 1
ATOM 3368 C C . LYS A 1 472 ? 22.985 21.018 27.053 1.00 75.81 472 LYS A C 1
ATOM 3370 O O . LYS A 1 472 ? 23.401 21.343 25.946 1.00 75.81 472 LYS A O 1
ATOM 3375 N N . LEU A 1 473 ? 22.220 21.846 27.773 1.00 74.44 473 LEU A N 1
ATOM 3376 C CA . LEU A 1 473 ? 21.897 23.249 27.466 1.00 74.44 473 LEU A CA 1
ATOM 3377 C C . LEU A 1 473 ? 23.170 24.110 27.511 1.00 74.44 473 LEU A C 1
ATOM 3379 O O . LEU A 1 473 ? 23.901 24.088 28.502 1.00 74.44 473 LEU A O 1
ATOM 3383 N N . GLN A 1 474 ? 23.398 24.911 26.464 1.00 73.75 474 GLN A N 1
ATOM 3384 C CA . GLN A 1 474 ? 24.591 25.762 26.326 1.00 73.75 474 GLN A CA 1
ATOM 3385 C C . GLN A 1 474 ? 24.714 26.797 27.455 1.00 73.75 474 GLN A C 1
ATOM 3387 O O . GLN A 1 474 ? 25.805 27.052 27.956 1.00 73.75 474 GLN A O 1
ATOM 3392 N N . THR A 1 475 ? 2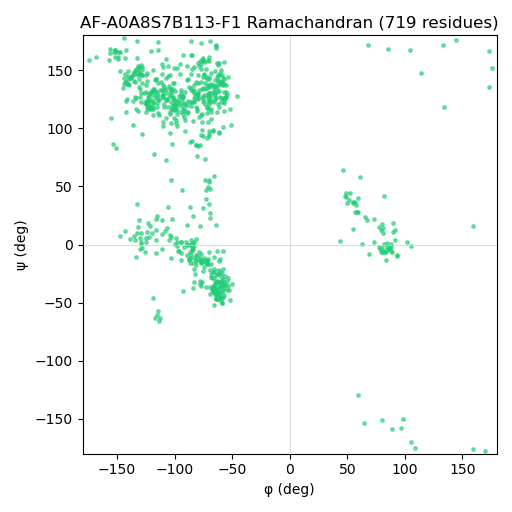3.583 27.337 27.910 1.00 79.31 475 THR A N 1
ATOM 3393 C CA . THR A 1 475 ? 23.486 28.093 29.160 1.00 79.31 475 THR A CA 1
ATOM 3394 C C . THR A 1 475 ? 22.516 27.358 30.067 1.00 79.31 475 THR A C 1
ATOM 3396 O O . THR A 1 475 ? 21.337 27.226 29.731 1.00 79.31 475 THR A O 1
ATOM 3399 N N . ALA A 1 476 ? 23.007 26.870 31.207 1.00 82.44 476 ALA A N 1
ATOM 3400 C CA . ALA A 1 476 ? 22.153 26.239 32.202 1.00 82.44 476 ALA A CA 1
ATOM 3401 C C . ALA A 1 476 ? 21.062 27.224 32.651 1.00 82.44 476 ALA A C 1
ATOM 3403 O O . ALA A 1 476 ? 21.313 28.419 32.821 1.00 82.44 476 ALA A O 1
ATOM 3404 N N . ARG A 1 477 ? 19.835 26.731 32.794 1.00 87.12 477 ARG A N 1
ATOM 3405 C CA . ARG A 1 477 ? 18.688 27.519 33.242 1.00 87.12 477 ARG A CA 1
ATOM 3406 C C . ARG A 1 477 ? 18.431 27.224 34.707 1.00 87.12 477 ARG A C 1
ATOM 3408 O O . ARG A 1 477 ? 18.497 26.074 35.123 1.00 87.12 477 ARG A O 1
ATOM 3415 N N . THR A 1 478 ? 18.115 28.249 35.483 1.00 83.88 478 THR A N 1
ATOM 3416 C CA . THR A 1 478 ? 17.710 28.071 36.876 1.00 83.88 478 THR A CA 1
ATOM 3417 C C . THR A 1 478 ? 16.237 27.671 36.915 1.00 83.88 478 THR A C 1
ATOM 3419 O O . THR A 1 478 ? 15.381 28.457 36.521 1.00 83.88 478 THR A O 1
ATOM 3422 N N . ILE A 1 479 ? 15.933 26.459 37.378 1.00 77.94 479 ILE A N 1
ATOM 3423 C CA . ILE A 1 479 ? 14.565 25.959 37.582 1.00 77.94 479 ILE A CA 1
ATOM 3424 C C . ILE A 1 479 ? 14.432 25.644 39.073 1.00 77.94 479 ILE A C 1
ATOM 3426 O O . ILE A 1 479 ? 15.200 24.844 39.600 1.00 77.94 479 ILE A O 1
ATOM 3430 N N . GLY A 1 480 ? 13.523 26.323 39.781 1.00 71.56 480 GLY A N 1
ATOM 3431 C CA . GLY A 1 480 ? 13.367 26.161 41.237 1.00 71.56 480 GLY A CA 1
ATOM 3432 C C . GLY A 1 480 ? 14.645 26.455 42.042 1.00 71.56 480 GLY A C 1
ATOM 3433 O O . GLY A 1 480 ? 14.945 25.773 43.013 1.00 71.56 480 GLY A O 1
ATOM 3434 N N . GLY A 1 481 ? 15.464 27.415 41.600 1.00 76.56 481 GLY A N 1
ATOM 3435 C CA . GLY A 1 481 ? 16.749 27.737 42.240 1.00 76.56 481 GLY A CA 1
ATOM 3436 C C . GLY A 1 481 ? 17.905 26.779 41.911 1.00 76.56 481 GLY A C 1
ATOM 3437 O O . GLY A 1 481 ? 19.034 27.049 42.310 1.00 76.56 481 GLY A O 1
ATOM 3438 N N . VAL A 1 482 ? 17.669 25.706 41.147 1.00 80.25 482 VAL A N 1
ATOM 3439 C CA . VAL A 1 482 ? 18.702 24.739 40.743 1.00 80.25 482 VAL A CA 1
ATOM 3440 C C . VAL A 1 482 ? 19.114 24.967 39.297 1.00 80.25 482 VAL A C 1
ATOM 3442 O O . VAL A 1 482 ? 18.274 25.094 38.406 1.00 80.25 482 VAL A O 1
ATOM 3445 N N . SER A 1 483 ? 20.423 24.994 39.054 1.00 84.81 483 SER A N 1
ATOM 3446 C CA . SER A 1 483 ? 20.991 25.063 37.708 1.00 84.81 483 SER A CA 1
ATOM 3447 C C . SER A 1 483 ? 20.730 23.755 36.960 1.00 84.81 483 SER A C 1
ATOM 3449 O O . SER A 1 483 ? 21.248 22.700 37.323 1.00 84.81 483 SER A O 1
ATOM 3451 N N . PHE A 1 484 ? 19.921 23.821 35.908 1.00 87.44 484 PHE A N 1
ATOM 3452 C CA . PHE A 1 484 ? 19.559 22.694 35.068 1.00 87.44 484 PHE A CA 1
ATOM 3453 C C . PHE A 1 484 ? 20.091 22.879 33.663 1.00 87.44 484 PHE A C 1
ATOM 3455 O O . PHE A 1 484 ? 19.910 23.912 33.017 1.00 87.44 484 PHE A O 1
ATOM 3462 N N . ASN A 1 485 ? 20.736 21.833 33.174 1.00 86.44 485 ASN A N 1
ATOM 3463 C CA . ASN A 1 485 ? 21.320 21.834 31.855 1.00 86.44 485 ASN A CA 1
ATOM 3464 C C . ASN A 1 485 ? 20.919 20.602 31.032 1.00 86.44 485 ASN A C 1
ATOM 3466 O O . ASN A 1 485 ? 21.425 20.463 29.940 1.00 86.44 485 ASN A O 1
ATOM 3470 N N . GLY A 1 486 ? 20.024 19.727 31.497 1.00 81.56 486 GLY A N 1
ATOM 3471 C CA . GLY A 1 486 ? 19.535 18.599 30.692 1.00 81.56 486 GLY A CA 1
ATOM 3472 C C . GLY A 1 486 ? 20.400 17.335 30.661 1.00 81.56 486 GLY A C 1
ATOM 3473 O O . GLY A 1 486 ? 19.917 16.331 30.152 1.00 81.56 486 GLY A O 1
ATOM 3474 N N . THR A 1 487 ? 21.610 17.316 31.244 1.00 83.69 487 THR A N 1
ATOM 3475 C CA . THR A 1 487 ? 22.465 16.102 31.224 1.00 83.69 487 THR A CA 1
ATOM 3476 C C . THR A 1 487 ? 22.002 14.983 32.153 1.00 83.69 487 THR A C 1
ATOM 3478 O O . THR A 1 487 ? 22.499 13.867 32.059 1.00 83.69 487 THR A O 1
ATOM 3481 N N . ALA A 1 488 ? 21.104 15.275 33.090 1.00 83.44 488 ALA A N 1
ATOM 3482 C CA . ALA A 1 488 ? 20.542 14.323 34.041 1.00 83.44 488 ALA A CA 1
ATOM 3483 C C . ALA A 1 488 ? 19.129 14.769 34.436 1.00 83.44 488 ALA A C 1
ATOM 3485 O O . ALA A 1 488 ? 18.760 15.925 34.213 1.00 83.44 488 ALA A O 1
ATOM 3486 N N . ASN A 1 489 ? 18.359 13.876 35.063 1.00 79.50 489 ASN A N 1
ATOM 3487 C CA . ASN A 1 489 ? 17.089 14.248 35.686 1.00 79.50 489 ASN A CA 1
ATOM 3488 C C . ASN A 1 489 ? 17.311 15.379 36.700 1.00 79.50 489 ASN A C 1
ATOM 3490 O O . ASN A 1 489 ? 18.274 15.360 37.469 1.00 79.50 489 ASN A O 1
ATOM 3494 N N . ILE A 1 490 ? 16.424 16.373 36.695 1.00 82.31 490 ILE A N 1
ATOM 3495 C CA . ILE A 1 490 ? 16.526 17.507 37.610 1.00 82.31 490 ILE A CA 1
ATOM 3496 C C . ILE A 1 490 ? 16.087 17.103 39.018 1.00 82.31 490 ILE A C 1
ATOM 3498 O O . ILE A 1 490 ? 14.988 16.585 39.219 1.00 82.31 490 ILE A O 1
ATOM 3502 N N . ASN A 1 491 ? 16.943 17.377 40.000 1.00 78.50 491 ASN A N 1
ATOM 3503 C CA . ASN A 1 491 ? 16.621 17.211 41.409 1.00 78.50 491 ASN A CA 1
ATOM 3504 C C . ASN A 1 491 ? 16.329 18.577 42.033 1.00 78.50 491 ASN A C 1
ATOM 3506 O O . ASN A 1 491 ? 17.236 19.373 42.266 1.00 78.50 491 ASN A O 1
ATOM 3510 N N . LEU A 1 492 ? 15.052 18.853 42.265 1.00 78.12 492 LEU A N 1
ATOM 3511 C CA . LEU A 1 492 ? 14.536 20.074 42.858 1.00 78.12 492 LEU A CA 1
ATOM 3512 C C . LEU A 1 492 ? 14.420 19.905 44.391 1.00 78.12 492 LEU A C 1
ATOM 3514 O O . LEU A 1 492 ? 13.692 19.019 44.856 1.00 78.12 492 LEU A O 1
ATOM 3518 N N . PRO A 1 493 ? 15.097 20.755 45.190 1.00 71.12 493 PRO A N 1
ATOM 3519 C CA . PRO A 1 493 ? 14.961 20.785 46.641 1.00 71.12 493 PRO A CA 1
ATOM 3520 C C . PRO A 1 493 ? 13.493 20.965 47.036 1.00 71.12 493 PRO A C 1
ATOM 3522 O O . PRO A 1 493 ? 12.832 21.854 46.509 1.00 71.12 493 PRO A O 1
ATOM 3525 N N . GLY A 1 494 ? 12.977 20.120 47.926 1.00 66.50 494 GLY A N 1
ATOM 3526 C CA . GLY A 1 494 ? 11.577 20.152 48.369 1.00 66.50 494 GLY A CA 1
ATOM 3527 C C . GLY A 1 494 ? 10.590 19.396 47.467 1.00 66.50 494 GLY A C 1
ATOM 3528 O O . GLY A 1 494 ? 9.415 19.320 47.812 1.00 66.50 494 GLY A O 1
ATOM 3529 N N . VAL A 1 495 ? 11.050 18.810 46.351 1.00 69.25 495 VAL A N 1
ATOM 3530 C CA . VAL A 1 495 ? 10.231 17.959 45.463 1.00 69.25 495 VAL A CA 1
ATOM 3531 C C . VAL A 1 495 ? 10.737 16.515 45.459 1.00 69.25 495 VAL A C 1
ATOM 3533 O O . VAL A 1 495 ? 10.007 15.610 45.847 1.00 69.25 495 VAL A O 1
ATOM 3536 N N . ASN A 1 496 ? 11.983 16.283 45.037 1.00 67.31 496 ASN A N 1
ATOM 3537 C CA . ASN A 1 496 ? 12.577 14.941 44.909 1.00 67.31 496 ASN A CA 1
ATOM 3538 C C . ASN A 1 496 ? 13.937 14.786 45.617 1.00 67.31 496 ASN A C 1
ATOM 3540 O O . ASN A 1 496 ? 14.464 13.678 45.678 1.00 67.31 496 ASN A O 1
ATOM 3544 N N . ILE A 1 497 ? 14.478 15.859 46.207 1.00 67.56 497 ILE A N 1
ATOM 3545 C CA . ILE A 1 497 ? 15.574 15.826 47.189 1.00 67.56 497 ILE A CA 1
ATOM 3546 C C . ILE A 1 497 ? 15.198 16.704 48.391 1.00 67.56 497 ILE A C 1
ATOM 3548 O O . ILE A 1 497 ? 14.540 17.735 48.234 1.00 67.56 497 ILE A O 1
ATOM 3552 N N . ALA A 1 498 ? 15.619 16.306 49.595 1.00 60.81 498 ALA A N 1
ATOM 3553 C CA . ALA A 1 498 ? 15.420 17.082 50.817 1.00 60.81 498 ALA A CA 1
ATOM 3554 C C . ALA A 1 498 ? 16.040 18.488 50.693 1.00 60.81 498 ALA A C 1
ATOM 3556 O O . ALA A 1 498 ? 17.234 18.638 50.445 1.00 60.81 498 ALA A O 1
ATOM 3557 N N . GLY A 1 499 ? 15.223 19.525 50.867 1.00 65.69 499 GLY A N 1
ATOM 3558 C CA . GLY A 1 499 ? 15.662 20.917 50.875 1.00 65.69 499 GLY A CA 1
ATOM 3559 C C . GLY A 1 499 ? 14.482 21.885 50.917 1.00 65.69 499 GLY A C 1
ATOM 3560 O O . GLY A 1 499 ? 13.335 21.483 50.738 1.00 65.69 499 GLY A O 1
ATOM 3561 N N . ASN A 1 500 ? 14.761 23.155 51.207 1.00 61.91 500 ASN A N 1
ATOM 3562 C CA . ASN A 1 500 ? 13.745 24.171 51.479 1.00 61.91 500 ASN A CA 1
ATOM 3563 C C . ASN A 1 500 ? 13.539 25.074 50.251 1.00 61.91 500 ASN A C 1
ATOM 3565 O O . ASN A 1 500 ? 14.192 26.109 50.129 1.00 61.91 500 ASN A O 1
ATOM 3569 N N . GLN A 1 501 ? 12.667 24.675 49.321 1.00 56.28 501 GLN A N 1
ATOM 3570 C CA . GLN A 1 501 ? 12.129 25.610 48.330 1.00 56.28 501 GLN A CA 1
ATOM 3571 C C . GLN A 1 501 ? 10.913 26.323 48.906 1.00 56.28 501 GLN A C 1
ATOM 3573 O O . GLN A 1 501 ? 10.019 25.694 49.467 1.00 56.28 501 GLN A O 1
ATOM 3578 N N . ASN A 1 502 ? 10.854 27.640 48.716 1.00 58.88 502 ASN A N 1
ATOM 3579 C CA . ASN A 1 502 ? 9.677 28.435 49.038 1.00 58.88 502 ASN A CA 1
ATOM 3580 C C . ASN A 1 502 ? 8.569 28.177 47.999 1.00 58.88 502 ASN A C 1
ATOM 3582 O O . ASN A 1 502 ? 8.303 29.003 47.129 1.00 58.88 502 ASN A O 1
ATOM 3586 N N . THR A 1 503 ? 7.937 27.005 48.065 1.00 54.59 503 THR A N 1
ATOM 3587 C CA . THR A 1 503 ? 6.598 26.800 47.519 1.00 54.59 503 THR A CA 1
ATOM 3588 C C . THR A 1 503 ? 5.650 27.447 48.514 1.00 54.59 503 THR A C 1
ATOM 3590 O O . THR A 1 503 ? 5.435 26.909 49.598 1.00 54.59 503 THR A O 1
ATOM 3593 N N . THR A 1 504 ? 5.087 28.606 48.195 1.00 51.44 504 THR A N 1
ATOM 3594 C CA . THR A 1 504 ? 4.225 29.389 49.102 1.00 51.44 504 THR A CA 1
ATOM 3595 C C . THR A 1 504 ? 2.902 28.699 49.501 1.00 51.44 504 THR A C 1
ATOM 3597 O O . THR A 1 504 ? 2.005 29.339 50.041 1.00 51.44 504 THR A O 1
ATOM 3600 N N . GLY A 1 505 ? 2.781 27.382 49.305 1.00 54.62 505 GLY A N 1
ATOM 3601 C CA . GLY A 1 505 ? 1.807 26.506 49.944 1.00 54.62 505 GLY A CA 1
ATOM 3602 C C . GLY A 1 505 ? 2.512 25.361 50.677 1.00 54.62 505 GLY A C 1
ATOM 3603 O O . GLY A 1 505 ? 3.169 24.524 50.063 1.00 54.62 505 GLY A O 1
ATOM 3604 N N . ASN A 1 506 ? 2.340 25.324 51.998 1.00 53.34 506 ASN A N 1
ATOM 3605 C CA . ASN A 1 506 ? 2.881 24.350 52.951 1.00 53.34 506 ASN A CA 1
ATOM 3606 C C . ASN A 1 506 ? 2.220 22.958 52.802 1.00 53.34 506 ASN A C 1
ATOM 3608 O O . ASN A 1 506 ? 1.618 22.458 53.741 1.00 53.34 506 ASN A O 1
ATOM 3612 N N . ALA A 1 507 ? 2.204 22.361 51.607 1.00 57.25 507 ALA A N 1
ATOM 3613 C CA . ALA A 1 507 ? 1.390 21.167 51.348 1.00 57.25 507 ALA A CA 1
ATOM 3614 C C . ALA A 1 507 ? 2.141 19.847 51.580 1.00 57.25 507 ALA A C 1
ATOM 3616 O O . ALA A 1 507 ? 1.570 18.910 52.127 1.00 57.25 507 ALA A O 1
ATOM 3617 N N . ALA A 1 508 ? 3.412 19.753 51.186 1.00 48.03 508 ALA A N 1
ATOM 3618 C CA . ALA A 1 508 ? 4.097 18.457 51.144 1.00 48.03 508 ALA A CA 1
ATOM 3619 C C . ALA A 1 508 ? 4.705 18.010 52.490 1.00 48.03 508 ALA A C 1
ATOM 3621 O O . ALA A 1 508 ? 5.016 16.833 52.651 1.00 48.03 508 ALA A O 1
ATOM 3622 N N . SER A 1 509 ? 4.860 18.913 53.466 1.00 55.94 509 SER A N 1
ATOM 3623 C CA . SER A 1 509 ? 5.479 18.616 54.771 1.00 55.94 509 SER A CA 1
ATOM 3624 C C . SER A 1 509 ? 4.734 19.193 55.980 1.00 55.94 509 SER A C 1
ATOM 3626 O O . SER A 1 509 ? 5.227 19.091 57.106 1.00 55.94 509 SER A O 1
ATOM 3628 N N . ALA A 1 510 ? 3.543 19.775 55.796 1.00 58.19 510 ALA A N 1
ATOM 3629 C CA . ALA A 1 510 ? 2.769 20.305 56.913 1.00 58.19 510 ALA A CA 1
ATOM 3630 C C . ALA A 1 510 ? 2.220 19.185 57.796 1.00 58.19 510 ALA A C 1
ATOM 3632 O O . ALA A 1 510 ? 1.124 18.672 57.593 1.00 58.19 510 ALA A O 1
ATOM 3633 N N . THR A 1 511 ? 2.954 18.881 58.858 1.00 66.62 511 THR A N 1
ATOM 3634 C CA . THR A 1 511 ? 2.417 18.190 60.033 1.00 66.62 511 THR A CA 1
ATOM 3635 C C . THR A 1 511 ? 1.554 19.125 60.890 1.00 66.62 511 THR A C 1
ATOM 3637 O O . THR A 1 511 ? 0.846 18.650 61.771 1.00 66.62 511 THR A O 1
ATOM 3640 N N . LYS A 1 512 ? 1.580 20.448 60.626 1.00 75.06 512 LYS A N 1
ATOM 3641 C CA . LYS A 1 512 ? 0.865 21.506 61.359 1.00 75.06 512 LYS A CA 1
ATOM 3642 C C . LYS A 1 512 ? 0.266 22.579 60.429 1.00 75.06 512 LYS A C 1
ATOM 3644 O O . LYS A 1 512 ? 0.953 23.076 59.541 1.00 75.06 512 LYS A O 1
ATOM 3649 N N . LEU A 1 513 ? -0.971 23.016 60.682 1.00 71.44 513 LEU A N 1
ATOM 3650 C CA . LEU A 1 513 ? -1.616 24.183 60.061 1.00 71.44 513 LEU A CA 1
ATOM 3651 C C . LEU A 1 513 ? -0.870 25.478 60.426 1.00 71.44 513 LEU A C 1
ATOM 3653 O O . LEU A 1 513 ? -0.632 25.752 61.604 1.00 71.44 513 LEU A O 1
ATOM 3657 N N . GLN A 1 514 ? -0.564 26.302 59.418 1.00 71.81 514 GLN A N 1
ATOM 3658 C CA . GLN A 1 514 ? 0.174 27.565 59.577 1.00 71.81 514 GLN A CA 1
ATOM 3659 C C . GLN A 1 514 ? 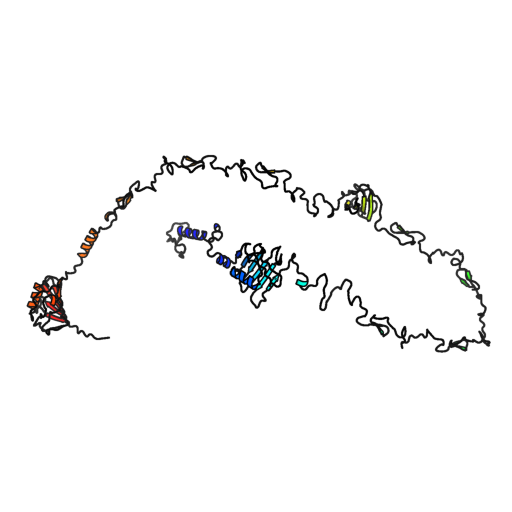-0.565 28.588 60.455 1.00 71.81 514 GLN A C 1
ATOM 3661 O O . GLN A 1 514 ? 0.057 29.329 61.212 1.00 71.81 514 GLN A O 1
ATOM 3666 N N . THR A 1 515 ? -1.898 28.577 60.415 1.00 78.56 515 THR A N 1
ATOM 3667 C CA . THR A 1 515 ? -2.756 29.265 61.385 1.00 78.56 515 THR A CA 1
ATOM 3668 C C . THR A 1 515 ? -3.705 28.236 61.980 1.00 78.56 515 THR A C 1
ATOM 3670 O O . THR A 1 515 ? -4.491 27.624 61.255 1.00 78.56 515 THR A O 1
ATOM 3673 N N . ALA A 1 516 ? -3.612 28.021 63.293 1.00 81.12 516 ALA A N 1
ATOM 3674 C CA . ALA A 1 516 ? -4.506 27.114 63.997 1.00 81.12 516 ALA A CA 1
ATOM 3675 C C . ALA A 1 516 ? -5.958 27.606 63.878 1.00 81.12 516 ALA A C 1
ATOM 3677 O O . ALA A 1 516 ? -6.231 28.804 63.959 1.00 81.12 516 ALA A O 1
ATOM 3678 N N . ARG A 1 517 ? -6.888 26.680 63.655 1.00 83.81 517 ARG A N 1
ATOM 3679 C CA . ARG A 1 517 ? -8.321 26.962 63.532 1.00 83.81 517 ARG A CA 1
ATOM 3680 C C . ARG A 1 517 ? -8.995 26.624 64.854 1.00 83.81 517 ARG A C 1
ATOM 3682 O O . ARG A 1 517 ? -8.689 25.596 65.451 1.00 83.81 517 ARG A O 1
ATOM 3689 N N . THR A 1 518 ? -9.932 27.452 65.296 1.00 82.31 518 THR A N 1
ATOM 3690 C CA . THR A 1 518 ? -10.749 27.143 66.473 1.00 82.31 518 THR A CA 1
ATOM 3691 C C . THR A 1 518 ? -11.874 26.195 66.066 1.00 82.31 518 THR A C 1
ATOM 3693 O O . THR A 1 518 ? -12.723 26.564 65.258 1.00 82.31 518 THR A O 1
ATOM 3696 N N . ILE A 1 519 ? -11.893 24.980 66.615 1.00 74.44 519 ILE A N 1
ATOM 3697 C CA . ILE A 1 519 ? -12.954 23.984 66.408 1.00 74.44 519 ILE A CA 1
ATOM 3698 C C . ILE A 1 519 ? -13.503 23.631 67.789 1.00 74.44 519 ILE A C 1
ATOM 3700 O O . ILE A 1 519 ? -12.752 23.205 68.661 1.00 74.44 519 ILE A O 1
ATOM 3704 N N . GLY A 1 520 ? -14.795 23.881 68.023 1.00 68.75 520 GLY A N 1
ATOM 3705 C CA . GLY A 1 520 ? -15.417 23.651 69.333 1.00 68.75 520 GLY A CA 1
ATOM 3706 C C . GLY A 1 520 ? -14.734 24.410 70.480 1.00 68.75 520 GLY A C 1
ATOM 3707 O O . GLY A 1 520 ? -14.568 23.862 71.560 1.00 68.75 520 GLY A O 1
ATOM 3708 N N . GLY A 1 521 ? -14.261 25.639 70.242 1.00 75.56 521 GLY A N 1
ATOM 3709 C CA . GLY A 1 521 ? -13.569 26.456 71.251 1.00 75.56 521 GLY A CA 1
ATOM 3710 C C . GLY A 1 521 ? -12.110 26.070 71.532 1.00 75.56 521 GLY A C 1
ATOM 3711 O O . GLY A 1 521 ? -11.450 26.766 72.299 1.00 75.56 521 GLY A O 1
ATOM 3712 N N . VAL A 1 522 ? -11.578 25.019 70.896 1.00 77.62 522 VAL A N 1
ATOM 3713 C CA . VAL A 1 522 ? -10.184 24.580 71.061 1.00 77.62 522 VAL A CA 1
ATOM 3714 C C . VAL A 1 522 ? -9.378 24.856 69.797 1.00 77.62 522 VAL A C 1
ATOM 3716 O O . VAL A 1 522 ? -9.841 24.647 68.675 1.00 77.62 522 VAL A O 1
ATOM 3719 N N . SER A 1 523 ? -8.158 25.357 69.986 1.00 82.81 523 SER A N 1
ATOM 3720 C CA . SER A 1 523 ? -7.211 25.627 68.906 1.00 82.81 523 SER A CA 1
ATOM 3721 C C . SER A 1 523 ? -6.675 24.315 68.334 1.00 82.81 523 SER A C 1
ATOM 3723 O O . SER A 1 523 ? -6.031 23.539 69.038 1.00 82.81 523 SER A O 1
ATOM 3725 N N . PHE A 1 524 ? -6.935 24.065 67.053 1.00 86.38 524 PHE A N 1
ATOM 3726 C CA . PHE A 1 524 ? -6.511 22.866 66.346 1.00 86.38 524 PHE A CA 1
ATOM 3727 C C . PHE A 1 524 ? -5.601 23.209 65.178 1.00 86.38 524 PHE A C 1
ATOM 3729 O O . PHE A 1 524 ? -5.891 24.080 64.355 1.00 86.38 524 PHE A O 1
ATOM 3736 N N . ASN A 1 525 ? -4.490 22.488 65.094 1.00 84.62 525 ASN A N 1
ATOM 3737 C CA . ASN A 1 525 ? -3.490 22.696 64.064 1.00 84.62 525 ASN A CA 1
ATOM 3738 C C . ASN A 1 525 ? -3.040 21.394 63.383 1.00 84.62 525 ASN A C 1
ATOM 3740 O O . ASN A 1 525 ? -2.092 21.441 62.617 1.00 84.62 525 ASN A O 1
ATOM 3744 N N . GLY A 1 526 ? -3.703 20.257 63.610 1.00 78.69 526 GLY A N 1
ATOM 3745 C CA . GLY A 1 526 ? -3.440 19.026 62.856 1.00 78.69 526 GLY A CA 1
ATOM 3746 C C . GLY A 1 526 ? -2.249 18.175 63.305 1.00 78.69 526 GLY A C 1
ATOM 3747 O O . GLY A 1 526 ? -2.125 17.065 62.804 1.00 78.69 526 GLY A O 1
ATOM 3748 N N . THR A 1 527 ? -1.418 18.613 64.262 1.00 81.94 527 THR A N 1
ATOM 3749 C CA . THR A 1 527 ? -0.242 17.821 64.701 1.00 81.94 527 THR A CA 1
ATOM 3750 C C . THR A 1 527 ? -0.575 16.616 65.579 1.00 81.94 527 THR A C 1
ATOM 3752 O O . THR A 1 527 ? 0.294 15.790 65.833 1.00 81.94 527 THR A O 1
ATOM 3755 N N . ALA A 1 528 ? -1.798 16.532 66.098 1.00 82.06 528 ALA A N 1
ATOM 3756 C CA . ALA A 1 528 ? -2.289 15.437 66.930 1.00 82.06 528 ALA A CA 1
ATOM 3757 C C . ALA A 1 528 ? -3.807 15.298 66.752 1.00 82.06 528 ALA A C 1
ATOM 3759 O O . ALA A 1 528 ? -4.446 16.204 66.215 1.00 82.06 528 ALA A O 1
ATOM 3760 N N . ASN A 1 529 ? -4.392 14.198 67.235 1.00 74.19 529 ASN A N 1
ATOM 3761 C CA . ASN A 1 529 ? -5.848 14.065 67.318 1.00 74.19 529 ASN A CA 1
ATOM 3762 C C . ASN A 1 529 ? -6.439 15.215 68.149 1.00 74.19 529 ASN A C 1
ATOM 3764 O O . ASN A 1 529 ? -5.880 15.607 69.175 1.00 74.19 529 ASN A O 1
ATOM 3768 N N . ILE A 1 530 ? -7.565 15.770 67.698 1.00 79.31 530 ILE A N 1
ATOM 3769 C CA . ILE A 1 530 ? -8.221 16.877 68.392 1.00 79.31 530 ILE A CA 1
ATOM 3770 C C . ILE A 1 530 ? -8.962 16.366 69.630 1.00 79.31 530 ILE A C 1
ATOM 3772 O O . ILE A 1 530 ? -9.803 15.472 69.540 1.00 79.31 530 ILE A O 1
ATOM 3776 N N . ASN A 1 531 ? -8.658 16.960 70.780 1.00 76.69 531 ASN A N 1
ATOM 3777 C CA . ASN A 1 531 ? -9.364 16.713 72.031 1.00 76.69 531 ASN A CA 1
ATOM 3778 C C . ASN A 1 531 ? -10.395 17.821 72.243 1.00 76.69 531 ASN A C 1
ATOM 3780 O O . ASN A 1 531 ? -10.050 18.953 72.586 1.00 76.69 531 ASN A O 1
ATOM 3784 N N . LEU A 1 532 ? -11.654 17.498 71.965 1.00 74.44 532 LEU A N 1
ATOM 3785 C CA . LEU A 1 532 ? -12.791 18.392 72.115 1.00 74.44 532 LEU A CA 1
ATOM 3786 C C . LEU A 1 532 ? -13.390 18.195 73.522 1.00 74.44 532 LEU A C 1
ATOM 3788 O O . LEU A 1 532 ? -13.854 17.089 73.839 1.00 74.44 532 LEU A O 1
ATOM 3792 N N . PRO A 1 533 ? -13.384 19.236 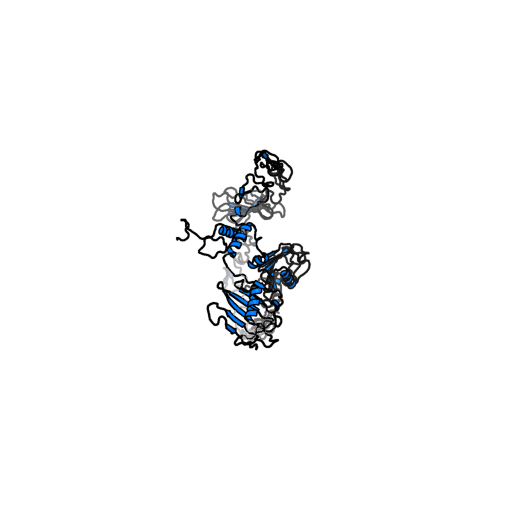74.379 1.00 69.81 533 PRO A N 1
ATOM 3793 C CA . PRO A 1 533 ? -13.924 19.163 75.730 1.00 69.81 533 PRO A CA 1
ATOM 3794 C C . PRO A 1 533 ? -15.397 18.738 75.672 1.00 69.81 533 PRO A C 1
ATOM 3796 O O . PRO A 1 533 ? -16.167 19.360 74.960 1.00 69.81 533 PRO A O 1
ATOM 3799 N N . GLY A 1 534 ? -15.801 17.685 76.387 1.00 65.75 534 GLY A N 1
ATOM 3800 C CA . GLY A 1 534 ? -17.183 17.170 76.377 1.00 65.75 534 GLY A CA 1
ATOM 3801 C C . GLY A 1 534 ? -17.507 16.133 75.287 1.00 65.75 534 GLY A C 1
ATOM 3802 O O . GLY A 1 534 ? -18.621 15.612 75.280 1.00 65.75 534 GLY A O 1
ATOM 3803 N N . VAL A 1 535 ? -16.551 15.796 74.406 1.00 68.69 535 VAL A N 1
ATOM 3804 C CA . VAL A 1 535 ? -16.690 14.733 73.386 1.00 68.69 535 VAL A CA 1
ATOM 3805 C C . VAL A 1 535 ? -15.725 13.572 73.646 1.00 68.69 535 VAL A C 1
ATOM 3807 O O . VAL A 1 535 ? -16.168 12.440 73.806 1.00 68.69 535 VAL A O 1
ATOM 3810 N N . ASN A 1 536 ? -14.414 13.831 73.705 1.00 66.44 536 ASN A N 1
ATOM 3811 C CA . ASN A 1 536 ? -13.382 12.797 73.905 1.00 66.44 536 ASN A CA 1
ATOM 3812 C C . ASN A 1 536 ? -12.363 13.123 75.014 1.00 66.44 536 ASN A C 1
ATOM 3814 O O . ASN A 1 536 ? -11.539 12.275 75.349 1.00 66.44 536 ASN A O 1
ATOM 3818 N N . THR A 1 537 ? -12.450 14.305 75.632 1.00 65.62 537 THR A N 1
ATOM 3819 C CA . THR A 1 537 ? -11.775 14.639 76.897 1.00 65.62 537 THR A CA 1
ATOM 3820 C C . THR A 1 537 ? -12.733 15.348 77.851 1.00 65.62 537 THR A C 1
ATOM 3822 O O . THR A 1 537 ? -13.629 16.074 77.413 1.00 65.62 537 THR A O 1
ATOM 3825 N N . THR A 1 538 ? -12.548 15.164 79.161 1.00 60.56 538 THR A N 1
ATOM 3826 C CA . THR A 1 538 ? -13.385 15.775 80.206 1.00 60.56 538 THR A CA 1
ATOM 3827 C C . THR A 1 538 ? -13.418 17.299 80.049 1.00 60.56 538 THR A C 1
ATOM 3829 O O . THR A 1 538 ? -12.371 17.937 79.953 1.00 60.56 538 THR A O 1
ATOM 3832 N N . GLY A 1 539 ? -14.611 17.896 79.987 1.00 64.44 539 GLY A N 1
ATOM 3833 C CA . GLY A 1 539 ? -14.772 19.318 79.688 1.00 64.44 539 GLY A CA 1
ATOM 3834 C C . GLY A 1 539 ? -16.182 19.849 79.938 1.00 64.44 539 GLY A C 1
ATOM 3835 O O . GLY A 1 539 ? -17.133 19.082 80.000 1.00 64.44 539 GLY A O 1
ATOM 3836 N N . ASN A 1 540 ? -16.304 21.174 80.056 1.00 59.69 540 ASN A N 1
ATOM 3837 C CA . ASN A 1 540 ? -17.533 21.913 80.391 1.00 59.69 540 ASN A CA 1
ATOM 3838 C C . ASN A 1 540 ? -18.446 22.198 79.171 1.00 59.69 540 ASN A C 1
ATOM 3840 O O . ASN A 1 540 ? -19.170 23.190 79.140 1.00 59.69 540 ASN A O 1
ATOM 3844 N N . GLN A 1 541 ? -18.373 21.396 78.105 1.00 56.75 541 GLN A N 1
ATOM 3845 C CA . GLN A 1 541 ? -19.289 21.557 76.969 1.00 56.75 541 GLN A CA 1
ATOM 3846 C C . GLN A 1 541 ? -20.520 20.692 77.195 1.00 56.75 541 GLN A C 1
ATOM 3848 O O . GLN A 1 541 ? -20.418 19.517 77.538 1.00 56.75 541 GLN A O 1
ATOM 3853 N N . ASN A 1 542 ? -21.690 21.293 77.014 1.00 58.97 542 ASN A N 1
ATOM 3854 C CA . ASN A 1 542 ? -22.962 20.656 77.294 1.00 58.97 542 ASN A CA 1
ATOM 3855 C C . ASN A 1 542 ? -23.362 19.680 76.166 1.00 58.97 542 ASN A C 1
ATOM 3857 O O . ASN A 1 542 ? -24.097 20.047 75.253 1.00 58.97 542 ASN A O 1
ATOM 3861 N N . THR A 1 543 ? -22.886 18.436 76.235 1.00 58.41 543 THR A N 1
ATOM 3862 C CA . THR A 1 543 ? -23.305 17.309 75.382 1.00 58.41 543 THR A CA 1
ATOM 3863 C C . THR A 1 543 ? -24.418 16.491 76.047 1.00 58.41 543 THR A C 1
ATOM 3865 O O . THR A 1 543 ? -24.338 15.269 76.101 1.00 58.41 543 THR A O 1
ATOM 3868 N N . THR A 1 544 ? -25.457 17.147 76.586 1.00 53.22 544 THR A N 1
ATOM 3869 C CA . THR A 1 544 ? -26.572 16.545 77.363 1.00 53.22 544 THR A CA 1
ATOM 3870 C C . THR A 1 544 ? -27.488 15.607 76.561 1.00 53.22 544 THR A C 1
ATOM 3872 O O . THR A 1 544 ? -28.701 15.767 76.488 1.00 53.22 544 THR A O 1
ATOM 3875 N N . GLY A 1 545 ? -26.908 14.560 75.992 1.00 56.06 545 GLY A N 1
ATOM 3876 C CA . GLY A 1 545 ? -27.578 13.364 75.529 1.00 56.06 545 GLY A CA 1
ATOM 3877 C C . GLY A 1 545 ? -26.754 12.166 75.975 1.00 56.06 545 GLY A C 1
ATOM 3878 O O . GLY A 1 545 ? -25.739 11.830 75.377 1.00 56.06 545 GLY A O 1
ATOM 3879 N N . ASN A 1 546 ? -27.213 11.495 77.021 1.00 57.66 546 ASN A N 1
ATOM 3880 C CA . ASN A 1 546 ? -26.678 10.252 77.572 1.00 57.66 546 ASN A CA 1
ATOM 3881 C C . ASN A 1 546 ? -26.930 9.031 76.656 1.00 57.66 546 ASN A C 1
ATOM 3883 O O . ASN A 1 546 ? -27.140 7.930 77.139 1.00 57.66 546 ASN A O 1
ATOM 3887 N N . ALA A 1 547 ? -26.898 9.180 75.328 1.00 57.41 547 ALA A N 1
ATOM 3888 C CA . ALA A 1 547 ? -27.369 8.162 74.381 1.00 57.41 547 ALA A CA 1
ATOM 3889 C C . ALA A 1 547 ? -26.682 6.786 74.514 1.00 57.41 547 ALA A C 1
ATOM 3891 O O . ALA A 1 547 ? -27.327 5.767 74.296 1.00 57.41 547 ALA A O 1
ATOM 3892 N N . ALA A 1 548 ? -25.402 6.741 74.899 1.00 53.19 548 ALA A N 1
ATOM 3893 C CA . ALA A 1 548 ? -24.661 5.484 75.045 1.00 53.19 548 ALA A CA 1
ATOM 3894 C C . ALA A 1 548 ? -24.798 4.823 76.436 1.00 53.19 548 ALA A C 1
ATOM 3896 O O . ALA A 1 548 ? -24.407 3.671 76.594 1.00 53.19 548 ALA A O 1
ATOM 3897 N N . THR A 1 549 ? -25.338 5.525 77.442 1.00 60.03 549 THR A N 1
ATOM 3898 C CA . THR A 1 549 ? -25.446 5.042 78.838 1.00 60.03 549 THR A CA 1
ATOM 3899 C C . THR A 1 549 ? -26.819 5.281 79.479 1.00 60.03 549 THR A C 1
ATOM 3901 O O . THR A 1 549 ? -27.010 4.992 80.661 1.00 60.03 549 THR A O 1
ATOM 3904 N N . ALA A 1 550 ? -27.791 5.807 78.731 1.00 62.03 550 ALA A N 1
ATOM 3905 C CA . ALA A 1 550 ? -29.121 6.133 79.226 1.00 62.03 550 ALA A CA 1
ATOM 3906 C C . ALA A 1 550 ? -29.906 4.858 79.539 1.00 62.03 550 ALA A C 1
ATOM 3908 O O . ALA A 1 550 ? -30.538 4.262 78.674 1.00 62.03 550 ALA A O 1
ATOM 3909 N N . THR A 1 551 ? -29.903 4.481 80.812 1.00 65.31 551 THR A N 1
ATOM 3910 C CA . THR A 1 551 ? -30.827 3.493 81.375 1.00 65.31 551 THR A CA 1
ATOM 3911 C C . THR A 1 551 ? -32.150 4.128 81.805 1.00 65.31 551 THR A C 1
ATOM 3913 O O . THR A 1 551 ? -33.077 3.401 82.137 1.00 65.31 551 THR A O 1
ATOM 3916 N N . LYS A 1 552 ? -32.262 5.473 81.804 1.00 76.12 552 LYS A N 1
ATOM 3917 C CA . LYS A 1 552 ? -33.503 6.215 82.087 1.00 76.12 552 LYS A CA 1
ATOM 3918 C C . LYS A 1 552 ? -33.697 7.455 81.187 1.00 76.12 552 LYS A C 1
ATOM 3920 O O . LYS A 1 552 ? -32.724 8.120 80.833 1.00 76.12 552 LYS A O 1
ATOM 3925 N N . LEU A 1 553 ? -34.944 7.823 80.880 1.00 73.69 553 LEU A N 1
ATOM 3926 C CA . LEU A 1 553 ? -35.376 9.068 80.236 1.00 73.69 553 LEU A CA 1
ATOM 3927 C C . LEU A 1 553 ? -35.274 10.232 81.231 1.00 73.69 553 LEU A C 1
ATOM 3929 O O . LEU A 1 553 ? -35.778 10.144 82.347 1.00 73.69 553 LEU A O 1
ATOM 3933 N N . GLN A 1 554 ? -34.703 11.363 80.803 1.00 71.62 554 GLN A N 1
ATOM 3934 C CA . GLN A 1 554 ? -34.550 12.559 81.649 1.00 71.62 554 GLN A CA 1
ATOM 3935 C C . GLN A 1 554 ? -35.893 13.155 82.114 1.00 71.62 554 GLN A C 1
ATOM 3937 O O . GLN A 1 554 ? -35.971 13.803 83.155 1.00 71.62 554 GLN A O 1
ATOM 3942 N N . THR A 1 555 ? -36.971 12.925 81.362 1.00 77.06 555 THR A N 1
ATOM 3943 C CA . THR A 1 555 ? -38.344 13.210 81.791 1.00 77.06 555 THR A CA 1
ATOM 3944 C C . THR A 1 555 ? -39.210 12.002 81.464 1.00 77.06 555 THR A C 1
ATOM 3946 O O . THR A 1 555 ? -39.374 11.665 80.289 1.00 77.06 555 THR A O 1
ATOM 3949 N N . ALA A 1 556 ? -39.761 11.352 82.493 1.00 79.38 556 ALA A N 1
ATOM 3950 C CA . ALA A 1 556 ? -40.636 10.196 82.331 1.00 79.38 556 ALA A CA 1
ATOM 3951 C C . ALA A 1 556 ? -41.837 10.545 81.436 1.00 79.38 556 ALA A C 1
ATOM 3953 O O . ALA A 1 556 ? -42.510 11.562 81.626 1.00 79.38 556 ALA A O 1
ATOM 3954 N N . ARG A 1 557 ? -42.108 9.702 80.440 1.00 85.19 557 ARG A N 1
ATOM 3955 C CA . ARG A 1 557 ? -43.254 9.848 79.532 1.00 85.19 557 ARG A CA 1
ATOM 3956 C C . ARG A 1 557 ? -44.402 8.994 80.059 1.00 85.19 557 ARG A C 1
ATOM 3958 O O . ARG A 1 557 ? -44.164 7.931 80.616 1.00 85.19 557 ARG A O 1
ATOM 3965 N N . LYS A 1 558 ? -45.652 9.423 79.878 1.00 85.00 558 LYS A N 1
ATOM 3966 C CA . LYS A 1 558 ? -46.807 8.571 80.196 1.00 85.00 558 LYS A CA 1
ATOM 3967 C C . LYS A 1 558 ? -47.147 7.690 78.994 1.00 85.00 558 LYS A C 1
ATOM 3969 O O . LYS A 1 558 ? -47.444 8.221 77.929 1.00 85.00 558 LYS A O 1
ATOM 3974 N N . ILE A 1 559 ? -47.150 6.373 79.175 1.00 80.25 559 ILE A N 1
ATOM 3975 C CA . ILE A 1 559 ? -47.690 5.400 78.218 1.00 80.25 559 ILE A CA 1
ATOM 3976 C C . ILE A 1 559 ? -48.968 4.852 78.844 1.00 80.25 559 ILE A C 1
ATOM 3978 O O . ILE A 1 559 ? -48.925 4.302 79.941 1.00 80.25 559 ILE A O 1
ATOM 3982 N N . ALA A 1 560 ? -50.116 5.057 78.189 1.00 74.50 560 ALA A N 1
ATOM 3983 C CA . ALA A 1 560 ? -51.409 4.580 78.696 1.00 74.50 560 ALA A CA 1
ATOM 3984 C C . ALA A 1 560 ? -51.731 5.063 80.139 1.00 74.50 560 ALA A C 1
ATOM 3986 O O . ALA A 1 560 ? -52.286 4.346 80.973 1.00 74.50 560 ALA A O 1
ATOM 3987 N N . GLY A 1 561 ? -51.324 6.302 80.451 1.00 80.44 561 GLY A N 1
ATOM 3988 C CA . GLY A 1 561 ? -51.483 6.935 81.766 1.00 80.44 561 GLY A CA 1
ATOM 3989 C C . GLY A 1 561 ? -50.395 6.600 82.797 1.00 80.44 561 GLY A C 1
ATOM 3990 O O . GLY A 1 561 ? -50.279 7.328 83.783 1.00 80.44 561 GLY A O 1
ATOM 3991 N N . VAL A 1 562 ? -49.558 5.583 82.554 1.00 83.06 562 VAL A N 1
ATOM 3992 C CA . VAL A 1 562 ? -48.491 5.130 83.467 1.00 83.06 562 VAL A CA 1
ATOM 3993 C C . VAL A 1 562 ? -47.162 5.787 83.106 1.00 83.06 562 VAL A C 1
ATOM 3995 O O . VAL A 1 562 ? -46.767 5.797 81.942 1.00 83.06 562 VAL A O 1
ATOM 3998 N N . ALA A 1 563 ? -46.472 6.363 84.094 1.00 84.19 563 ALA A N 1
ATOM 3999 C CA . ALA A 1 563 ? -45.167 6.985 83.889 1.00 84.19 563 ALA A CA 1
ATOM 4000 C C . ALA A 1 563 ? -44.091 5.925 83.608 1.00 84.19 563 ALA A C 1
ATOM 4002 O O . ALA A 1 563 ? -43.955 4.957 84.350 1.00 84.19 563 ALA A O 1
ATOM 4003 N N . PHE A 1 564 ? -43.319 6.134 82.548 1.00 87.75 564 PHE A N 1
ATOM 4004 C CA . PHE A 1 564 ? -42.241 5.267 82.106 1.00 87.75 564 PHE A CA 1
ATOM 4005 C C . PHE A 1 564 ? -41.007 6.094 81.793 1.00 87.75 564 PHE A C 1
ATOM 4007 O O . PHE A 1 564 ? -41.046 7.044 81.003 1.00 87.75 564 PHE A O 1
ATOM 4014 N N . ASP A 1 565 ? -39.903 5.712 82.418 1.00 85.44 565 ASP A N 1
ATOM 4015 C CA . ASP A 1 565 ? -38.599 6.301 82.182 1.00 85.44 565 ASP A CA 1
ATOM 4016 C C . ASP A 1 565 ? -37.601 5.301 81.590 1.00 85.44 565 ASP A C 1
ATOM 4018 O O . ASP A 1 565 ? -36.470 5.682 81.370 1.00 85.44 565 ASP A O 1
ATOM 4022 N N . GLY A 1 566 ? -37.975 4.057 81.274 1.00 80.38 566 GLY A N 1
ATOM 4023 C CA . GLY A 1 566 ? -37.052 3.083 80.670 1.00 80.38 566 GLY A CA 1
ATOM 4024 C C . GLY A 1 566 ? -36.137 2.349 81.646 1.00 80.38 566 GLY A C 1
ATOM 4025 O O . GLY A 1 566 ? -35.358 1.508 81.211 1.00 80.38 566 GLY A O 1
ATOM 4026 N N . SER A 1 567 ? -36.247 2.622 82.948 1.00 82.12 567 SER A N 1
ATOM 4027 C CA . SER A 1 567 ? -35.355 2.040 83.956 1.00 82.12 567 SER A CA 1
ATOM 4028 C C . SER A 1 567 ? -35.706 0.649 84.462 1.00 82.12 567 SER A C 1
ATOM 4030 O O . SER A 1 567 ? -34.896 0.021 85.141 1.00 82.12 567 SER A O 1
ATOM 4032 N N . ALA A 1 568 ? -36.906 0.187 84.138 1.00 81.81 568 ALA A N 1
ATOM 4033 C CA . ALA A 1 568 ? -37.419 -1.152 84.376 1.00 81.81 568 ALA A CA 1
ATOM 4034 C C . ALA A 1 568 ? -38.533 -1.431 83.356 1.00 81.81 568 ALA A C 1
ATOM 4036 O O . ALA A 1 568 ? -39.051 -0.493 82.740 1.00 81.81 568 ALA A O 1
ATOM 4037 N N . ASP A 1 569 ? -38.926 -2.695 83.203 1.00 77.94 569 ASP A N 1
ATOM 4038 C CA . ASP A 1 569 ? -40.045 -3.072 82.337 1.00 77.94 569 ASP A CA 1
ATOM 4039 C C . ASP A 1 569 ? -41.352 -2.406 82.793 1.00 77.94 569 ASP A C 1
ATOM 4041 O O . ASP A 1 569 ? -41.668 -2.327 83.984 1.00 77.94 569 ASP A O 1
ATOM 4045 N N . ILE A 1 570 ? -42.140 -1.918 81.833 1.00 85.88 570 ILE A N 1
ATOM 4046 C CA . ILE A 1 570 ? -43.426 -1.277 82.112 1.00 85.88 570 ILE A CA 1
ATOM 4047 C C . ILE A 1 570 ? -44.524 -2.331 82.273 1.00 85.88 570 ILE A C 1
ATOM 4049 O O . ILE A 1 570 ? -44.759 -3.146 81.385 1.00 85.88 570 ILE A O 1
ATOM 4053 N N . THR A 1 571 ? -45.242 -2.290 83.396 1.00 79.19 571 THR A N 1
ATOM 4054 C CA . THR A 1 571 ? -46.434 -3.123 83.606 1.00 79.19 571 THR A CA 1
ATOM 4055 C C . THR A 1 571 ? -47.683 -2.307 83.291 1.00 79.19 571 THR A C 1
ATOM 4057 O O . THR A 1 571 ? -47.974 -1.323 83.969 1.00 79.19 571 THR A O 1
ATOM 4060 N N . LEU A 1 572 ? -48.428 -2.710 82.262 1.00 81.25 572 LEU A N 1
ATOM 4061 C CA . LEU A 1 572 ? -49.696 -2.092 81.872 1.00 81.25 572 LEU A CA 1
ATOM 4062 C C . LEU A 1 572 ? -50.851 -3.023 82.244 1.00 81.25 572 LEU A C 1
ATOM 4064 O O . LEU A 1 572 ? -50.873 -4.189 81.855 1.00 81.25 572 LEU A O 1
ATOM 4068 N N . THR A 1 573 ? -51.813 -2.511 83.007 1.00 79.00 573 THR A N 1
ATOM 4069 C CA . THR A 1 573 ? -53.026 -3.254 83.373 1.00 79.00 573 THR A CA 1
ATOM 4070 C C . THR A 1 573 ? -54.084 -3.133 82.276 1.00 79.00 573 THR A C 1
ATOM 4072 O O . THR A 1 573 ? -54.022 -2.231 81.439 1.00 79.00 573 THR A O 1
ATOM 4075 N N . ALA A 1 574 ? -55.091 -4.010 82.282 1.00 74.38 574 ALA A N 1
ATOM 4076 C CA . ALA A 1 574 ? -56.172 -3.973 81.293 1.00 74.38 574 ALA A CA 1
ATOM 4077 C C . ALA A 1 574 ? -56.878 -2.595 81.256 1.00 74.38 574 ALA A C 1
ATOM 4079 O O . ALA A 1 574 ? -57.157 -2.072 80.181 1.00 74.38 574 ALA A O 1
ATOM 4080 N N . ALA A 1 575 ? -57.011 -1.932 82.412 1.00 74.69 575 ALA A N 1
ATOM 4081 C CA . ALA A 1 575 ? -57.538 -0.573 82.523 1.00 74.69 575 ALA A CA 1
ATOM 4082 C C . ALA A 1 575 ? -56.662 0.494 81.838 1.00 74.69 575 ALA A C 1
ATOM 4084 O O . ALA A 1 575 ? -57.191 1.447 81.276 1.00 74.69 575 ALA A O 1
ATOM 4085 N N . ASN A 1 576 ? -55.331 0.339 81.833 1.00 82.12 576 ASN A N 1
ATOM 4086 C CA . ASN A 1 576 ? -54.447 1.265 81.117 1.00 82.12 576 ASN A CA 1
ATOM 4087 C C . ASN A 1 576 ? -54.688 1.204 79.600 1.00 82.12 576 ASN A C 1
ATOM 4089 O O . ASN A 1 576 ? -54.578 2.211 78.907 1.00 82.12 576 ASN A O 1
ATOM 4093 N N . LEU A 1 577 ? -55.054 0.030 79.086 1.00 81.00 577 LEU A N 1
ATOM 4094 C CA . LEU A 1 577 ? -55.196 -0.242 77.657 1.00 81.00 577 LEU A CA 1
ATOM 4095 C C . LEU A 1 577 ? -56.646 -0.173 77.150 1.00 81.00 577 LEU A C 1
ATOM 4097 O O . LEU A 1 577 ? -56.881 -0.510 75.992 1.00 81.00 577 LEU A O 1
ATOM 4101 N N . ASN A 1 578 ? -57.613 0.234 77.985 1.00 77.12 578 ASN A N 1
ATOM 4102 C CA . ASN A 1 578 ? -59.053 0.102 77.703 1.00 77.12 578 ASN A CA 1
ATOM 4103 C C . ASN A 1 578 ? -59.454 -1.333 77.289 1.00 77.12 578 ASN A C 1
ATOM 4105 O O . ASN A 1 578 ? -60.284 -1.532 76.402 1.00 77.12 578 ASN A O 1
ATOM 4109 N N . ALA A 1 579 ? -58.847 -2.338 77.921 1.00 72.94 579 ALA A N 1
ATOM 4110 C CA . ALA A 1 579 ? -59.113 -3.757 77.709 1.00 72.94 579 ALA A CA 1
ATOM 4111 C C . ALA A 1 579 ? -59.811 -4.373 78.936 1.00 72.94 579 ALA A C 1
ATOM 4113 O O . ALA A 1 579 ? -59.612 -3.923 80.063 1.00 72.94 579 ALA A O 1
ATOM 4114 N N . TYR A 1 580 ? -60.601 -5.432 78.731 1.00 71.56 580 TYR A N 1
ATOM 4115 C CA . TYR A 1 580 ? -61.232 -6.183 79.823 1.00 71.56 580 TYR A CA 1
ATOM 4116 C C . TYR A 1 580 ? -60.245 -7.165 80.470 1.00 71.56 580 TYR A C 1
ATOM 4118 O O . TYR A 1 580 ? -59.476 -7.847 79.791 1.00 71.56 580 TYR A O 1
ATOM 4126 N N . THR A 1 581 ? -60.278 -7.273 81.794 1.00 74.88 581 THR A N 1
ATOM 4127 C CA . THR A 1 581 ? -59.508 -8.253 82.571 1.00 74.88 581 THR A CA 1
ATOM 4128 C C . THR A 1 581 ? -60.043 -9.674 82.376 1.00 74.88 581 THR A C 1
ATOM 4130 O O . THR A 1 581 ? -61.212 -9.887 82.054 1.00 74.88 581 THR A O 1
ATOM 4133 N N . LYS A 1 582 ? -59.211 -10.688 82.655 1.00 70.94 582 LYS A N 1
ATOM 4134 C CA . LYS A 1 582 ? -59.632 -12.102 82.638 1.00 70.94 582 LYS A CA 1
ATOM 4135 C C . LYS A 1 582 ? -60.864 -12.350 83.523 1.00 70.94 582 LYS A C 1
ATOM 4137 O O . LYS A 1 582 ? -61.727 -13.134 83.145 1.00 70.94 582 LYS A O 1
ATOM 4142 N N . THR A 1 583 ? -60.979 -11.657 84.656 1.00 71.31 583 THR A N 1
ATOM 4143 C CA . THR A 1 583 ? -62.135 -11.725 85.564 1.00 71.31 583 THR A CA 1
ATOM 4144 C C . THR A 1 583 ? -63.386 -11.091 84.953 1.00 71.31 583 THR A C 1
ATOM 4146 O O . THR A 1 583 ? -64.455 -11.686 85.023 1.00 71.31 583 THR A O 1
ATOM 4149 N N . GLU A 1 584 ? -63.271 -9.936 84.291 1.00 76.75 584 GLU A N 1
ATOM 4150 C CA . GLU A 1 584 ? -64.398 -9.298 83.591 1.00 76.75 584 GLU A CA 1
ATOM 4151 C C . GLU A 1 584 ? -64.881 -10.136 82.408 1.00 76.75 584 GLU A C 1
ATOM 4153 O O . GLU A 1 584 ? -66.082 -10.334 82.260 1.00 76.75 584 GLU A O 1
ATOM 4158 N N . VAL A 1 585 ? -63.962 -10.712 81.628 1.00 73.00 585 VAL A N 1
ATOM 4159 C CA . VAL A 1 585 ? -64.295 -11.666 80.561 1.00 73.00 585 VAL A CA 1
ATOM 4160 C C . VAL A 1 585 ? -64.952 -12.922 81.139 1.00 73.00 585 VAL A C 1
ATOM 4162 O O . VAL A 1 585 ? -65.937 -13.398 80.587 1.00 73.00 585 VAL A O 1
ATOM 4165 N N . THR A 1 586 ? -64.481 -13.429 82.283 1.00 68.12 586 THR A N 1
ATOM 4166 C CA . THR A 1 586 ? -65.096 -14.580 82.972 1.00 68.12 586 THR A CA 1
ATOM 4167 C C . THR A 1 586 ? -66.501 -14.242 83.484 1.00 68.12 586 THR A C 1
ATOM 4169 O O . THR A 1 586 ? -67.404 -15.069 83.377 1.00 68.12 586 THR A O 1
ATOM 4172 N N . ASN A 1 587 ? -66.733 -13.017 83.960 1.00 68.75 587 ASN A N 1
ATOM 4173 C CA . ASN A 1 587 ? -68.044 -12.543 84.411 1.00 68.75 587 ASN A CA 1
ATOM 4174 C C . ASN A 1 587 ? -69.014 -12.286 83.240 1.00 68.75 587 ASN A C 1
ATOM 4176 O O . ASN A 1 587 ? -70.193 -12.615 83.353 1.00 68.75 587 ASN A O 1
ATOM 4180 N N . LEU A 1 588 ? -68.526 -11.776 82.103 1.00 68.00 588 LEU A N 1
ATOM 4181 C CA . LEU A 1 588 ? -69.280 -11.638 80.846 1.00 68.00 588 LEU A CA 1
ATOM 4182 C C . LEU A 1 588 ? -69.626 -13.000 80.230 1.00 68.00 588 LEU A C 1
ATOM 4184 O O . LEU A 1 588 ? -70.738 -13.206 79.752 1.00 68.00 588 LEU A O 1
ATOM 4188 N N . LEU A 1 589 ? -68.704 -13.961 80.290 1.00 63.62 589 LEU A N 1
ATOM 4189 C CA . LEU A 1 589 ? -68.956 -15.333 79.853 1.00 63.62 589 LEU A CA 1
ATOM 4190 C C . LEU A 1 589 ? -69.970 -16.024 80.782 1.00 63.62 589 LEU A C 1
ATOM 4192 O O . LEU A 1 589 ? -70.866 -16.726 80.319 1.00 63.62 589 LEU A O 1
ATOM 4196 N N . SER A 1 590 ? -69.901 -15.741 82.087 1.00 55.78 590 SER A N 1
ATOM 4197 C CA . SER A 1 590 ? -70.864 -16.219 83.088 1.00 55.78 590 SER A CA 1
ATOM 4198 C C . SER A 1 590 ? -72.257 -15.588 82.944 1.00 55.78 590 SER A C 1
ATOM 4200 O O . SER A 1 590 ? -73.243 -16.205 83.346 1.00 55.78 590 SER A O 1
ATOM 4202 N N . SER A 1 591 ? -72.374 -14.387 82.364 1.00 54.25 591 SER A N 1
ATOM 4203 C CA . SER A 1 591 ? -73.669 -13.766 82.055 1.00 54.25 591 SER A CA 1
ATOM 4204 C C . SER A 1 591 ? -74.256 -14.254 80.724 1.00 54.25 591 SER A C 1
ATOM 4206 O O . SER A 1 591 ? -75.469 -14.438 80.644 1.00 54.25 591 SER A O 1
ATOM 4208 N N . TYR A 1 592 ? -73.420 -14.580 79.728 1.00 51.50 592 TYR A N 1
ATOM 4209 C CA . TYR A 1 592 ? -73.847 -15.189 78.456 1.00 51.50 592 TYR A CA 1
ATOM 4210 C C . TYR A 1 592 ? -74.378 -16.627 78.609 1.00 51.50 592 TYR A C 1
ATOM 4212 O O . TYR A 1 592 ? -75.268 -17.041 77.869 1.00 51.50 592 TYR A O 1
ATOM 4220 N N . VAL A 1 593 ? -73.902 -17.383 79.604 1.00 51.66 593 VAL A N 1
ATOM 4221 C CA . VAL A 1 593 ? -74.416 -18.736 79.912 1.00 51.66 593 VAL A CA 1
ATOM 4222 C C . VAL A 1 593 ? -75.764 -18.698 80.658 1.00 51.66 593 VAL A C 1
ATOM 4224 O O . VAL A 1 593 ? -76.495 -19.684 80.665 1.00 51.66 593 VAL A O 1
ATOM 4227 N N . LYS A 1 594 ? -76.173 -17.555 81.230 1.00 47.75 594 LYS A N 1
ATOM 4228 C CA . LYS A 1 594 ? -77.475 -17.417 81.915 1.00 47.75 594 LYS A CA 1
ATOM 4229 C C . LYS A 1 594 ? -78.662 -17.094 80.997 1.00 47.75 594 LYS A C 1
ATOM 4231 O O . LYS A 1 594 ? -79.786 -17.066 81.492 1.00 47.75 594 LYS A O 1
ATOM 4236 N N . SER A 1 595 ? -78.460 -16.889 79.692 1.00 44.34 595 SER A N 1
ATOM 4237 C CA . SER A 1 595 ? -79.542 -16.557 78.745 1.00 44.34 595 SER A CA 1
ATOM 4238 C C . SER A 1 595 ? -79.882 -17.651 77.720 1.00 44.34 595 SER A C 1
ATOM 4240 O O . SER A 1 595 ? -80.711 -17.416 76.845 1.00 44.34 595 SER A O 1
ATOM 4242 N N . SER A 1 596 ? -79.339 -18.869 77.848 1.00 39.59 596 SER A N 1
ATOM 4243 C CA . SER A 1 596 ? -79.809 -20.037 77.082 1.00 39.59 596 SER A CA 1
ATOM 4244 C C . SER A 1 596 ? -80.113 -21.217 78.010 1.00 39.59 596 SER A C 1
ATOM 4246 O O . SER A 1 596 ? -79.250 -21.986 78.420 1.00 39.59 596 SER A O 1
ATOM 4248 N N . SER A 1 597 ? -81.384 -21.347 78.383 1.00 48.53 597 SER A N 1
ATOM 4249 C CA . SER A 1 597 ? -81.908 -22.467 79.159 1.00 48.53 597 SER A CA 1
ATOM 4250 C C . SER A 1 597 ? -81.922 -23.754 78.321 1.00 48.53 597 SER A C 1
ATOM 4252 O O . SER A 1 597 ? -82.895 -24.032 77.621 1.00 48.53 597 SER A O 1
ATOM 4254 N N . LEU A 1 598 ? -80.868 -24.561 78.412 1.00 43.56 598 LEU A N 1
ATOM 4255 C CA . LEU A 1 598 ? -80.945 -25.996 78.135 1.00 43.56 598 LEU A CA 1
ATOM 4256 C C . LEU A 1 598 ? -81.221 -26.720 79.468 1.00 43.56 598 LEU A C 1
ATOM 4258 O O . LEU A 1 598 ? -80.401 -26.619 80.384 1.00 43.56 598 LEU A O 1
ATOM 4262 N N . PRO A 1 599 ? -82.374 -27.397 79.641 1.00 51.16 599 PRO A N 1
ATOM 4263 C CA . PRO A 1 599 ? -82.706 -28.081 80.888 1.00 51.16 599 PRO A CA 1
ATOM 4264 C C . PRO A 1 599 ? -81.693 -29.189 81.192 1.00 51.16 599 PRO A C 1
ATOM 4266 O O . PRO A 1 599 ? -81.267 -29.914 80.297 1.00 51.16 599 PRO A O 1
ATOM 4269 N N . SER A 1 600 ? -81.335 -29.336 82.468 1.00 56.53 600 SER A N 1
ATOM 4270 C CA . SER A 1 600 ? -80.387 -30.331 82.976 1.00 56.53 600 SER A CA 1
ATOM 4271 C C . SER A 1 600 ? -80.721 -31.759 82.508 1.00 56.53 600 SER A C 1
ATOM 4273 O O . SER A 1 600 ? -81.607 -32.402 83.074 1.00 56.53 600 SER A O 1
ATOM 4275 N N . MET A 1 601 ? -79.992 -32.277 81.519 1.00 50.06 601 MET A N 1
ATOM 4276 C CA . MET A 1 601 ? -80.019 -33.692 81.150 1.00 50.06 601 MET A CA 1
ATOM 4277 C C . MET A 1 601 ? -79.187 -34.470 82.173 1.00 50.06 601 MET A C 1
ATOM 4279 O O . MET A 1 601 ? -77.975 -34.292 82.259 1.00 50.06 601 MET A O 1
ATOM 4283 N N . THR A 1 602 ? -79.836 -35.295 82.994 1.00 57.00 602 THR A N 1
ATOM 4284 C CA . THR A 1 602 ? -79.144 -36.206 83.919 1.00 57.00 602 THR A CA 1
ATOM 4285 C C . THR A 1 602 ? -79.135 -37.603 83.312 1.00 57.00 602 THR A C 1
ATOM 4287 O O . THR A 1 602 ? -80.204 -38.163 83.079 1.00 57.00 602 THR A O 1
ATOM 4290 N N . VAL A 1 603 ? -77.944 -38.158 83.080 1.00 56.22 603 VAL A N 1
ATOM 4291 C CA . VAL A 1 603 ? -77.731 -39.558 82.678 1.00 56.22 603 VAL A CA 1
ATOM 4292 C C . VAL A 1 603 ? -77.275 -40.324 83.921 1.00 56.22 603 VAL A C 1
ATOM 4294 O O . VAL A 1 603 ? -76.250 -39.971 84.502 1.00 56.22 603 VAL A O 1
ATOM 4297 N N . ARG A 1 604 ? -78.022 -41.341 84.371 1.00 61.72 604 ARG A N 1
ATOM 4298 C CA . ARG A 1 604 ? -77.560 -42.241 85.450 1.00 61.72 604 ARG A CA 1
ATOM 4299 C C . ARG A 1 604 ? -76.901 -43.486 84.857 1.00 61.72 604 ARG A C 1
ATOM 4301 O O . ARG A 1 604 ? -77.478 -44.124 83.984 1.00 61.72 604 ARG A O 1
ATOM 4308 N N . THR A 1 605 ? -75.732 -43.851 85.383 1.00 53.16 605 THR A N 1
ATOM 4309 C CA . THR A 1 605 ? -74.918 -45.002 84.940 1.00 53.16 605 THR A CA 1
ATOM 4310 C C . THR A 1 605 ? -74.621 -46.019 86.055 1.00 53.16 605 THR A C 1
ATOM 4312 O O . THR A 1 605 ? -73.845 -46.945 85.844 1.00 53.16 605 THR A O 1
ATOM 4315 N N . SER A 1 606 ? -75.210 -45.873 87.249 1.00 52.78 606 SER A N 1
ATOM 4316 C CA . SER A 1 606 ? -74.947 -46.733 88.417 1.00 52.78 606 SER A CA 1
ATOM 4317 C C . SER A 1 606 ? -76.048 -47.776 88.632 1.00 52.78 606 SER A C 1
ATOM 4319 O O . SER A 1 606 ? -77.205 -47.382 88.773 1.00 52.78 606 SER A O 1
ATOM 4321 N N . SER A 1 607 ? -75.671 -49.056 88.738 1.00 52.53 607 SER A N 1
ATOM 4322 C CA . SER A 1 607 ? -76.548 -50.213 88.987 1.00 52.53 607 SER A CA 1
ATOM 4323 C C . SER A 1 607 ? -77.372 -50.076 90.272 1.00 52.53 607 SER A C 1
ATOM 4325 O O . SER A 1 607 ? -76.804 -49.902 91.352 1.00 52.53 607 SER A O 1
ATOM 4327 N N . VAL A 1 608 ? -78.693 -50.223 90.178 1.00 56.50 608 VAL A N 1
ATOM 4328 C CA . VAL A 1 608 ? -79.618 -50.271 91.327 1.00 56.50 608 VAL A CA 1
ATOM 4329 C C . VAL A 1 608 ? -80.291 -51.644 91.334 1.00 56.50 608 VAL A C 1
ATOM 4331 O O . VAL A 1 608 ? -80.728 -52.076 90.286 1.00 56.50 608 VAL A O 1
ATOM 4334 N N . SER A 1 609 ? -80.370 -52.373 92.447 1.00 53.59 609 SER A N 1
ATOM 4335 C CA . SER A 1 609 ? -81.032 -53.694 92.483 1.00 53.59 609 SER A CA 1
ATOM 4336 C C . SER A 1 609 ? -82.557 -53.552 92.575 1.00 53.59 609 SER A C 1
ATOM 4338 O O . SER A 1 609 ? -83.021 -52.854 93.479 1.00 53.59 609 SER A O 1
ATOM 4340 N N . GLY A 1 610 ? -83.341 -54.232 91.723 1.00 54.75 610 GLY A N 1
ATOM 4341 C CA . GLY A 1 610 ? -84.791 -54.347 91.967 1.00 54.75 610 GLY A CA 1
ATOM 4342 C C . GLY A 1 610 ? -85.735 -54.676 90.801 1.00 54.75 610 GLY A C 1
ATOM 4343 O O . GLY A 1 610 ? -86.931 -54.440 90.945 1.00 54.75 610 GLY A O 1
ATOM 4344 N N . GLY A 1 611 ? -85.270 -55.166 89.650 1.00 55.25 611 GLY A N 1
ATOM 4345 C CA . GLY A 1 611 ? -86.172 -55.579 88.572 1.00 55.25 611 GLY A CA 1
ATOM 4346 C C . GLY A 1 611 ? -86.689 -57.008 88.742 1.00 55.25 611 GLY A C 1
ATOM 4347 O O . GLY A 1 611 ? -86.081 -57.925 88.205 1.00 55.25 611 GLY A O 1
ATOM 4348 N N . ASP A 1 612 ? -87.811 -57.206 89.436 1.00 57.62 612 ASP A N 1
ATOM 4349 C CA . ASP A 1 612 ? -88.513 -58.500 89.418 1.00 57.62 612 ASP A CA 1
ATOM 4350 C C . ASP A 1 612 ? -89.165 -58.755 88.039 1.00 57.62 612 ASP A C 1
ATOM 4352 O O . ASP A 1 612 ? -89.667 -57.829 87.388 1.00 57.62 612 ASP A O 1
ATOM 4356 N N . MET A 1 613 ? -89.178 -60.016 87.586 1.00 60.78 613 MET A N 1
ATOM 4357 C CA . MET A 1 613 ? -89.848 -60.437 86.346 1.00 60.78 613 MET A CA 1
ATOM 4358 C C . MET A 1 613 ? -91.358 -60.146 86.411 1.00 60.78 613 MET A C 1
ATOM 4360 O O . MET A 1 613 ? -92.051 -60.606 87.317 1.00 60.78 613 MET A O 1
ATOM 4364 N N . GLY A 1 614 ? -91.889 -59.440 85.407 1.00 64.69 614 GLY A N 1
ATOM 4365 C CA . GLY A 1 614 ? -93.329 -59.278 85.205 1.00 64.69 614 GLY A CA 1
ATOM 4366 C C . GLY A 1 614 ? -94.033 -58.199 86.029 1.00 64.69 614 GLY A C 1
ATOM 4367 O O . GLY A 1 614 ? -95.156 -58.409 86.492 1.00 64.69 614 GLY A O 1
ATOM 4368 N N . MET A 1 615 ? -93.419 -57.027 86.183 1.00 74.19 615 MET A N 1
ATOM 4369 C CA . MET A 1 615 ? -94.003 -55.914 86.934 1.00 74.19 615 MET A CA 1
ATOM 4370 C C . MET A 1 615 ? -95.169 -55.231 86.203 1.00 74.19 615 MET A C 1
ATOM 4372 O O . MET A 1 615 ? -95.232 -55.175 84.974 1.00 74.19 615 MET A O 1
ATOM 4376 N N . SER A 1 616 ? -96.097 -54.661 86.975 1.00 78.69 616 SER A N 1
ATOM 4377 C CA . SER A 1 616 ? -97.191 -53.847 86.432 1.00 78.69 616 SER A CA 1
ATOM 4378 C C . SER A 1 616 ? -96.705 -52.457 85.992 1.00 78.69 616 SER A C 1
ATOM 4380 O O . SER A 1 616 ? -95.691 -51.952 86.484 1.00 78.69 616 SER A O 1
ATOM 4382 N N . LEU A 1 617 ? -97.459 -51.785 85.113 1.00 79.62 617 LEU A N 1
ATOM 4383 C CA . LEU A 1 617 ? -97.143 -50.420 84.665 1.00 79.62 617 LEU A CA 1
ATOM 4384 C C . LEU A 1 617 ? -97.040 -49.415 85.830 1.00 79.62 617 LEU A C 1
ATOM 4386 O O . LEU A 1 617 ? -96.183 -48.532 85.813 1.00 79.62 617 LEU A O 1
ATOM 4390 N N . SER A 1 618 ? -97.882 -49.546 86.859 1.00 78.62 618 SER A N 1
ATOM 4391 C CA . SER A 1 618 ? -97.837 -48.666 88.034 1.00 78.62 618 SER A CA 1
ATOM 4392 C C . SER A 1 618 ? -96.583 -48.906 88.882 1.00 78.62 618 SER A C 1
ATOM 4394 O O . SER A 1 618 ? -95.989 -47.944 89.380 1.00 78.62 618 SER A O 1
ATOM 4396 N N . THR A 1 619 ? -96.131 -50.158 88.990 1.00 80.19 619 THR A N 1
ATOM 4397 C CA . THR A 1 619 ? -94.865 -50.527 89.642 1.00 80.19 619 THR A CA 1
ATOM 4398 C C . THR A 1 619 ? -93.672 -49.925 88.898 1.00 80.19 619 THR A C 1
ATOM 4400 O O . THR A 1 619 ? -92.837 -49.264 89.513 1.00 80.19 619 THR A O 1
ATOM 4403 N N . PHE A 1 620 ? -93.639 -50.051 87.569 1.00 83.00 620 PHE A N 1
ATOM 4404 C CA . PHE A 1 620 ? -92.582 -49.482 86.729 1.00 83.00 620 PHE A CA 1
ATOM 4405 C C . PHE A 1 620 ? -92.469 -47.953 86.866 1.00 83.00 620 PHE A C 1
ATOM 4407 O O . PHE A 1 620 ? -91.386 -47.408 87.089 1.00 83.00 620 PHE A O 1
ATOM 4414 N N . ILE A 1 621 ? -93.598 -47.239 86.820 1.00 83.62 621 ILE A N 1
ATOM 4415 C CA . ILE A 1 621 ? -93.622 -45.775 86.985 1.00 83.62 621 ILE A CA 1
ATOM 4416 C C . ILE A 1 621 ? -93.179 -45.368 88.398 1.00 83.62 621 ILE A C 1
ATOM 4418 O O . ILE A 1 621 ? -92.509 -44.346 88.568 1.00 83.62 621 ILE A O 1
ATOM 4422 N N . SER A 1 622 ? -93.514 -46.162 89.417 1.00 80.88 622 SER A N 1
ATOM 4423 C CA . SER A 1 622 ? -93.081 -45.914 90.797 1.00 80.88 622 SER A CA 1
ATOM 4424 C C . SER A 1 622 ? -91.565 -46.075 90.950 1.00 80.88 622 SER A C 1
ATOM 4426 O O . SER A 1 622 ? -90.934 -45.242 91.601 1.00 80.88 622 SER A O 1
ATOM 4428 N N . HIS A 1 623 ? -90.967 -47.060 90.271 1.00 79.62 623 HIS A N 1
ATOM 4429 C CA . HIS A 1 623 ? -89.510 -47.237 90.212 1.00 79.62 623 HIS A CA 1
ATOM 4430 C C . HIS A 1 623 ? -88.808 -46.063 89.521 1.00 79.62 623 HIS A C 1
ATOM 4432 O O . HIS A 1 623 ? -87.777 -45.578 89.982 1.00 79.62 623 HIS A O 1
ATOM 4438 N N . LEU A 1 624 ? -89.385 -45.525 88.445 1.00 82.44 624 LEU A N 1
ATOM 4439 C CA . LEU A 1 624 ? -88.860 -44.318 87.797 1.00 82.44 624 LEU A CA 1
ATOM 4440 C C . LEU A 1 624 ? -88.950 -43.084 88.713 1.00 82.44 624 LEU A C 1
ATOM 4442 O O . LEU A 1 624 ? -88.022 -42.273 88.763 1.00 82.44 624 LEU A O 1
ATOM 4446 N N . LYS A 1 625 ? -90.036 -42.947 89.487 1.00 83.56 625 LYS A N 1
ATOM 4447 C CA . LYS A 1 625 ? -90.201 -41.866 90.477 1.00 83.56 625 LYS A CA 1
ATOM 4448 C C . LYS A 1 625 ? -89.174 -41.941 91.600 1.00 83.56 625 LYS A C 1
ATOM 4450 O O . LYS A 1 625 ? -88.557 -40.916 91.887 1.00 83.56 625 LYS A O 1
ATOM 4455 N N . SER A 1 626 ? -88.950 -43.114 92.195 1.00 78.44 626 SER A N 1
ATOM 4456 C CA . SER A 1 626 ? -87.951 -43.284 93.263 1.00 78.44 626 SER A CA 1
ATOM 4457 C C . SER A 1 626 ? -86.528 -42.995 92.772 1.00 78.44 626 SER A C 1
ATOM 4459 O O . SER A 1 626 ? -85.723 -42.422 93.502 1.00 78.44 626 SER A O 1
ATOM 4461 N N . ASN A 1 627 ? -86.247 -43.272 91.496 1.00 74.25 627 ASN A N 1
ATOM 4462 C CA . ASN A 1 627 ? -84.977 -42.940 90.846 1.00 74.25 627 ASN A CA 1
ATOM 4463 C C . ASN A 1 627 ? -84.878 -41.476 90.366 1.00 74.25 627 ASN A C 1
ATOM 4465 O O . ASN A 1 627 ? -83.870 -41.063 89.776 1.00 74.25 627 ASN A O 1
ATOM 4469 N N . GLY A 1 628 ? -85.884 -40.652 90.671 1.00 77.31 628 GLY A N 1
ATOM 4470 C CA . GLY A 1 628 ? -85.895 -39.215 90.417 1.00 77.31 628 GLY A CA 1
ATOM 4471 C C . GLY A 1 628 ? -86.218 -38.826 88.976 1.00 77.31 628 GLY A C 1
ATOM 4472 O O . GLY A 1 628 ? -86.061 -37.652 88.639 1.00 77.31 628 GLY A O 1
ATOM 4473 N N . ALA A 1 629 ? -86.698 -39.747 88.135 1.00 78.62 629 ALA A N 1
ATOM 4474 C CA . ALA A 1 629 ? -86.945 -39.476 86.718 1.00 78.62 629 ALA A CA 1
ATOM 4475 C C . ALA A 1 629 ? -87.951 -38.336 86.474 1.00 78.62 629 ALA A C 1
ATOM 4477 O O . ALA A 1 629 ? -87.820 -37.575 85.524 1.00 78.62 629 ALA A O 1
ATOM 4478 N N . PHE A 1 630 ? -88.909 -38.157 87.387 1.00 82.44 630 PHE A N 1
ATOM 4479 C CA . PHE A 1 630 ? -89.937 -37.111 87.308 1.00 82.44 630 PHE A CA 1
ATOM 4480 C C . PHE A 1 630 ? -89.579 -35.830 88.075 1.00 82.44 630 PHE A C 1
ATOM 4482 O O . PHE A 1 630 ? -90.363 -34.892 88.125 1.00 82.44 630 PHE A O 1
ATOM 4489 N N . SER A 1 631 ? -88.393 -35.754 88.681 1.00 77.69 631 SER A N 1
ATOM 4490 C CA . SER A 1 631 ? -87.912 -34.533 89.351 1.00 77.69 631 SER A CA 1
ATOM 4491 C C . SER A 1 631 ? -87.184 -33.566 88.407 1.00 77.69 631 SER A C 1
ATOM 4493 O O . SER A 1 631 ? -86.713 -32.511 88.836 1.00 77.69 631 SER A O 1
ATOM 4495 N N . LYS A 1 632 ? -87.058 -33.932 87.126 1.00 77.75 632 LYS A N 1
ATOM 4496 C CA . LYS A 1 632 ? -86.352 -33.188 86.075 1.00 77.75 632 LYS A CA 1
ATOM 4497 C C . LYS A 1 632 ? -87.240 -33.086 84.840 1.00 77.75 632 LYS A C 1
ATOM 4499 O O . LYS A 1 632 ? -88.076 -33.954 84.624 1.00 77.75 632 LYS A O 1
ATOM 4504 N N . SER A 1 633 ? -87.044 -32.049 84.025 1.00 77.06 633 SER A N 1
ATOM 4505 C CA . SER A 1 633 ? -87.794 -31.872 82.769 1.00 77.06 633 SER A CA 1
ATOM 4506 C C . SER A 1 633 ? -87.476 -32.961 81.736 1.00 77.06 633 SER A C 1
ATOM 4508 O O . SER A 1 633 ? -88.327 -33.307 80.921 1.00 77.06 633 SER A O 1
ATOM 4510 N N . TYR A 1 634 ? -86.260 -33.512 81.780 1.00 82.44 634 TYR A N 1
ATOM 4511 C CA . TYR A 1 634 ? -85.826 -34.622 80.941 1.00 82.44 634 TYR A CA 1
ATOM 4512 C C . TYR A 1 634 ? -84.882 -35.548 81.712 1.00 82.44 634 TYR A C 1
ATOM 4514 O O . TYR A 1 634 ? -83.975 -35.081 82.410 1.00 82.44 634 TYR A O 1
ATOM 4522 N N . TRP A 1 635 ? -85.103 -36.853 81.592 1.00 83.31 635 TRP A N 1
ATOM 4523 C CA . TRP A 1 635 ? -84.341 -37.883 82.283 1.00 83.31 635 TRP A CA 1
ATOM 4524 C C . TRP A 1 635 ? -84.129 -39.095 81.381 1.00 83.31 635 TRP A C 1
ATOM 4526 O O . TRP A 1 635 ? -85.053 -39.499 80.681 1.00 83.31 635 TRP A O 1
ATOM 4536 N N . ILE A 1 636 ? -82.934 -39.684 81.419 1.00 84.12 636 ILE A N 1
ATOM 4537 C CA . ILE A 1 636 ? -82.599 -40.897 80.671 1.00 84.12 636 ILE A CA 1
ATOM 4538 C C . ILE A 1 636 ? -81.953 -41.928 81.601 1.00 84.12 636 ILE A C 1
ATOM 4540 O O . ILE A 1 636 ? -81.055 -41.610 82.389 1.00 84.12 636 ILE A O 1
ATOM 4544 N N . GLY A 1 637 ? -82.417 -43.167 81.498 1.00 80.25 637 GLY A N 1
ATOM 4545 C CA . GLY A 1 637 ? -81.881 -44.330 82.188 1.00 80.25 637 GLY A CA 1
ATOM 4546 C C . GLY A 1 637 ? -81.673 -45.484 81.220 1.00 80.25 637 GLY A C 1
ATOM 4547 O O . GLY A 1 637 ? -82.382 -45.607 80.226 1.00 80.25 637 GLY A O 1
ATOM 4548 N N . PHE A 1 638 ? -80.695 -46.330 81.522 1.00 82.25 638 PHE A N 1
ATOM 4549 C CA . PHE A 1 638 ? -80.458 -47.578 80.802 1.00 82.25 638 PHE A CA 1
ATOM 4550 C C . PHE A 1 638 ? -80.966 -48.736 81.653 1.00 82.25 638 PHE A C 1
ATOM 4552 O O . PHE A 1 638 ? -80.699 -48.774 82.853 1.00 82.25 638 PHE A O 1
ATOM 4559 N N . GLY A 1 639 ? -81.693 -49.665 81.044 1.00 76.88 639 GLY A N 1
ATOM 4560 C CA . GLY A 1 639 ? -82.400 -50.742 81.720 1.00 76.88 639 GLY A CA 1
ATOM 4561 C C . GLY A 1 639 ? -81.526 -51.553 82.675 1.00 76.88 639 GLY A C 1
ATOM 4562 O O . GLY A 1 639 ? -81.874 -51.711 83.847 1.00 76.88 639 GLY A O 1
ATOM 4563 N N . ASP A 1 640 ? -80.341 -51.960 82.216 1.00 74.50 640 ASP A N 1
ATOM 4564 C CA . ASP A 1 640 ? -79.384 -52.735 83.021 1.00 74.50 640 ASP A CA 1
ATOM 4565 C C . ASP A 1 640 ? -78.822 -51.912 84.183 1.00 74.50 640 ASP A C 1
ATOM 4567 O O . ASP A 1 640 ? -78.719 -52.380 85.318 1.00 74.50 640 ASP A O 1
ATOM 4571 N N . ALA A 1 641 ? -78.532 -50.630 83.934 1.00 71.81 641 ALA A N 1
ATOM 4572 C CA . ALA A 1 641 ? -78.088 -49.706 84.974 1.00 71.81 641 ALA A CA 1
ATOM 4573 C C . ALA A 1 641 ? -79.199 -49.423 86.003 1.00 71.81 641 ALA A C 1
ATOM 4575 O O . ALA A 1 641 ? -78.918 -49.074 87.145 1.00 71.81 641 ALA A O 1
ATOM 4576 N N . MET A 1 642 ? -80.464 -49.602 85.631 1.00 72.00 642 MET A N 1
ATOM 4577 C CA . MET A 1 642 ? -81.617 -49.431 86.515 1.00 72.00 642 MET A CA 1
ATOM 4578 C C . MET A 1 642 ? -82.019 -50.698 87.281 1.00 72.00 642 MET A C 1
ATOM 4580 O O . MET A 1 642 ? -82.974 -50.640 88.064 1.00 72.00 642 MET A O 1
ATOM 4584 N N . GLY A 1 643 ? -81.306 -51.812 87.076 1.00 72.38 643 GLY A N 1
ATOM 4585 C CA . GLY A 1 643 ? -81.576 -53.071 87.768 1.00 72.38 643 GLY A CA 1
ATOM 4586 C C . GLY A 1 643 ? -82.554 -54.000 87.091 1.00 72.38 643 GLY A C 1
ATOM 4587 O O . GLY A 1 643 ? -82.981 -54.960 87.727 1.00 72.38 643 GLY A O 1
ATOM 4588 N N . PHE A 1 644 ? -82.930 -53.725 85.844 1.00 75.31 644 PHE A N 1
ATOM 4589 C CA . PHE A 1 644 ? -83.882 -54.539 85.097 1.00 75.31 644 PHE A CA 1
ATOM 4590 C C . PHE A 1 644 ? -83.216 -55.718 84.367 1.00 75.31 644 PHE A C 1
ATOM 4592 O O . PHE A 1 644 ? -83.697 -56.124 83.312 1.00 75.31 644 PHE A O 1
ATOM 4599 N N . ASN A 1 645 ? -82.143 -56.293 84.928 1.00 66.06 645 ASN A N 1
ATOM 4600 C CA . ASN A 1 645 ? -81.504 -57.511 84.416 1.00 66.06 645 ASN A CA 1
ATOM 4601 C C . ASN A 1 645 ? -82.529 -58.666 84.473 1.00 66.06 645 ASN A C 1
ATOM 4603 O O . ASN A 1 645 ? -82.713 -59.257 85.532 1.00 66.06 645 ASN A O 1
ATOM 4607 N N . ALA A 1 646 ? -83.202 -58.952 83.350 1.00 63.09 646 ALA A N 1
ATOM 4608 C CA . ALA A 1 646 ? -84.370 -59.842 83.187 1.00 63.09 646 ALA A CA 1
ATOM 4609 C C . ALA A 1 646 ? -85.754 -59.290 83.624 1.00 63.09 646 ALA A C 1
ATOM 4611 O O . ALA A 1 646 ? -86.716 -60.047 83.743 1.00 63.09 646 ALA A O 1
ATOM 4612 N N . GLY A 1 647 ? -85.903 -57.978 83.831 1.00 69.00 647 GLY A N 1
ATOM 4613 C CA . GLY A 1 647 ? -87.191 -57.355 84.171 1.00 69.00 647 GLY A CA 1
ATOM 4614 C C . GLY A 1 647 ? -88.078 -57.097 82.944 1.00 69.00 647 GLY A C 1
ATOM 4615 O O . GLY A 1 647 ? -87.601 -56.621 81.913 1.00 69.00 647 GLY A O 1
ATOM 4616 N N . SER A 1 648 ? -89.387 -57.338 83.064 1.00 73.62 648 SER A N 1
ATOM 4617 C CA . SER A 1 648 ? -90.379 -57.017 82.024 1.00 73.62 648 SER A CA 1
ATOM 4618 C C . SER A 1 648 ? -91.586 -56.267 82.586 1.00 73.62 648 SER A C 1
ATOM 4620 O O . SER A 1 648 ? -91.983 -56.488 83.731 1.00 73.62 648 SER A O 1
ATOM 4622 N N . ILE A 1 649 ? -92.193 -55.397 81.774 1.00 78.69 649 ILE A N 1
ATOM 4623 C CA . ILE A 1 649 ? -93.511 -54.813 82.053 1.00 78.69 649 ILE A CA 1
ATOM 4624 C C . ILE A 1 649 ? -94.563 -55.719 81.417 1.00 78.69 649 ILE A C 1
ATOM 4626 O O . ILE A 1 649 ? -94.620 -55.832 80.191 1.00 78.69 649 ILE A O 1
ATOM 4630 N N . ASN A 1 650 ? -95.407 -56.346 82.233 1.00 74.19 650 ASN A N 1
ATOM 4631 C CA . ASN A 1 650 ? -96.437 -57.269 81.757 1.00 74.19 650 ASN A CA 1
ATOM 4632 C C . ASN A 1 650 ? -97.799 -56.583 81.579 1.00 74.19 650 ASN A C 1
ATOM 4634 O O . ASN A 1 650 ? -98.115 -55.591 82.239 1.00 74.19 650 ASN A O 1
ATOM 4638 N N . ASN A 1 651 ? -98.630 -57.162 80.703 1.00 66.88 651 ASN A N 1
ATOM 4639 C CA . ASN A 1 651 ? -100.003 -56.729 80.416 1.00 66.88 651 ASN A CA 1
ATOM 4640 C C . ASN A 1 651 ? -100.122 -55.286 79.905 1.00 66.88 651 ASN A C 1
ATOM 4642 O O . ASN A 1 651 ? -101.069 -54.572 80.245 1.00 66.88 651 ASN A O 1
ATOM 4646 N N . ILE A 1 652 ? -99.195 -54.856 79.043 1.00 70.19 652 ILE A N 1
ATOM 4647 C CA . ILE A 1 652 ? -99.398 -53.626 78.283 1.00 70.19 652 ILE A CA 1
ATOM 4648 C C . ILE A 1 652 ? -100.477 -53.884 77.227 1.00 70.19 652 ILE A C 1
ATOM 4650 O O . ILE A 1 652 ? -100.281 -54.656 76.283 1.00 70.19 652 ILE A O 1
ATOM 4654 N N . THR A 1 653 ? -101.625 -53.226 77.391 1.00 65.06 653 THR A N 1
ATOM 4655 C CA . THR A 1 653 ? -102.774 -53.332 76.488 1.00 65.06 653 THR A CA 1
ATOM 4656 C C . THR A 1 653 ? -102.344 -53.091 75.038 1.00 65.06 653 THR A C 1
ATOM 4658 O O . THR A 1 653 ? -101.869 -52.008 74.702 1.00 65.06 653 THR A O 1
ATOM 4661 N N . GLY A 1 654 ? -102.496 -54.113 74.187 1.00 66.06 654 GLY A N 1
ATOM 4662 C CA . GLY A 1 654 ? -102.172 -54.066 72.755 1.00 66.06 654 GLY A CA 1
ATOM 4663 C C . GLY A 1 654 ? -100.763 -54.527 72.350 1.00 66.06 654 GLY A C 1
ATOM 4664 O O . GLY A 1 654 ? -100.534 -54.691 71.155 1.00 66.06 654 GLY A O 1
ATOM 4665 N N . PHE A 1 655 ? -99.835 -54.773 73.289 1.00 68.38 655 PHE A N 1
ATOM 4666 C CA . PHE A 1 655 ? -98.427 -55.080 72.957 1.00 68.38 655 PHE A CA 1
ATOM 4667 C C . PHE A 1 655 ? -97.806 -56.274 73.704 1.00 68.38 655 PHE A C 1
ATOM 4669 O O . PHE A 1 655 ? -96.741 -56.731 73.297 1.00 68.38 655 PHE A O 1
ATOM 4676 N N . GLY A 1 656 ? -98.460 -56.816 74.739 1.00 71.12 656 GLY A N 1
ATOM 4677 C CA . GLY A 1 656 ? -97.941 -57.955 75.510 1.00 71.12 656 GLY A CA 1
ATOM 4678 C C . GLY A 1 656 ? -96.894 -57.546 76.553 1.00 71.12 656 GLY A C 1
ATOM 4679 O O . GLY A 1 656 ? -96.961 -56.440 77.093 1.00 71.12 656 GLY A O 1
ATOM 4680 N N . ALA A 1 657 ? -95.965 -58.450 76.877 1.00 74.50 657 ALA A N 1
ATOM 4681 C CA . ALA A 1 657 ? -94.841 -58.166 77.770 1.00 74.50 657 ALA A CA 1
ATOM 4682 C C . ALA A 1 657 ? -93.749 -57.351 77.047 1.00 74.50 657 ALA A C 1
ATOM 4684 O O . ALA A 1 657 ? -93.442 -57.610 75.882 1.00 74.50 657 ALA A O 1
ATOM 4685 N N . VAL A 1 658 ? -93.147 -56.373 77.728 1.00 77.88 658 VAL A N 1
ATOM 4686 C CA . VAL A 1 658 ? -92.033 -55.564 77.200 1.00 77.88 658 VAL A CA 1
ATOM 4687 C C . VAL A 1 658 ? -90.808 -55.759 78.072 1.00 77.88 658 VAL A C 1
ATOM 4689 O O . VAL A 1 658 ? -90.855 -55.492 79.271 1.00 77.88 658 VAL A O 1
ATOM 4692 N N . GLU A 1 659 ? -89.721 -56.222 77.465 1.00 79.44 659 GLU A N 1
ATOM 4693 C CA . GLU A 1 659 ? -88.454 -56.469 78.146 1.00 79.44 659 GLU A CA 1
ATOM 4694 C C . GLU A 1 659 ? -87.695 -55.152 78.358 1.00 79.44 659 GLU A C 1
ATOM 4696 O O . GLU A 1 659 ? -87.608 -54.317 77.454 1.00 79.44 659 GLU A O 1
ATOM 4701 N N . LEU A 1 660 ? -87.196 -54.942 79.579 1.00 78.44 660 LEU A N 1
ATOM 4702 C CA . LEU A 1 660 ? -86.493 -53.721 79.971 1.00 78.44 660 LEU A CA 1
ATOM 4703 C C . LEU A 1 660 ? -84.973 -53.897 80.031 1.00 78.44 660 LEU A C 1
ATOM 4705 O O . LEU A 1 660 ? -84.275 -52.887 80.110 1.00 78.44 660 LEU A O 1
ATOM 4709 N N . ALA A 1 661 ? -84.457 -55.126 79.971 1.00 76.06 661 ALA A N 1
ATOM 4710 C CA . ALA A 1 661 ? -83.022 -55.375 79.855 1.00 76.06 661 ALA A CA 1
ATOM 4711 C C . ALA A 1 661 ? -82.467 -54.710 78.583 1.00 76.06 661 ALA A C 1
ATOM 4713 O O . ALA A 1 661 ? -83.134 -54.679 77.546 1.00 76.06 661 ALA A O 1
ATOM 4714 N N . GLU A 1 662 ? -81.285 -54.102 78.688 1.00 77.94 662 GLU A N 1
ATOM 4715 C CA . GLU A 1 662 ? -80.599 -53.363 77.617 1.00 77.94 662 GLU A CA 1
ATOM 4716 C C . GLU A 1 662 ? -81.432 -52.226 76.972 1.00 77.94 662 GLU A C 1
ATOM 4718 O O . GLU A 1 662 ? -81.076 -51.694 75.917 1.00 77.94 662 GLU A O 1
ATOM 4723 N N . SER A 1 663 ? -82.554 -51.824 77.586 1.00 80.69 663 SER A N 1
ATOM 4724 C CA . SER A 1 663 ? -83.433 -50.783 77.045 1.00 80.69 663 SER A CA 1
ATOM 4725 C C . SER A 1 663 ? -82.951 -49.373 77.392 1.00 80.69 663 SER A C 1
ATOM 4727 O O . SER A 1 663 ? -82.307 -49.146 78.416 1.00 80.69 663 SER A O 1
ATOM 4729 N N . ILE A 1 664 ? -83.290 -48.390 76.560 1.00 85.19 664 ILE A N 1
ATOM 4730 C CA . ILE A 1 664 ? -83.149 -46.970 76.904 1.00 8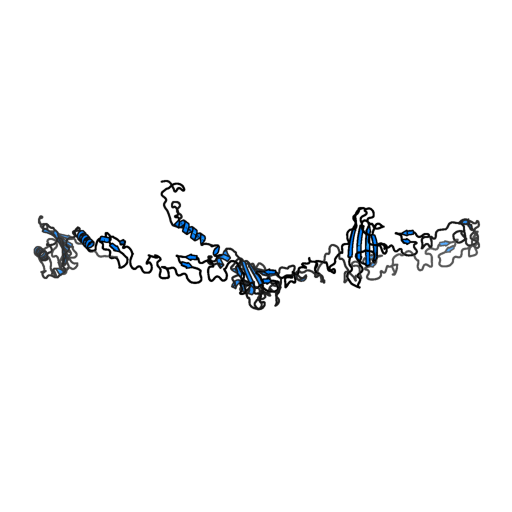5.19 664 ILE A CA 1
ATOM 4731 C C . ILE A 1 664 ? -84.514 -46.454 77.341 1.00 85.19 664 ILE A C 1
ATOM 4733 O O . ILE A 1 664 ? -85.489 -46.556 76.597 1.00 85.19 664 ILE A O 1
ATOM 4737 N N . ILE A 1 665 ? -84.574 -45.884 78.540 1.00 86.94 665 ILE A N 1
ATOM 4738 C CA . ILE A 1 665 ? -85.781 -45.359 79.167 1.00 86.94 665 ILE A CA 1
ATOM 4739 C C . ILE A 1 665 ? -85.638 -43.850 79.294 1.00 86.94 665 ILE A C 1
ATOM 4741 O O . ILE A 1 665 ? -84.851 -43.348 80.093 1.00 86.94 665 ILE A O 1
ATOM 4745 N N . GLU A 1 666 ? -86.431 -43.118 78.531 1.00 89.38 666 GLU A N 1
ATOM 4746 C CA . GLU A 1 666 ? -86.463 -41.662 78.550 1.00 89.38 666 GLU A CA 1
ATOM 4747 C C . GLU A 1 666 ? -87.770 -41.192 79.183 1.00 89.38 666 GLU A C 1
ATOM 4749 O O . GLU A 1 666 ? -88.852 -41.662 78.834 1.00 89.38 666 GLU A O 1
ATOM 4754 N N . VAL A 1 667 ? -87.684 -40.236 80.102 1.00 87.88 667 VAL A N 1
ATOM 4755 C CA . VAL A 1 667 ? -88.838 -39.596 80.730 1.00 87.88 667 VAL A CA 1
ATOM 4756 C C . VAL A 1 667 ? -88.778 -38.103 80.442 1.00 87.88 667 VAL A C 1
ATOM 4758 O O . VAL A 1 667 ? -87.868 -37.396 80.871 1.00 87.88 667 VAL A O 1
ATOM 4761 N N . PHE A 1 668 ? -89.781 -37.620 79.721 1.00 87.62 668 PHE A N 1
ATOM 4762 C CA . PHE A 1 668 ? -90.014 -36.208 79.459 1.00 87.62 668 PHE A CA 1
ATOM 4763 C C . PHE A 1 668 ? -91.111 -35.745 80.406 1.00 87.62 668 PHE A C 1
ATOM 4765 O O . PHE A 1 668 ? -92.271 -36.132 80.244 1.00 87.62 668 PHE A O 1
ATOM 4772 N N . ASN A 1 669 ? -90.754 -34.945 81.405 1.00 85.00 669 ASN A N 1
ATOM 4773 C CA . ASN A 1 669 ? -91.706 -34.440 82.382 1.00 85.00 669 ASN A CA 1
ATOM 4774 C C . ASN A 1 669 ? -92.086 -32.997 82.053 1.00 85.00 669 ASN A C 1
ATOM 4776 O O . ASN A 1 669 ? -91.221 -32.155 81.799 1.00 85.00 669 ASN A O 1
ATOM 4780 N N . LEU A 1 670 ? -93.379 -32.697 82.091 1.00 78.94 670 LEU A N 1
ATOM 4781 C CA . LEU A 1 670 ? -93.879 -31.341 81.931 1.00 78.94 670 LEU A CA 1
ATOM 4782 C C . LEU A 1 670 ? -94.154 -30.701 83.300 1.00 78.94 670 LEU A C 1
ATOM 4784 O O . LEU A 1 670 ? -94.490 -31.400 84.258 1.00 78.94 670 LEU A O 1
ATOM 4788 N N . PRO A 1 671 ? -94.068 -29.361 83.411 1.00 73.75 671 PRO A N 1
ATOM 4789 C CA . PRO A 1 671 ? -94.272 -28.658 84.681 1.00 73.75 671 PRO A CA 1
ATOM 4790 C C . PRO A 1 671 ? -95.640 -28.896 85.342 1.00 73.75 671 PRO A C 1
ATOM 4792 O O . PRO A 1 671 ? -95.779 -28.694 86.542 1.00 73.75 671 PRO A O 1
ATOM 4795 N N . ASN A 1 672 ? -96.648 -29.318 84.573 1.00 76.94 672 ASN A N 1
ATOM 4796 C CA . ASN A 1 672 ? -98.011 -29.576 85.044 1.00 76.94 672 ASN A CA 1
ATOM 4797 C C . ASN A 1 672 ? -98.220 -30.998 85.609 1.00 76.94 672 ASN A C 1
ATOM 4799 O O . ASN A 1 672 ? -99.349 -31.351 85.941 1.00 76.94 672 ASN A O 1
ATOM 4803 N N . GLY A 1 673 ? -97.165 -31.816 85.701 1.00 76.00 673 GLY A N 1
ATOM 4804 C CA . GLY A 1 673 ? -97.238 -33.199 86.184 1.00 76.00 673 GLY A CA 1
ATOM 4805 C C . GLY A 1 673 ? -97.631 -34.229 85.120 1.00 76.00 673 GLY A C 1
ATOM 4806 O O . GLY A 1 673 ? -97.720 -35.419 85.431 1.00 76.00 673 GLY A O 1
ATOM 4807 N N . ASP A 1 674 ? -97.838 -33.805 83.870 1.00 87.38 674 ASP A N 1
ATOM 4808 C CA . ASP A 1 674 ? -97.942 -34.717 82.734 1.00 87.38 674 ASP A CA 1
ATOM 4809 C C . ASP A 1 674 ? -96.560 -35.185 82.287 1.00 87.38 674 ASP A C 1
ATOM 4811 O O . ASP A 1 674 ? -95.573 -34.457 82.394 1.00 87.38 674 ASP A O 1
ATOM 4815 N N . TYR A 1 675 ? -96.489 -36.368 81.683 1.00 88.69 675 TYR A N 1
ATOM 4816 C CA . TYR A 1 675 ? -95.211 -36.906 81.243 1.00 88.69 675 TYR A CA 1
ATOM 4817 C C . TYR A 1 675 ? -95.335 -37.833 80.044 1.00 88.69 675 TYR A C 1
ATOM 4819 O O . TYR A 1 675 ? -96.395 -38.361 79.709 1.00 88.69 675 TYR A O 1
ATOM 4827 N N . THR A 1 676 ? -94.208 -38.026 79.375 1.00 87.50 676 THR A N 1
ATOM 4828 C CA . THR A 1 676 ? -94.032 -39.006 78.312 1.00 87.50 676 THR A CA 1
ATOM 4829 C C . THR A 1 676 ? -92.883 -39.921 78.679 1.00 87.50 676 THR A C 1
ATOM 4831 O O . THR A 1 676 ? -91.801 -39.436 78.992 1.00 87.50 676 THR A O 1
ATOM 4834 N N . ILE A 1 677 ? -93.117 -41.230 78.648 1.00 88.94 677 ILE A N 1
ATOM 4835 C CA . ILE A 1 677 ? -92.058 -42.229 78.778 1.00 88.94 677 ILE A CA 1
ATOM 4836 C C . ILE A 1 677 ? -91.808 -42.800 77.393 1.00 88.94 677 ILE A C 1
ATOM 4838 O O . ILE A 1 677 ? -92.746 -43.257 76.746 1.00 88.94 677 ILE A O 1
ATOM 4842 N N . ARG A 1 678 ? -90.565 -42.785 76.932 1.00 89.81 678 ARG A N 1
ATOM 4843 C CA . ARG A 1 678 ? -90.148 -43.495 75.729 1.00 89.81 678 ARG A CA 1
ATOM 4844 C C . ARG A 1 678 ? -89.233 -44.640 76.138 1.00 89.81 678 ARG A C 1
ATOM 4846 O O . ARG A 1 678 ? -88.268 -44.434 76.861 1.00 89.81 678 ARG A O 1
ATOM 4853 N N . LEU A 1 679 ? -89.562 -45.838 75.680 1.00 87.38 679 LEU A N 1
ATOM 4854 C CA . LEU A 1 679 ? -88.743 -47.030 75.819 1.00 87.38 679 LEU A CA 1
ATOM 4855 C C . LEU A 1 679 ? -88.200 -47.384 74.443 1.00 87.38 679 LEU A C 1
ATOM 4857 O O . LEU A 1 679 ? -88.976 -47.639 73.525 1.00 87.38 679 LEU A O 1
ATOM 4861 N N . THR A 1 680 ? -86.885 -47.419 74.308 1.00 85.31 680 THR A N 1
ATOM 4862 C CA . THR A 1 680 ? -86.226 -48.051 73.167 1.00 85.31 680 THR A CA 1
ATOM 4863 C C . THR A 1 680 ? -85.792 -49.430 73.623 1.00 85.31 680 THR A C 1
ATOM 4865 O O . THR A 1 680 ? -84.896 -49.553 74.456 1.00 85.31 680 THR A O 1
ATOM 4868 N N . THR A 1 681 ? -86.481 -50.460 73.147 1.00 79.69 681 THR A N 1
ATOM 4869 C CA . THR A 1 681 ? -86.223 -51.850 73.541 1.00 79.69 681 THR A CA 1
ATOM 4870 C C . THR A 1 681 ? -84.981 -52.376 72.833 1.00 79.69 681 THR A C 1
ATOM 4872 O O . THR A 1 681 ? -84.718 -51.971 71.696 1.00 79.69 681 THR A O 1
ATOM 4875 N N . SER A 1 682 ? -84.268 -53.316 73.450 1.00 73.12 682 SER A N 1
ATOM 4876 C CA . SER A 1 682 ? -83.086 -53.931 72.842 1.00 73.12 682 SER A CA 1
ATOM 4877 C C . SER A 1 682 ? -83.425 -54.735 71.572 1.00 73.12 682 SER A C 1
ATOM 4879 O O . SER A 1 682 ? -84.591 -54.941 71.208 1.00 73.12 682 SER A O 1
ATOM 4881 N N . HIS A 1 683 ? -82.378 -55.171 70.869 1.00 67.94 683 HIS A N 1
ATOM 4882 C CA . HIS A 1 683 ? -82.480 -56.010 69.677 1.00 67.94 683 HIS A CA 1
ATOM 4883 C C . HIS A 1 683 ? -82.693 -57.502 69.991 1.00 67.94 683 HIS A C 1
ATOM 4885 O O . HIS A 1 683 ? -82.984 -58.276 69.076 1.00 67.94 683 HIS A O 1
ATOM 4891 N N . LYS A 1 684 ? -82.554 -57.905 71.259 1.00 64.00 684 LYS A N 1
ATOM 4892 C CA . LYS A 1 684 ? -82.507 -59.294 71.723 1.00 64.00 684 LYS A CA 1
ATOM 4893 C C . LYS A 1 684 ? -83.735 -59.600 72.590 1.00 64.00 684 LYS A C 1
ATOM 4895 O O . LYS A 1 684 ? -84.058 -58.827 73.481 1.00 64.00 684 LYS A O 1
ATOM 4900 N N . ALA A 1 685 ? -84.459 -60.679 72.278 1.00 61.06 685 ALA A N 1
ATOM 4901 C CA . ALA A 1 685 ? -85.695 -61.075 72.967 1.00 61.06 685 ALA A CA 1
ATOM 4902 C C . ALA A 1 685 ? -85.427 -62.309 73.834 1.00 61.06 685 ALA A C 1
ATOM 4904 O O . ALA A 1 685 ? -85.825 -63.414 73.461 1.00 61.06 685 ALA A O 1
ATOM 4905 N N . ASP A 1 686 ? -84.720 -62.150 74.951 1.00 63.16 686 ASP A N 1
ATOM 4906 C CA . ASP A 1 686 ? -84.343 -63.303 75.776 1.00 63.16 686 ASP A CA 1
ATOM 4907 C C . ASP A 1 686 ? -85.571 -63.939 76.465 1.00 63.16 686 ASP A C 1
ATOM 4909 O O . ASP A 1 686 ? -85.554 -65.135 76.755 1.00 63.16 686 ASP A O 1
ATOM 4913 N N . TYR A 1 687 ? -86.676 -63.191 76.639 1.00 61.69 687 TYR A N 1
ATOM 4914 C CA . TYR A 1 687 ? -87.880 -63.665 77.347 1.00 61.69 687 TYR A CA 1
ATOM 4915 C C . TYR A 1 687 ? -89.214 -63.431 76.604 1.00 61.69 687 TYR A C 1
ATOM 4917 O O . TYR A 1 687 ? -90.285 -63.437 77.213 1.00 61.69 687 TYR A O 1
ATOM 4925 N N . GLY A 1 688 ? -89.17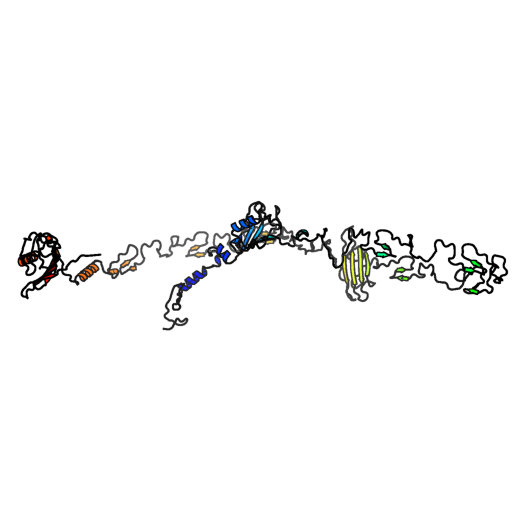9 -63.250 75.276 1.00 60.19 688 GLY A N 1
ATOM 4926 C CA . GLY A 1 688 ? -90.382 -63.197 74.425 1.00 60.19 688 GLY A CA 1
ATOM 4927 C C . GLY A 1 688 ? -91.147 -61.862 74.413 1.00 60.19 688 GLY A C 1
ATOM 4928 O O . GLY A 1 688 ? -92.313 -61.833 74.018 1.00 60.19 688 GLY A O 1
ATOM 4929 N N . GLY A 1 689 ? -90.513 -60.765 74.844 1.00 67.06 689 GLY A N 1
ATOM 4930 C CA . GLY A 1 689 ? -91.089 -59.415 74.819 1.00 67.06 689 GLY A CA 1
ATOM 4931 C C . GLY A 1 689 ? -90.910 -58.663 73.491 1.00 67.06 689 GLY A C 1
ATOM 4932 O O . GLY A 1 689 ? -90.252 -59.129 72.563 1.00 67.06 689 GLY A O 1
ATOM 4933 N N . VAL A 1 690 ? -91.501 -57.467 73.385 1.00 70.69 690 VAL A N 1
ATOM 4934 C CA . VAL A 1 690 ? -91.332 -56.585 72.211 1.00 70.69 690 VAL A CA 1
ATOM 4935 C C . VAL A 1 690 ? -89.881 -56.097 72.098 1.00 70.69 690 VAL A C 1
ATOM 4937 O O . VAL A 1 690 ? -89.402 -55.423 73.004 1.00 70.69 690 VAL A O 1
ATOM 4940 N N . THR A 1 691 ? -89.223 -56.370 70.967 1.00 71.69 691 THR A N 1
ATOM 4941 C CA . THR A 1 691 ? -87.849 -55.927 70.648 1.00 71.69 691 THR A CA 1
ATOM 4942 C C . THR A 1 691 ? -87.785 -55.062 69.392 1.00 71.69 691 THR A C 1
ATOM 4944 O O . THR A 1 691 ? -88.753 -54.991 68.627 1.00 71.69 691 THR A O 1
ATOM 4947 N N . ASN A 1 692 ? -86.649 -54.383 69.178 1.00 75.69 692 ASN A N 1
ATOM 4948 C CA . ASN A 1 692 ? -86.411 -53.471 68.047 1.00 75.69 692 ASN A CA 1
ATOM 4949 C C . ASN A 1 692 ? -87.535 -52.434 67.840 1.00 75.69 692 ASN A C 1
ATOM 4951 O O . ASN A 1 692 ? -87.894 -52.089 66.712 1.00 75.69 692 ASN A O 1
ATOM 4955 N N . ALA A 1 693 ? -88.128 -51.949 68.930 1.00 77.12 693 ALA A N 1
ATOM 4956 C CA . ALA A 1 693 ? -89.218 -50.993 68.891 1.00 77.12 693 ALA A CA 1
ATOM 4957 C C . ALA A 1 693 ? -88.933 -49.783 69.777 1.00 77.12 693 ALA A C 1
ATOM 4959 O O . ALA A 1 693 ? -88.290 -49.873 70.824 1.00 77.12 693 ALA A O 1
ATOM 4960 N N . ILE A 1 694 ? -89.499 -48.651 69.367 1.00 83.06 694 ILE A N 1
ATOM 4961 C CA . ILE A 1 694 ? -89.670 -47.503 70.243 1.00 83.06 694 ILE A CA 1
ATOM 4962 C C . ILE A 1 694 ? -91.124 -47.507 70.706 1.00 83.06 694 ILE A C 1
ATOM 4964 O O . ILE A 1 694 ? -92.053 -47.368 69.909 1.00 83.06 694 ILE A O 1
ATOM 4968 N N . LEU A 1 695 ? -91.326 -47.680 72.004 1.00 84.69 695 LEU A N 1
ATOM 4969 C CA . LEU A 1 695 ? -92.624 -47.628 72.657 1.00 84.69 695 LEU A CA 1
ATOM 4970 C C . LEU A 1 695 ? -92.743 -46.292 73.378 1.00 84.69 695 LEU A C 1
ATOM 4972 O O . LEU A 1 695 ? -91.849 -45.899 74.120 1.00 84.69 695 LEU A O 1
ATOM 4976 N N . VAL A 1 696 ? -93.844 -45.582 73.175 1.00 85.38 696 VAL A N 1
ATOM 4977 C CA . VAL A 1 696 ? -94.066 -44.274 73.791 1.00 85.38 696 VAL A CA 1
ATOM 4978 C C . VAL A 1 696 ? -95.350 -44.305 74.602 1.00 85.38 696 VAL A C 1
ATOM 4980 O O . VAL A 1 696 ? -96.416 -44.588 74.067 1.00 85.38 696 VAL A O 1
ATOM 4983 N N . TYR A 1 697 ? -95.252 -43.988 75.886 1.00 86.62 697 TYR A N 1
ATOM 4984 C CA . TYR A 1 697 ? -96.368 -43.844 76.806 1.00 86.62 697 TYR A CA 1
ATOM 4985 C C . TYR A 1 697 ? -96.616 -42.375 77.107 1.00 86.62 697 TYR A C 1
ATOM 4987 O O . TYR A 1 697 ? -95.755 -41.697 77.668 1.00 86.62 697 TYR A O 1
ATOM 4995 N N . HIS A 1 698 ? -97.800 -41.877 76.765 1.00 85.19 698 HIS A N 1
ATOM 4996 C CA . HIS A 1 698 ? -98.209 -40.511 77.089 1.00 85.19 698 HIS A CA 1
ATOM 4997 C C . HIS A 1 698 ? -99.188 -40.513 78.254 1.00 85.19 698 HIS A C 1
ATOM 4999 O O . HIS A 1 698 ? -100.334 -40.927 78.090 1.00 85.19 698 HIS A O 1
ATOM 5005 N N . TYR A 1 699 ? -98.772 -39.980 79.400 1.00 85.75 699 TYR A N 1
ATOM 5006 C CA . TYR A 1 699 ? -99.671 -39.714 80.513 1.00 85.75 699 TYR A CA 1
ATOM 5007 C C . TYR A 1 699 ? -100.116 -38.253 80.495 1.00 85.75 699 TYR A C 1
ATOM 5009 O O . TYR A 1 699 ? -99.297 -37.332 80.545 1.00 85.75 699 TYR A O 1
ATOM 5017 N N . ARG A 1 700 ? -101.432 -38.049 80.438 1.00 85.19 700 ARG A N 1
ATOM 5018 C CA . ARG A 1 700 ? -102.074 -36.741 80.573 1.00 85.19 700 ARG A CA 1
ATOM 5019 C C . ARG A 1 700 ? -103.080 -36.819 81.709 1.00 85.19 700 ARG A C 1
ATOM 5021 O O . ARG A 1 700 ? -104.017 -37.610 81.644 1.00 85.19 700 ARG A O 1
ATOM 5028 N N . SER A 1 701 ? -102.884 -35.993 82.728 1.00 81.06 701 SER A N 1
ATOM 5029 C CA . SER A 1 701 ? -103.738 -35.912 83.917 1.00 81.06 701 SER A CA 1
ATOM 5030 C C . SER A 1 701 ? -105.183 -35.496 83.602 1.00 81.06 701 SER A C 1
ATOM 5032 O O . SER A 1 701 ? -106.089 -35.812 84.366 1.00 81.06 701 SER A O 1
ATOM 5034 N N . ASN A 1 702 ? -105.414 -34.839 82.459 1.00 79.81 702 ASN A N 1
ATOM 5035 C CA . ASN A 1 702 ? -106.709 -34.296 82.041 1.00 79.81 702 ASN A CA 1
ATOM 5036 C C . ASN A 1 702 ? -107.414 -35.069 80.903 1.00 79.81 702 ASN A C 1
ATOM 5038 O O . ASN A 1 702 ? -108.340 -34.530 80.297 1.00 79.81 702 ASN A O 1
ATOM 5042 N N . ARG A 1 703 ? -106.998 -36.303 80.569 1.00 73.19 703 ARG A N 1
ATOM 5043 C CA . ARG A 1 703 ? -107.630 -37.135 79.516 1.00 73.19 703 ARG A CA 1
ATOM 5044 C C . ARG A 1 703 ? -107.938 -38.550 80.020 1.00 73.19 703 ARG A C 1
ATOM 5046 O O . ARG A 1 703 ? -107.168 -39.082 80.808 1.00 73.19 703 ARG A O 1
ATOM 5053 N N . SER A 1 704 ? -109.027 -39.166 79.540 1.00 68.81 704 SER A N 1
ATOM 5054 C CA . SER A 1 704 ? -109.392 -40.566 79.831 1.00 68.81 704 SER A CA 1
ATOM 5055 C C . SER A 1 704 ? -109.523 -41.390 78.534 1.00 68.81 704 SER A C 1
ATOM 5057 O O . SER A 1 704 ? -110.217 -40.931 77.624 1.00 68.81 704 SER A O 1
ATOM 5059 N N . PRO A 1 705 ? -108.883 -42.573 78.416 1.00 64.00 705 PRO A N 1
ATOM 5060 C CA . PRO A 1 705 ? -108.008 -43.180 79.420 1.00 64.00 705 PRO A CA 1
ATOM 5061 C C . PRO A 1 705 ? -106.699 -42.387 79.587 1.00 64.00 705 PRO A C 1
ATOM 5063 O O . PRO A 1 705 ? -106.108 -41.917 78.612 1.00 64.00 705 PRO A O 1
ATOM 5066 N N . SER A 1 706 ? -106.259 -42.215 80.835 1.00 62.97 706 SER A N 1
ATOM 5067 C CA . SER A 1 706 ? -105.047 -41.468 81.187 1.00 62.97 706 SER A CA 1
ATOM 5068 C C . SER A 1 706 ? -103.811 -42.338 80.972 1.00 62.97 706 SER A C 1
ATOM 5070 O O . SER A 1 706 ? -103.228 -42.883 81.904 1.00 62.97 706 SER A O 1
ATOM 5072 N N . GLY A 1 707 ? -103.414 -42.499 79.712 1.00 69.62 707 GLY A N 1
ATOM 5073 C CA . GLY A 1 707 ? -102.262 -43.320 79.354 1.00 69.62 707 GLY A CA 1
ATOM 5074 C C . GLY A 1 707 ? -102.544 -44.246 78.188 1.00 69.62 707 GLY A C 1
ATOM 5075 O O . GLY A 1 707 ? -103.382 -45.137 78.291 1.00 69.62 707 GLY A O 1
ATOM 5076 N N . GLN A 1 708 ? -101.813 -44.072 77.090 1.00 72.25 708 GLN A N 1
ATOM 5077 C CA . GLN A 1 708 ? -101.785 -45.041 75.996 1.00 72.25 708 GLN A CA 1
ATOM 5078 C C . GLN A 1 708 ? -100.352 -45.263 75.531 1.00 72.25 708 GLN A C 1
ATOM 5080 O O . GLN A 1 708 ? -99.561 -44.318 75.465 1.00 72.25 708 GLN A O 1
ATOM 5085 N N . TRP A 1 709 ? -100.042 -46.522 75.222 1.00 79.00 709 TRP A N 1
ATOM 5086 C CA . TRP A 1 709 ? -98.799 -46.908 74.572 1.00 79.00 709 TRP A CA 1
ATOM 5087 C C . TRP A 1 709 ? -98.955 -46.815 73.054 1.00 79.00 709 TRP A C 1
ATOM 5089 O O . TRP A 1 709 ? -99.953 -47.256 72.490 1.00 79.00 709 TRP A O 1
ATOM 5099 N N . LEU A 1 710 ? -97.949 -46.249 72.400 1.00 78.06 710 LEU A N 1
ATOM 5100 C CA . LEU A 1 710 ? -97.816 -46.154 70.951 1.00 78.06 710 LEU A CA 1
ATOM 5101 C C . LEU A 1 710 ? -96.538 -46.890 70.551 1.00 78.06 710 LEU A C 1
ATOM 5103 O O . LEU A 1 710 ? -95.465 -46.575 71.065 1.00 78.06 710 LEU A O 1
ATOM 5107 N N . LYS A 1 711 ? -96.641 -47.867 69.645 1.00 76.12 711 LYS A N 1
ATOM 5108 C CA . LYS A 1 711 ? -95.485 -48.595 69.110 1.00 76.12 711 LYS A CA 1
ATOM 5109 C C . LYS A 1 711 ? -95.059 -47.987 67.780 1.00 76.12 711 LYS A C 1
ATOM 5111 O O . LYS A 1 711 ? -95.821 -48.000 66.819 1.00 76.12 711 LYS A O 1
ATOM 5116 N N . PHE A 1 712 ? -93.819 -47.528 67.718 1.00 71.94 712 PHE A N 1
ATOM 5117 C CA . PHE A 1 712 ? -93.133 -47.151 66.491 1.00 71.94 712 PHE A CA 1
ATOM 5118 C C . PHE A 1 712 ? -92.142 -48.273 66.169 1.00 71.94 712 PHE A C 1
ATOM 5120 O O . PHE A 1 712 ? -91.060 -48.355 66.750 1.00 71.94 712 PHE A O 1
ATOM 5127 N N . ALA A 1 713 ? -92.558 -49.201 65.306 1.00 63.53 713 ALA A N 1
ATOM 5128 C CA . ALA A 1 713 ? -91.694 -50.261 64.800 1.00 63.53 713 ALA A CA 1
ATOM 5129 C C . ALA A 1 713 ? -91.085 -49.811 63.470 1.00 63.53 713 ALA A C 1
ATOM 5131 O O . ALA A 1 713 ? -91.816 -49.554 62.516 1.00 63.53 713 ALA A O 1
ATOM 5132 N N . GLY A 1 714 ? -89.759 -49.716 63.406 1.00 53.41 714 GLY A N 1
ATOM 5133 C CA . GLY A 1 714 ? -89.042 -49.648 62.139 1.00 53.41 714 GLY A CA 1
ATOM 5134 C C . GLY A 1 714 ? -88.660 -51.064 61.731 1.00 53.41 714 GLY A C 1
ATOM 5135 O O . GLY A 1 714 ? -87.821 -51.676 62.380 1.00 53.41 714 GLY A O 1
ATOM 5136 N N . THR A 1 715 ? -89.280 -51.603 60.685 1.00 50.88 715 THR A N 1
ATOM 5137 C CA . THR A 1 715 ? -88.836 -52.837 60.028 1.00 50.88 715 THR A CA 1
ATOM 5138 C C . THR A 1 715 ? -87.397 -52.629 59.541 1.00 50.88 715 THR A C 1
ATOM 5140 O O . THR A 1 715 ? -87.180 -51.956 58.536 1.00 50.88 715 THR A O 1
ATOM 5143 N N . VAL A 1 716 ? -86.397 -53.147 60.261 1.00 49.31 716 VAL A N 1
ATOM 5144 C CA . VAL A 1 716 ? -84.988 -53.076 59.839 1.00 49.31 716 VAL A CA 1
ATOM 5145 C C . VAL A 1 716 ? -84.735 -54.192 58.831 1.00 49.31 716 VAL A C 1
ATOM 5147 O O . VAL A 1 716 ? -84.316 -55.293 59.177 1.00 49.31 716 VAL A O 1
ATOM 5150 N N . GLY A 1 717 ? -85.024 -53.911 57.565 1.00 39.75 717 GLY A N 1
ATOM 5151 C CA . GLY A 1 717 ? -84.506 -54.692 56.451 1.00 39.75 717 GLY A CA 1
ATOM 5152 C C . GLY A 1 717 ? -83.091 -54.231 56.126 1.00 39.75 717 GLY A C 1
ATOM 5153 O O . GLY A 1 717 ? -82.904 -53.374 55.271 1.00 39.75 717 GLY A O 1
ATOM 5154 N N . ALA A 1 718 ? -82.097 -54.782 56.818 1.00 46.47 718 ALA A N 1
ATOM 5155 C CA . ALA A 1 718 ? -80.730 -54.789 56.317 1.00 46.47 718 ALA A CA 1
ATOM 5156 C C . ALA A 1 718 ? -80.674 -55.714 55.093 1.00 46.47 718 ALA A C 1
ATOM 5158 O O . ALA A 1 718 ? -80.967 -56.896 55.224 1.00 46.47 718 ALA A O 1
ATOM 5159 N N . THR A 1 719 ? -80.367 -55.168 53.917 1.00 40.53 719 THR A N 1
ATOM 5160 C CA . THR A 1 719 ? -79.835 -55.814 52.693 1.00 40.53 719 THR A CA 1
ATOM 5161 C C . THR A 1 719 ? -79.837 -54.720 51.611 1.00 40.53 719 THR A C 1
ATOM 5163 O O . THR A 1 719 ? -80.800 -53.975 51.521 1.00 40.53 719 THR A O 1
ATOM 5166 N N . SER A 1 720 ? -78.848 -54.478 50.755 1.00 38.78 720 SER A N 1
ATOM 5167 C CA . SER A 1 720 ? -77.557 -55.094 50.438 1.00 38.78 720 SER A CA 1
ATOM 5168 C C . SER A 1 720 ? -76.985 -54.328 49.225 1.00 38.78 720 SER A C 1
ATOM 5170 O O . SER A 1 720 ? -77.780 -53.912 48.383 1.00 38.78 720 SER A O 1
ATOM 5172 N N . ASN A 1 721 ? -75.649 -54.301 49.114 1.00 37.81 721 ASN A N 1
ATOM 5173 C CA . ASN A 1 721 ? -74.804 -54.036 47.928 1.00 37.81 721 ASN A CA 1
ATOM 5174 C C . ASN A 1 721 ? -74.617 -52.601 47.429 1.00 37.81 721 ASN A C 1
ATOM 5176 O O . ASN A 1 721 ? -75.529 -52.050 46.777 1.00 37.81 721 ASN A O 1
#

pLDDT: mean 78.63, std 13.34, range [37.81, 98.31]

Sequence (721 aa):
MEDASLTTKGVVKLSSAVDSTSESLAATPKAVKAANDNANSRLAKNQNGADIPGKDTFTKNIGAGRAFGGSVNTTAGNWTTAQFVEWLDSQGAFNHPYWMCKGSWSYGNNKIITDTGCGDIHLAGAVIEVMGIKSAMTIRVTTPTTSSGGGTTNAQFTYINHGTNFSPGWRRDYNTKYKPTPSDIGALSTSGGTVSGPLSVTGGLTGSLNGNASTATKLQTARTIGGVAFDGSANINLPGVNTAGNQSTTGNAATATKLQTARTIGGVSFNGTANIDLPGVNKAGNQSTTGNAATATKLQTARTIGGVSFDGTANINLPGVNAAGNQNTTGNAATATKLQTARTINGVSFNGSANISIPTITSRGRVTALTGTTQGATTGLQMYEAYNNGYPSTYGNVLHLKGATAVGEGELLIGWSGTSGAHAPVHVRSRRDTDTASWSEWAQVYTSKDSIPGVNATGNQNTTGNAASATKLQTARTIGGVSFNGTANINLPGVNIAGNQNTTGNAASATKLQTARTIGGVSFNGTANINLPGVNTTGNQNTTGNAATATKLQTARKIAGVAFDGSADITLTAANLNAYTKTEVTNLLSSYVKSSSLPSMTVRTSSVSGGDMGMSLSTFISHLKSNGAFSKSYWIGFGDAMGFNAGSINNITGFGAVELAESIIEVFNLPNGDYTIRLTTSHKADYGGVTNAILVYHYRSNRSPSGQWLKFAGTVGATSN

Foldseek 3Di:
DDDDDPPDDDDFAADCDLPDPDPRHHYDPNSVVVNVVVVCLPPPVVCVCVSPDPVVVVCQVVLHEAEEEQDDFPAEEEDEPVRVLVVCVVVVCQVHQKYKYAYAQDLRRWYWHCHQVAFIATRRRKIWMWGHHSLWIKIKIAADQDHDDGGDHRWIKIWTHNDPVPPTHIDIDADPVRHDDCVNVVHADPVGDDDDDDDDDDPDDPDDDDDCVVVVCFDPAFDADLNDTHGNNDDDDHDPPNHPHPDCPPDPPPDDQFAPAWDQDLNDTHTNVDDDDHDPPNHPHPDDPPDPPPDDQFAPAWDADLNDTHTNNDDDDHDPPRDPHPDPPVDPPVPQQFAPAFDADQNDTGTNVDDDDDPPEEEPEADADDWFLDADPDAAWYKYWQDCRHDPANTFIKIKHAHPPQRKIKIKTWHDDPDPPDDTKIWIWIFGRDSRTTIDPIDIDDDLRDPDDQAPSVGDGDPVLCDVPQCFAPAFDQDLNDGHTNVDDDDHDPPRDPHDRPPVDPPPDQCFAPAFDQDQNDTHTNVDDDDHDPPRDPHDDPPPDPPPPQCFAPAFDDQLNDTGTNVDDDDDDCNSVVHDDPVRVVVVVVVVVVPDDDWDEDEQQAADADADAADEPVVVVVLCVVVVCQVTQKYKYQLRRSRQPVHWHADQPPFGIARRHRKIWMWHYDPVRWIKIWIQADQDCPPPGDHQWIKMWTADPPDPVRIHIDIDHDPPPDDDD

Mean predicted aligned error: 24.44 Å